Protein AF-A0A5B7UHT5-F1 (afdb_monomer)

Radius of gyration: 32.15 Å; Cα contacts (8 Å, |Δi|>4): 733; chains: 1; bounding box: 78×64×94 Å

Mean predicted aligned error: 8.51 Å

Foldseek 3Di:
DDDQPWDKDWPDQDDDDDDPDDDCCLSSQWWWKDDPNWIKIKGFDNVQSCLPVCFDDDPDPAWIWTKDKFFDPDCVPRLCCQCVPPVCVVVLVDDPLLVVCQQQVLQAQDDDHPPPHHHDHHDLVSVLVNLVSSVVVLCVDPPSVVLVQDDDDSVPDPHNVVVSLSCRQSRIAIDIDIHHPVSVVVCVVVVRMDMDTPDDPCPDPPRDDQDDPVVLLVSLCPDPVCRVRPFKHWDPPKIKIKTAQRADPVRKDKDAAQDWDADDAPPDPDGTDHHRGIDIPPVVRRGIDMDIGTDMHGRSSDPDDPCLQVVLCVVPVPDQQEKEWEWDDDPVALIKIFIGHPVRHTPDIDGLCWDQDPVDRDIHRLVVVLVVLVVVQVVCVVVVHDNDDCPVSLVVSLVRVLVVVVVCCVVRVYFYEDADCPPPVPDDDDPPSVVSRVVSVVSNQVCLQWAADSPDPDQCPENHVNHTHNQFDDDDDPVPDDQDTRSYGYDHPPCPPQADPVPRDHPPDPPDDDDPVVVVLVLVQWPDWDADPVVGGIDTHHDVVSRD

pLDDT: mean 88.14, std 14.37, range [25.06, 98.25]

Nearest PDB structures (foldseek):
  8y09-assembly1_A  TM=9.470E-01  e=2.316E-54  Lachnospiraceae bacterium ND2006
  5xuu-assembly1_A  TM=9.533E-01  e=5.049E-54  Lachnospiraceae bacterium ND2006
  5xut-assembly1_A  TM=9.564E-01  e=2.147E-53  Lachnospiraceae bacterium ND2006
  8y0a-assembly2_E  TM=9.456E-01  e=1.625E-53  Lachnospiraceae bacterium ND2006
  5mga-assembly1_A  TM=9.179E-01  e=1.658E-54  Francisella tularensis subsp. novicida U112

Sequence (548 aa):
MFYFQDLFFKINWKQGFVKEGLNKEEANTAILLKKDDLFYLGIMDKNHNKIFRNIPKIKSEKTFSKINYKLLPGASKMLPKVFFSAKSIGYYEPNKEIINIRNHSSHTKGGKPQDGFEKIDFNVQDCRKMIDFFKSSIEKHPEWKNFGFQFSDTQSYNTIDEFYKEIEAQGYNISYSDIPESYINQLVDEGKLYLFQIYNKDFSPYSKGTPNMHTLYWKALFTEENLSNVIYKLNGQAEIFYREKSIDDENIIVHKAKEAIGNKNPNAIKKQSTFEYDLVKDKRYTVDKFQFHVPISLNFKANGSNFINQEVLSFLKNNPDVNIIGIDRGERHLIYLSLINQKGEILSQESFNTIKDEHHEIETPYHQLLSIKEKERDEARKNWGTIENIKELKEGYLSQVVHKIAKMMVDHNTIILLEDLNFGFKRGRFKVEKQVYQKLEKMLIDKLNYLVFKDKKNPFEPGGLYNALQLTNKFTSFKDLGKQSGFLFYVPAWNTSKIDPTTGFVNLFNTKYESIEKAKKFFNNFQSILFNKKENHFEFTFNYNDFT

Solvent-accessible surface area (backbone atoms only — not comparable to full-atom values): 32466 Å² total; per-residue (Å²): 126,85,82,80,76,83,62,71,50,75,61,82,78,67,87,72,78,91,65,85,99,56,74,62,42,52,70,62,27,52,46,44,36,35,48,96,96,40,42,32,42,36,36,38,30,86,94,39,36,60,66,79,77,71,68,74,81,76,86,62,91,58,50,30,39,31,57,45,77,46,72,49,71,59,42,84,57,44,51,58,54,54,50,64,24,91,89,34,26,84,78,59,58,74,51,74,63,56,51,50,35,50,33,20,16,19,35,32,87,86,59,73,35,38,93,97,44,65,71,44,73,63,35,64,67,50,22,36,53,50,49,53,52,48,54,57,44,38,63,68,32,89,66,60,40,75,58,64,81,82,75,76,63,63,84,77,54,83,48,52,65,60,55,32,48,54,47,44,60,48,31,58,51,79,49,74,47,80,38,38,42,70,56,55,50,51,33,38,78,69,62,38,29,49,77,41,75,64,78,58,76,69,74,39,94,83,51,82,70,86,68,54,71,66,56,54,54,60,52,42,48,74,32,69,73,26,67,77,57,54,32,48,38,83,48,76,87,55,43,45,32,45,33,69,50,77,48,57,82,91,72,62,52,68,48,56,48,72,43,77,41,75,52,83,55,88,70,48,86,64,58,59,49,68,40,95,52,66,48,54,62,69,52,83,35,60,37,68,43,80,46,78,49,73,49,67,39,74,55,55,63,60,87,78,76,95,51,52,49,58,54,42,52,61,57,54,73,80,46,88,80,42,26,39,34,41,52,48,70,51,100,90,27,80,36,33,41,38,36,24,44,85,84,68,50,77,76,46,73,49,61,61,30,47,47,68,49,94,88,47,100,47,58,46,55,50,51,58,55,52,52,52,53,52,50,55,36,54,48,16,61,76,67,76,44,77,70,73,77,62,64,61,56,51,50,56,53,43,54,55,51,41,50,54,51,58,48,49,30,65,78,55,42,38,38,38,41,35,65,43,70,85,82,73,71,83,78,90,70,57,80,65,60,52,51,54,50,56,46,43,54,50,53,38,39,61,42,29,45,59,28,63,49,90,83,48,87,53,41,71,42,88,26,5,77,78,29,50,37,65,48,27,54,83,86,86,48,82,84,76,53,64,58,59,42,30,48,36,35,46,40,78,69,74,63,73,87,62,45,40,91,87,79,67,51,58,86,81,74,82,82,73,88,84,47,71,66,59,50,51,53,58,62,66,44,39,77,42,80,46,74,41,80,90,84,71,46,77,46,78,42,68,55,74,79,61,76,109

Secondary structure (DSSP, 8-state):
--------EEE--PPPPP-TTS-THHHH-EEEEEETTEEEEEEE-GGGTTTTSSPPPP-SS-EEEEEEEEE---HHHHHHHHHTSTTTHHHH---HHHHHHHHTTTT-SSPPPPTT-PPPPP-HHHHHHHHHHHHHHHHHSTTGGGG---PPPGGG-SSHHHHHHHHHHHSEEEEEEEEEHHHHHHHHHTTSEEEEEE--GGGSTT--SPPPHHHHHHHHTT-HHHHHS-SSEE-S--EEEEE---S-GGG--EEPTT--EE---TT-SS-EE--SS-EETTGGGSS-EEEEE--EESSTT----S-HHHHHHHHHHT-SS-EEEEEE--SS-SSEEEEE-TT--EEEEEETTSEE-SSSS-EE-HHHHHHHHHHHHHHHHHTT-----HHHHHHHHHHHHHHHHHHHHHHTTEEEEEE-TTSSTTSSS-HHHHHHHHHHHHHHHHHHTTB--TT-SSTTSTTBTTB-B--SPPP--TTT--SEETTEEEE--TTSSSS-TTT------------HHHHHHHHHTSSEEEEETTTTEEEEE--GGG--

Structure (mmCIF, N/CA/C/O backbone):
data_AF-A0A5B7UHT5-F1
#
_entry.id   AF-A0A5B7UHT5-F1
#
loop_
_atom_site.group_PDB
_atom_site.id
_atom_site.type_symbol
_atom_site.label_atom_id
_atom_site.label_alt_id
_atom_site.label_comp_id
_atom_site.label_asym_id
_atom_site.label_entity_id
_atom_site.label_seq_id
_atom_site.pdbx_PDB_ins_code
_atom_site.Cartn_x
_atom_site.Cartn_y
_atom_site.Cartn_z
_atom_site.occupancy
_atom_site.B_iso_or_equiv
_atom_site.auth_seq_id
_atom_site.auth_comp_id
_atom_site.auth_asym_id
_atom_site.auth_atom_id
_atom_site.pdbx_PDB_model_num
ATOM 1 N N . MET A 1 1 ? -22.929 -0.676 -26.098 1.00 36.66 1 MET A N 1
ATOM 2 C CA . MET A 1 1 ? -22.405 -1.291 -24.858 1.00 36.66 1 MET A CA 1
ATOM 3 C C . MET A 1 1 ? -22.579 -0.277 -23.743 1.00 36.66 1 MET A C 1
ATOM 5 O O . MET A 1 1 ? -22.170 0.865 -23.919 1.00 36.66 1 MET A O 1
ATOM 9 N N . PHE A 1 2 ? -23.278 -0.657 -22.679 1.00 25.78 2 PHE A N 1
ATOM 10 C CA . PHE A 1 2 ? -23.709 0.250 -21.621 1.00 25.78 2 PHE A CA 1
ATOM 11 C C . PHE A 1 2 ? -22.514 0.701 -20.778 1.00 25.78 2 PHE A C 1
ATOM 13 O O . PHE A 1 2 ? -21.759 -0.120 -20.257 1.00 25.78 2 PHE A O 1
ATOM 20 N N . TYR A 1 3 ? -22.326 2.015 -20.676 1.00 25.59 3 TYR A N 1
ATOM 21 C CA . TYR A 1 3 ? -21.491 2.600 -19.638 1.00 25.59 3 TYR A CA 1
ATOM 22 C C . TYR A 1 3 ? -22.166 2.294 -18.301 1.00 25.59 3 TYR A C 1
ATOM 24 O O . TYR A 1 3 ? -23.211 2.860 -17.996 1.00 25.59 3 TYR A O 1
ATOM 32 N N . PHE A 1 4 ? -21.596 1.382 -17.517 1.00 40.50 4 PHE A N 1
ATOM 33 C CA . PHE A 1 4 ? -22.046 1.157 -16.149 1.00 40.50 4 PHE A CA 1
ATOM 34 C C . PHE A 1 4 ? -21.600 2.353 -15.308 1.00 40.50 4 PHE A C 1
ATOM 36 O O . PHE A 1 4 ? -20.441 2.458 -14.908 1.00 40.50 4 PHE A O 1
ATOM 43 N N . GLN A 1 5 ? -22.507 3.306 -15.108 1.00 35.16 5 GLN A N 1
ATOM 44 C CA . GLN A 1 5 ? -22.340 4.342 -14.102 1.00 35.16 5 GLN A CA 1
ATOM 45 C C . GLN A 1 5 ? -22.658 3.704 -12.750 1.00 35.16 5 GLN A C 1
ATOM 47 O O . GLN A 1 5 ? -23.819 3.489 -12.416 1.00 35.16 5 GLN A O 1
ATOM 52 N N . ASP A 1 6 ? -21.622 3.356 -11.988 1.00 40.59 6 ASP A N 1
ATOM 53 C CA . ASP A 1 6 ? -21.800 2.961 -10.595 1.00 40.59 6 ASP A CA 1
ATOM 54 C C . ASP A 1 6 ? -22.290 4.196 -9.810 1.00 40.59 6 ASP A C 1
ATOM 56 O O . ASP A 1 6 ? -21.507 5.096 -9.491 1.00 40.59 6 ASP A O 1
ATOM 60 N N . LEU A 1 7 ? -23.593 4.277 -9.521 1.00 31.78 7 LEU A N 1
ATOM 61 C CA . LEU A 1 7 ? -24.095 5.192 -8.499 1.00 31.78 7 LEU A CA 1
ATOM 62 C C . LEU A 1 7 ? -23.799 4.582 -7.126 1.00 31.78 7 LEU A C 1
ATOM 64 O O . LEU A 1 7 ? -24.300 3.513 -6.780 1.00 31.78 7 LEU A O 1
ATOM 68 N N . PHE A 1 8 ? -22.978 5.276 -6.342 1.00 36.31 8 PHE A N 1
ATOM 69 C CA . PHE A 1 8 ? -22.692 4.920 -4.958 1.00 36.31 8 PHE A CA 1
ATOM 70 C C . PHE A 1 8 ? -23.426 5.876 -4.022 1.00 36.31 8 PHE A C 1
ATOM 72 O O . PHE A 1 8 ? -23.174 7.083 -4.037 1.00 36.31 8 PHE A O 1
ATOM 79 N N . PHE A 1 9 ? -24.273 5.343 -3.143 1.00 31.39 9 PHE A N 1
ATOM 80 C CA . PHE A 1 9 ? -24.798 6.111 -2.017 1.00 31.39 9 PHE A CA 1
ATOM 81 C C . PHE A 1 9 ? -23.877 5.933 -0.813 1.00 31.39 9 PHE A C 1
ATOM 83 O O . PHE A 1 9 ? -23.717 4.826 -0.296 1.00 31.39 9 PHE A O 1
ATOM 90 N N . LYS A 1 10 ? -23.254 7.028 -0.364 1.00 39.47 10 LYS A N 1
ATOM 91 C CA . LYS A 1 10 ? -22.451 7.041 0.861 1.00 39.47 10 LYS A CA 1
ATOM 92 C C . LYS A 1 10 ? -23.364 7.180 2.074 1.00 39.47 10 LYS A C 1
ATOM 94 O O . LYS A 1 10 ? -23.982 8.228 2.270 1.00 39.4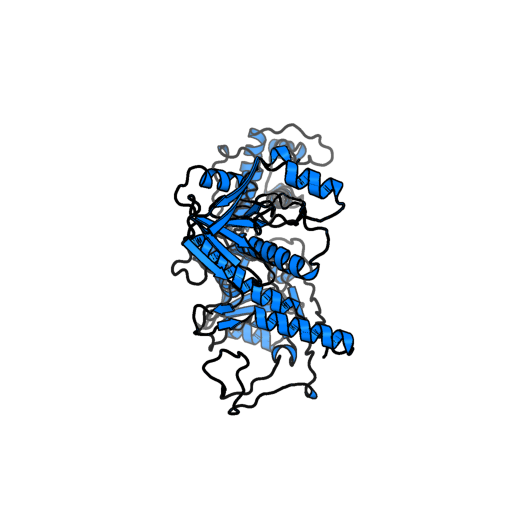7 10 LYS A O 1
ATOM 99 N N . ILE A 1 11 ? -23.374 6.175 2.942 1.00 39.50 11 ILE A N 1
ATOM 100 C CA . ILE A 1 11 ? -24.000 6.298 4.261 1.00 39.50 11 ILE A CA 1
ATOM 101 C C . ILE A 1 11 ? -22.973 6.953 5.197 1.00 39.50 11 ILE A C 1
ATOM 103 O O . ILE A 1 11 ? -21.992 6.338 5.614 1.00 39.50 11 ILE A O 1
ATOM 107 N N . ASN A 1 12 ? -23.148 8.253 5.461 1.00 32.12 12 ASN A N 1
ATOM 108 C CA . ASN A 1 12 ? -22.242 9.040 6.302 1.00 32.12 12 ASN A CA 1
ATOM 109 C C . ASN A 1 12 ? -22.462 8.744 7.794 1.00 32.12 12 ASN A C 1
ATOM 111 O O . ASN A 1 12 ? -23.450 9.192 8.376 1.00 32.12 12 ASN A O 1
ATOM 115 N N . TRP A 1 13 ? -21.484 8.113 8.441 1.00 42.75 13 TRP A N 1
ATOM 116 C CA . TRP A 1 13 ? -21.410 8.033 9.902 1.00 42.75 13 TRP A CA 1
ATOM 117 C C . TRP A 1 13 ? -20.608 9.229 10.433 1.00 42.75 13 TRP A C 1
ATOM 119 O O . TRP A 1 13 ? -19.396 9.330 10.237 1.00 42.75 13 TRP A O 1
ATOM 129 N N . LYS A 1 14 ? -21.297 10.202 11.044 1.00 28.66 14 LYS A N 1
ATOM 130 C CA . LYS A 1 14 ? -20.671 11.428 11.567 1.00 28.66 14 LYS A CA 1
ATOM 131 C C . LYS A 1 14 ? -19.784 11.117 12.778 1.00 28.66 14 LYS A C 1
ATOM 133 O O . LYS A 1 14 ? -20.184 10.391 13.680 1.00 28.66 14 LYS A O 1
ATOM 138 N N . GLN A 1 15 ? -18.606 11.743 12.831 1.00 30.28 15 GLN A N 1
ATOM 139 C CA . GLN A 1 15 ? -17.749 11.755 14.019 1.00 30.28 15 GLN A CA 1
ATOM 140 C C . GLN A 1 15 ? -18.495 12.343 15.227 1.00 30.28 15 GLN A C 1
ATOM 142 O O . GLN A 1 15 ? -18.852 13.521 15.232 1.00 30.28 15 GLN A O 1
ATOM 147 N N . GLY A 1 16 ? -18.648 11.550 16.287 1.00 29.08 16 GLY A N 1
ATOM 148 C CA . GLY A 1 16 ? -18.931 12.060 17.625 1.00 29.08 16 GLY A CA 1
ATOM 149 C C . GLY A 1 16 ? -17.645 12.518 18.321 1.00 29.08 16 GLY A C 1
ATOM 150 O O . GLY A 1 16 ? -16.688 11.744 18.485 1.00 29.08 16 GLY A O 1
ATOM 151 N N . PHE A 1 17 ? -17.608 13.783 18.745 1.00 29.19 17 PHE A N 1
ATOM 152 C CA . PHE A 1 17 ? -16.626 14.273 19.711 1.00 29.19 17 PHE A CA 1
ATOM 153 C C . PHE A 1 17 ? -16.834 13.580 21.069 1.00 29.19 17 PHE A C 1
ATOM 155 O O . PHE A 1 17 ? -17.941 13.180 21.416 1.00 29.19 17 PHE A O 1
ATOM 162 N N . VAL A 1 18 ? -15.731 13.392 21.797 1.00 30.83 18 VAL A N 1
ATOM 163 C CA . VAL A 1 18 ? -15.626 12.662 23.072 1.00 30.83 18 VAL A CA 1
ATOM 164 C C . VAL A 1 18 ? -16.709 13.092 24.075 1.00 30.83 18 VAL A C 1
ATOM 166 O O . VAL A 1 18 ? -16.748 14.255 24.468 1.00 30.83 18 VAL A O 1
ATOM 169 N N . LYS A 1 19 ? -17.528 12.136 24.530 1.00 25.06 19 LYS A N 1
ATOM 170 C CA . LYS A 1 19 ? -18.114 12.128 25.878 1.00 25.06 19 LYS A CA 1
ATOM 171 C C . LYS A 1 19 ? -17.468 10.964 26.633 1.00 25.06 19 LYS A C 1
ATOM 173 O O . LYS A 1 19 ? -17.210 9.922 26.044 1.00 25.06 19 LYS A O 1
ATOM 178 N N . GLU A 1 20 ? -17.120 11.223 27.881 1.00 26.91 20 GLU A N 1
ATOM 179 C CA . GLU A 1 20 ? -16.282 10.405 28.763 1.00 26.91 20 GLU A CA 1
ATOM 180 C C . GLU A 1 20 ? -16.706 8.937 28.889 1.00 26.91 20 GLU A C 1
ATOM 182 O O . GLU A 1 20 ? -17.896 8.636 28.947 1.00 26.91 20 GLU A O 1
ATOM 187 N N . GLY A 1 21 ? -15.715 8.052 29.035 1.00 32.34 21 GLY A N 1
ATOM 188 C CA . GLY A 1 21 ? -15.866 6.772 29.736 1.00 32.34 21 GLY A CA 1
ATOM 189 C C . GLY A 1 21 ? -16.491 5.608 28.962 1.00 32.34 21 GLY A C 1
ATOM 190 O O . GLY A 1 21 ? -16.688 4.542 29.542 1.00 32.34 21 GLY A O 1
ATOM 191 N N . LEU A 1 22 ? -16.869 5.794 27.694 1.00 36.00 22 LEU A N 1
ATOM 192 C CA . LEU A 1 22 ? -17.503 4.761 26.873 1.00 36.00 22 LEU A CA 1
ATOM 193 C C . LEU A 1 22 ? -16.795 4.658 25.519 1.00 36.00 22 LEU A C 1
ATOM 195 O O . LEU A 1 22 ? -16.576 5.668 24.841 1.00 36.00 22 LEU A O 1
ATOM 199 N N . ASN A 1 23 ? -16.493 3.424 25.093 1.00 57.84 23 ASN A N 1
ATOM 200 C CA . ASN A 1 23 ? -16.144 3.127 23.703 1.00 57.84 23 ASN A CA 1
ATOM 201 C C . ASN A 1 23 ? -17.143 3.845 22.781 1.00 57.84 23 ASN A C 1
ATOM 203 O O . ASN A 1 23 ? -18.353 3.804 23.010 1.00 57.84 23 ASN A O 1
ATOM 207 N N . LYS A 1 24 ? -16.663 4.479 21.702 1.00 71.56 24 LYS A N 1
ATOM 208 C CA . LYS A 1 24 ? -17.508 5.249 20.763 1.00 71.56 24 LYS A CA 1
ATOM 209 C C . LYS A 1 24 ? -18.509 4.396 19.968 1.00 71.56 24 LYS A C 1
ATOM 211 O O . LYS A 1 24 ? -19.091 4.890 19.010 1.00 71.56 24 LYS A O 1
ATOM 216 N N . GLU A 1 25 ? -18.716 3.140 20.341 1.00 81.06 25 GLU A N 1
ATOM 217 C CA . GLU A 1 25 ? -19.643 2.211 19.702 1.00 81.06 25 GLU A CA 1
ATOM 218 C C . GLU A 1 25 ? -21.074 2.748 19.710 1.00 81.06 25 GLU A C 1
ATOM 220 O O . GLU A 1 25 ? -21.725 2.707 18.682 1.00 81.06 25 GLU A O 1
ATOM 225 N N . GLU A 1 26 ? -21.558 3.346 20.802 1.00 84.44 26 GLU A N 1
ATOM 226 C CA . GLU A 1 26 ? -22.932 3.884 20.843 1.00 84.44 26 GLU A CA 1
ATOM 227 C C . GLU A 1 26 ? -23.115 5.107 19.937 1.00 84.44 26 GLU A C 1
ATOM 229 O O . GLU A 1 26 ? -24.195 5.348 19.397 1.00 84.44 26 GLU A O 1
ATOM 234 N N . ALA A 1 27 ? -22.053 5.902 19.790 1.00 78.25 27 ALA A N 1
ATOM 235 C CA . ALA A 1 27 ? -22.056 7.097 18.955 1.00 78.25 27 ALA A CA 1
ATOM 236 C C . ALA A 1 27 ? -21.875 6.749 17.470 1.00 78.25 27 ALA A C 1
ATOM 238 O O . ALA A 1 27 ? -22.508 7.361 16.615 1.00 78.25 27 ALA A O 1
ATOM 239 N N . ASN A 1 28 ? -21.017 5.772 17.171 1.00 81.38 28 ASN A N 1
ATOM 240 C CA . ASN A 1 28 ? -20.697 5.344 15.810 1.00 81.38 28 ASN A CA 1
ATOM 241 C C . ASN A 1 28 ? -21.642 4.247 15.302 1.00 81.38 28 ASN A C 1
ATOM 243 O O . ASN A 1 28 ? -21.724 4.021 14.102 1.00 81.38 28 ASN A O 1
ATOM 247 N N . THR A 1 29 ? -22.325 3.548 16.206 1.00 85.75 29 THR A N 1
ATOM 248 C CA . THR A 1 29 ? -23.263 2.426 16.009 1.00 85.75 29 THR A CA 1
ATOM 249 C C . THR A 1 29 ? -22.729 1.178 15.305 1.00 85.75 29 THR A C 1
ATOM 251 O O . THR A 1 29 ? -23.442 0.185 15.219 1.00 85.75 29 THR A O 1
ATOM 254 N N . ALA A 1 30 ? -21.480 1.184 14.843 1.00 87.00 30 ALA A N 1
ATOM 255 C CA . ALA A 1 30 ? -20.863 0.058 14.157 1.00 87.00 30 ALA A CA 1
ATOM 256 C C . ALA A 1 30 ? -19.926 -0.730 15.082 1.00 87.00 30 ALA A C 1
ATOM 258 O O . ALA A 1 30 ? -19.146 -0.145 15.839 1.00 87.00 30 ALA A O 1
ATOM 259 N N . ILE A 1 31 ? -19.969 -2.054 14.958 1.00 90.69 31 ILE A N 1
ATOM 260 C CA . ILE A 1 31 ? -19.073 -2.999 15.627 1.00 90.69 31 ILE A CA 1
ATOM 261 C C . ILE A 1 31 ? -18.553 -4.043 14.635 1.00 90.69 31 ILE A C 1
ATOM 263 O O . ILE A 1 31 ? -19.174 -4.307 13.604 1.00 90.69 31 ILE A O 1
ATOM 267 N N . LEU A 1 32 ? -17.426 -4.669 14.966 1.00 94.75 32 LEU A N 1
ATOM 268 C CA . LEU A 1 32 ? -16.917 -5.834 14.250 1.00 94.75 32 LEU A CA 1
ATOM 269 C C . LEU A 1 32 ? -17.067 -7.081 15.119 1.00 94.75 32 LEU A C 1
ATOM 271 O O . LEU A 1 32 ? -16.830 -7.039 16.329 1.00 94.75 32 LEU A O 1
ATOM 275 N N . LEU A 1 33 ? -17.437 -8.188 14.486 1.00 96.06 33 LEU A N 1
ATOM 276 C CA . LEU A 1 33 ? -17.539 -9.505 15.105 1.00 96.06 33 LEU A CA 1
ATOM 277 C C . LEU A 1 33 ? -16.696 -10.510 14.314 1.00 96.06 33 LEU A C 1
ATOM 279 O O . LEU A 1 33 ? -16.559 -10.395 13.093 1.00 96.06 33 LEU A O 1
ATOM 283 N N . LYS A 1 34 ? -16.171 -11.518 15.005 1.00 96.12 34 LYS A N 1
ATOM 284 C CA . LYS A 1 34 ? -15.483 -12.672 14.421 1.00 96.12 34 LYS A CA 1
ATOM 285 C C . LYS A 1 34 ? -16.179 -13.960 14.866 1.00 96.12 34 LYS A C 1
ATOM 287 O O . LYS A 1 34 ? -16.581 -14.065 16.022 1.00 96.12 34 LYS A O 1
ATOM 292 N N . LYS A 1 35 ? -16.310 -14.927 13.958 1.00 95.19 35 LYS A N 1
ATOM 293 C CA . LYS A 1 35 ? -16.783 -16.291 14.248 1.00 95.19 35 LYS A CA 1
ATOM 294 C C . LYS A 1 35 ? -16.234 -17.253 13.196 1.00 95.19 35 LYS A C 1
ATOM 296 O O . LYS A 1 35 ? -16.350 -16.940 12.017 1.00 95.19 35 LYS A O 1
ATOM 301 N N . ASP A 1 36 ? -15.651 -18.381 13.606 1.00 88.88 36 ASP A N 1
ATOM 302 C CA . ASP A 1 36 ? -15.167 -19.449 12.709 1.00 88.88 36 ASP A CA 1
ATOM 303 C C . ASP A 1 36 ? -14.293 -18.926 11.539 1.00 88.88 36 ASP A C 1
ATOM 305 O O . ASP A 1 36 ? -14.523 -19.241 10.375 1.00 88.88 36 ASP A O 1
ATOM 309 N N . ASP A 1 37 ? -13.337 -18.035 11.840 1.00 89.62 37 ASP A N 1
ATOM 310 C CA . ASP A 1 37 ? -12.470 -17.310 10.879 1.00 89.62 37 ASP A CA 1
ATOM 311 C C . ASP A 1 37 ? -13.164 -16.393 9.857 1.00 89.62 37 ASP A C 1
ATOM 313 O O . ASP A 1 37 ? -12.522 -15.815 8.969 1.00 89.62 37 ASP A O 1
ATOM 317 N N . LEU A 1 38 ? -14.466 -16.185 10.023 1.00 96.69 38 LEU A N 1
ATOM 318 C CA . LEU A 1 38 ? -15.256 -15.208 9.296 1.00 96.69 38 LEU A CA 1
ATOM 319 C C . LEU A 1 38 ? -15.385 -13.917 10.102 1.00 96.69 38 LEU A C 1
ATOM 321 O O . LEU A 1 38 ? -15.328 -13.899 11.334 1.00 96.69 38 LEU A O 1
ATOM 325 N N . PHE A 1 39 ? -15.585 -12.824 9.375 1.00 97.88 39 PHE A N 1
ATOM 326 C CA . PHE A 1 39 ? -15.698 -11.483 9.928 1.00 97.88 39 PHE A CA 1
ATOM 327 C C . PHE A 1 39 ? -17.052 -10.895 9.568 1.00 97.88 39 PHE A C 1
ATOM 329 O O . PHE A 1 39 ? -17.558 -11.107 8.465 1.00 97.88 39 PHE A O 1
ATOM 336 N N . TYR A 1 40 ? -17.615 -10.124 10.487 1.00 98.00 40 TYR A N 1
ATOM 337 C CA . TYR A 1 40 ? -18.927 -9.524 10.329 1.00 98.00 40 TYR A CA 1
ATOM 338 C C . TYR A 1 40 ? -18.906 -8.069 10.781 1.00 98.00 40 TYR A C 1
ATOM 340 O O . TYR A 1 40 ? -18.211 -7.699 11.729 1.00 98.00 40 TYR A O 1
ATOM 348 N N . LEU A 1 41 ? -19.697 -7.256 10.096 1.00 96.44 41 LEU A N 1
ATOM 349 C CA . LEU A 1 41 ? -20.008 -5.882 10.441 1.00 96.44 41 LEU A CA 1
ATOM 350 C C . LEU A 1 41 ? -21.415 -5.849 11.039 1.00 96.44 41 LEU A C 1
ATOM 352 O O . LEU A 1 41 ? -22.382 -6.184 10.357 1.00 96.44 41 LEU A O 1
ATOM 356 N N . GLY A 1 42 ? -21.518 -5.456 12.305 1.00 93.38 42 GLY A N 1
ATOM 357 C CA . GLY A 1 42 ? -22.791 -5.208 12.975 1.00 93.38 42 GLY A CA 1
ATOM 358 C C . GLY A 1 42 ? -23.078 -3.711 13.034 1.00 93.38 42 GLY A C 1
ATOM 359 O O . GLY A 1 42 ? -22.209 -2.938 13.435 1.00 93.38 42 GLY A O 1
ATOM 360 N N . ILE A 1 43 ? -24.284 -3.300 12.656 1.00 91.44 43 ILE A N 1
ATOM 361 C CA . ILE A 1 43 ? -24.745 -1.910 12.716 1.00 91.44 43 ILE A CA 1
ATOM 362 C C . ILE A 1 43 ? -25.974 -1.858 13.613 1.00 91.44 43 ILE A C 1
ATOM 364 O O . ILE A 1 43 ? -26.997 -2.461 13.305 1.00 91.44 43 ILE A O 1
ATOM 368 N N . MET A 1 44 ? -25.873 -1.153 14.731 1.00 89.75 44 MET A N 1
ATOM 369 C CA . MET A 1 44 ? -26.983 -0.986 15.662 1.00 89.75 44 MET A CA 1
ATOM 370 C C . MET A 1 44 ? -28.019 -0.026 15.088 1.00 89.75 44 MET A C 1
ATOM 372 O O . MET A 1 44 ? -27.669 1.018 14.532 1.00 89.75 44 MET A O 1
ATOM 376 N N . ASP A 1 45 ? -29.296 -0.337 15.293 1.00 89.12 45 ASP A N 1
ATOM 377 C CA . ASP A 1 45 ? -30.353 0.639 15.075 1.00 89.12 45 ASP A CA 1
ATOM 378 C C . ASP A 1 45 ? -30.141 1.864 15.983 1.00 89.12 45 ASP A C 1
ATOM 380 O O . ASP A 1 45 ? -29.714 1.753 17.138 1.00 89.12 45 ASP A O 1
ATOM 384 N N . LYS A 1 46 ? -30.453 3.057 15.470 1.00 85.31 46 LYS A N 1
ATOM 385 C CA . LYS A 1 46 ? -30.190 4.324 16.168 1.00 85.31 46 LYS A CA 1
ATOM 386 C C . LYS A 1 46 ? -30.919 4.406 17.511 1.00 85.31 46 LYS A C 1
ATOM 388 O O . LYS A 1 46 ? -30.382 4.990 18.452 1.00 85.31 46 LYS A O 1
ATOM 393 N N . ASN A 1 47 ? -32.112 3.817 17.613 1.00 90.56 47 ASN A N 1
ATOM 394 C CA . ASN A 1 47 ? -32.894 3.809 18.851 1.00 90.56 47 ASN A CA 1
ATOM 395 C C . ASN A 1 47 ? -32.416 2.727 19.835 1.00 90.56 47 ASN A C 1
ATOM 397 O O . ASN A 1 47 ? -32.792 2.744 21.005 1.00 90.56 47 ASN A O 1
ATOM 401 N N . HIS A 1 48 ? -31.546 1.824 19.379 1.00 90.81 48 HIS A N 1
ATOM 402 C CA . HIS A 1 48 ? -31.051 0.667 20.117 1.00 90.81 48 HIS A CA 1
ATOM 403 C C . HIS A 1 48 ? -29.516 0.648 20.207 1.00 90.81 48 HIS A C 1
ATOM 405 O O . HIS A 1 48 ? -28.898 -0.396 20.393 1.00 90.81 48 HIS A O 1
ATOM 411 N N . ASN A 1 49 ? -28.865 1.812 20.165 1.00 85.88 49 ASN A N 1
ATOM 412 C CA . ASN A 1 49 ? -27.402 1.937 20.171 1.00 85.88 49 ASN A CA 1
ATOM 413 C C . ASN A 1 49 ? -26.698 1.514 21.480 1.00 85.88 49 ASN A C 1
ATOM 415 O O . ASN A 1 49 ? -25.484 1.656 21.594 1.00 85.88 49 ASN A O 1
ATOM 419 N N . LYS A 1 50 ? -27.445 1.015 22.471 1.00 91.31 50 LYS A N 1
ATOM 420 C CA . LYS A 1 50 ? -26.958 0.568 23.788 1.00 91.31 50 LYS A CA 1
ATOM 421 C C . LYS A 1 50 ? -27.085 -0.940 24.009 1.00 91.31 50 LYS A C 1
ATOM 423 O O . LYS A 1 50 ? -26.818 -1.403 25.117 1.00 91.31 50 LYS A O 1
ATOM 428 N N . ILE A 1 51 ? -27.484 -1.707 22.993 1.00 90.75 51 ILE A N 1
ATOM 429 C CA . ILE A 1 51 ? -27.711 -3.160 23.107 1.00 90.75 51 ILE A CA 1
ATOM 430 C C . ILE A 1 51 ? -26.476 -3.929 23.606 1.00 90.75 51 ILE A C 1
ATOM 432 O O . ILE A 1 51 ? -26.623 -4.910 24.320 1.00 90.75 51 ILE A O 1
ATOM 436 N N . PHE A 1 52 ? -25.256 -3.436 23.365 1.00 90.12 52 PHE A N 1
ATOM 437 C CA . PHE A 1 52 ? -24.024 -4.072 23.858 1.00 90.12 52 PHE A CA 1
ATOM 438 C C . PHE A 1 52 ? -23.553 -3.620 25.251 1.00 90.12 52 PHE A C 1
ATOM 440 O O . PHE A 1 52 ? -22.478 -4.037 25.678 1.00 90.12 52 PHE A O 1
ATOM 447 N N . ARG A 1 53 ? -24.320 -2.801 25.992 1.00 87.31 53 ARG A N 1
ATOM 448 C CA . ARG A 1 53 ? -23.968 -2.457 27.388 1.00 87.31 53 ARG A CA 1
ATOM 449 C C . ARG A 1 53 ? -24.114 -3.645 28.335 1.00 87.31 53 ARG A C 1
ATOM 451 O O . ARG A 1 53 ? -23.270 -3.849 29.197 1.00 87.31 53 ARG A O 1
ATOM 458 N N . ASN A 1 54 ? -25.197 -4.403 28.167 1.00 83.31 54 ASN A N 1
ATOM 459 C CA . ASN A 1 54 ? -25.602 -5.479 29.068 1.00 83.31 54 ASN A CA 1
ATOM 460 C C . ASN A 1 54 ? -25.704 -6.788 28.284 1.00 83.31 54 ASN A C 1
ATOM 462 O O . ASN A 1 54 ? -26.797 -7.286 28.018 1.00 83.31 54 ASN A O 1
ATOM 466 N N . ILE A 1 55 ? -24.550 -7.319 27.884 1.00 86.62 55 ILE A N 1
ATOM 467 C CA . ILE A 1 55 ? -24.473 -8.599 27.179 1.00 86.62 55 ILE A CA 1
ATOM 468 C C . ILE A 1 55 ? -24.914 -9.711 28.150 1.00 86.62 55 ILE A C 1
ATOM 470 O O . ILE A 1 55 ? -24.431 -9.751 29.287 1.00 86.62 55 ILE A O 1
ATOM 474 N N . PRO A 1 56 ? -25.841 -10.602 27.752 1.00 87.06 56 PRO A N 1
ATOM 475 C CA . PRO A 1 56 ? -26.273 -11.697 28.610 1.00 87.06 56 PRO A CA 1
ATOM 476 C C . PRO A 1 56 ? -25.103 -12.626 28.948 1.00 87.06 56 PRO A C 1
ATOM 478 O O . PRO A 1 56 ? -24.201 -12.837 28.137 1.00 87.06 56 PRO A O 1
ATOM 481 N N . LYS A 1 57 ? -25.140 -13.223 30.146 1.00 85.56 57 LYS A N 1
ATOM 482 C CA . LYS A 1 57 ? -24.140 -14.220 30.549 1.00 85.56 57 LYS A CA 1
ATOM 483 C C . LYS A 1 57 ? -24.116 -15.374 29.548 1.00 85.56 57 LYS A C 1
ATOM 485 O O . LYS A 1 57 ? -25.168 -15.879 29.151 1.00 85.56 57 LYS A O 1
ATOM 490 N N . ILE A 1 58 ? -22.913 -15.804 29.194 1.00 85.25 58 ILE A N 1
ATOM 491 C CA . ILE A 1 58 ? -22.687 -16.913 28.273 1.00 85.25 58 ILE A CA 1
ATOM 492 C C . ILE A 1 58 ? -23.170 -18.203 28.941 1.00 85.25 58 ILE A C 1
ATOM 494 O O . ILE A 1 58 ? -22.719 -18.555 30.028 1.00 85.25 58 ILE A O 1
ATOM 498 N N . LYS A 1 59 ? -24.133 -18.872 28.303 1.00 78.94 59 LYS A N 1
ATOM 499 C CA . LYS A 1 59 ? -24.676 -20.173 28.731 1.00 78.94 59 LYS A CA 1
ATOM 500 C C . LYS A 1 59 ? -24.397 -21.293 27.725 1.00 78.94 59 LYS A C 1
ATOM 502 O O . LYS A 1 59 ? -24.605 -22.454 28.048 1.00 78.94 59 LYS A O 1
ATOM 507 N N . SER A 1 60 ? -23.972 -20.943 26.511 1.00 75.56 60 SER A N 1
ATOM 508 C CA . SER A 1 60 ? -23.705 -21.858 25.400 1.00 75.56 60 SER A CA 1
ATOM 509 C C . SER A 1 60 ? -22.291 -21.661 24.875 1.00 75.56 60 SER A C 1
ATOM 511 O O . SER A 1 60 ? -21.786 -20.543 24.899 1.00 75.56 60 SER A O 1
ATOM 513 N N . GLU A 1 61 ? -21.713 -22.710 24.295 1.00 77.75 61 GLU A N 1
ATOM 514 C CA . GLU A 1 61 ? -20.384 -22.650 23.668 1.00 77.75 61 GLU A CA 1
ATOM 515 C C . GLU A 1 61 ? -20.371 -21.852 22.353 1.00 77.75 61 GLU A C 1
ATOM 517 O O . GLU A 1 61 ? -19.334 -21.344 21.945 1.00 77.75 61 GLU A O 1
ATOM 522 N N . LYS A 1 62 ? -21.525 -21.692 21.689 1.00 92.19 62 LYS A N 1
ATOM 523 C CA . LYS A 1 62 ? -21.626 -20.926 20.439 1.00 92.19 62 LYS A CA 1
ATOM 524 C C . LYS A 1 62 ? -21.627 -19.422 20.700 1.00 92.19 62 LYS A C 1
ATOM 526 O O . LYS A 1 62 ? -22.624 -18.867 21.179 1.00 92.19 62 LYS A O 1
ATOM 531 N N . THR A 1 63 ? -20.533 -18.760 20.343 1.00 94.62 63 THR A N 1
ATOM 532 C CA . THR A 1 63 ? -20.344 -17.321 20.540 1.00 94.62 63 THR A CA 1
ATOM 533 C C . THR A 1 63 ? -19.802 -16.632 19.288 1.00 94.62 63 THR A C 1
ATOM 535 O O . THR A 1 63 ? -19.214 -17.247 18.400 1.00 94.62 63 THR A O 1
ATOM 538 N N . PHE A 1 64 ? -20.028 -15.323 19.216 1.00 96.06 64 PHE A N 1
ATOM 539 C CA . PHE A 1 64 ? -19.241 -14.408 18.400 1.00 96.06 64 PHE A CA 1
ATOM 540 C C . PHE A 1 64 ? -18.211 -13.729 19.294 1.00 96.06 64 PHE A C 1
ATOM 542 O O . PHE A 1 64 ? -18.556 -13.248 20.373 1.00 96.06 64 PHE A O 1
ATOM 549 N N . SER A 1 65 ? -16.984 -13.581 18.811 1.00 95.38 65 SER A N 1
ATOM 550 C CA . SER A 1 65 ? -15.997 -12.718 19.452 1.00 95.38 65 SER A CA 1
ATOM 551 C C . SER A 1 65 ? -16.190 -11.291 18.943 1.00 95.38 65 SER A C 1
ATOM 553 O O . SER A 1 65 ? -15.879 -10.970 17.792 1.00 95.38 65 SER A O 1
ATOM 555 N N . LYS A 1 66 ? -16.728 -10.415 19.792 1.00 94.44 66 LYS A N 1
ATOM 556 C CA . LYS A 1 66 ? -16.814 -8.980 19.517 1.00 94.44 66 LYS A CA 1
ATOM 557 C C . LYS A 1 66 ? -15.438 -8.352 19.638 1.00 94.44 66 LYS A C 1
ATOM 559 O O . LYS A 1 66 ? -14.757 -8.531 20.643 1.00 94.44 66 LYS A O 1
ATOM 564 N N . ILE A 1 67 ? -15.063 -7.571 18.632 1.00 91.06 67 ILE A N 1
ATOM 565 C CA . ILE A 1 67 ? -13.791 -6.856 18.589 1.00 91.06 67 ILE A CA 1
ATOM 566 C C . ILE A 1 67 ? -13.931 -5.549 19.375 1.00 91.06 67 ILE A C 1
ATOM 568 O O . ILE A 1 67 ? -14.680 -4.652 18.984 1.00 91.06 67 ILE A O 1
ATOM 572 N N . ASN A 1 68 ? -13.194 -5.427 20.473 1.00 89.25 68 ASN A N 1
ATOM 573 C CA . ASN A 1 68 ? -13.092 -4.210 21.265 1.00 89.25 68 ASN A CA 1
ATOM 574 C C . ASN A 1 68 ? -11.888 -3.399 20.795 1.00 89.25 68 ASN A C 1
ATOM 576 O O . ASN A 1 68 ? -10.741 -3.818 20.936 1.00 89.25 68 ASN A O 1
ATOM 580 N N . TYR A 1 69 ? -12.158 -2.215 20.262 1.00 87.00 69 TYR A N 1
ATOM 581 C CA . TYR A 1 69 ? -11.145 -1.325 19.713 1.00 87.00 69 TYR A CA 1
ATOM 582 C C . TYR A 1 69 ? -10.827 -0.193 20.687 1.00 87.00 69 TYR A C 1
ATOM 584 O O . TYR A 1 69 ? -11.718 0.578 21.053 1.00 87.00 69 TYR A O 1
ATOM 592 N N . LYS A 1 70 ? -9.551 -0.031 21.046 1.00 85.75 70 LYS A N 1
ATOM 593 C CA . LYS A 1 70 ? -9.063 1.113 21.821 1.00 85.75 70 LYS A CA 1
ATOM 594 C C . LYS A 1 70 ? -7.967 1.846 21.060 1.00 85.75 70 LYS A C 1
ATOM 596 O O . LYS A 1 70 ? -7.041 1.236 20.532 1.00 85.75 70 LYS A O 1
ATOM 601 N N . LEU A 1 71 ? -8.072 3.173 21.031 1.00 86.69 71 LEU A N 1
ATOM 602 C CA . LEU A 1 71 ? -7.088 4.053 20.412 1.00 86.69 71 LEU A CA 1
ATOM 603 C C . LEU A 1 71 ? -6.951 5.350 21.213 1.00 86.69 71 LEU A C 1
ATOM 605 O O . LEU A 1 71 ? -7.954 6.000 21.512 1.00 86.69 71 LEU A O 1
ATOM 609 N N . LEU A 1 72 ? -5.712 5.762 21.455 1.00 87.19 72 LEU A N 1
ATOM 610 C CA . LEU A 1 72 ? -5.315 7.094 21.889 1.00 87.19 72 LEU A CA 1
ATOM 611 C C . LEU A 1 72 ? -4.675 7.832 20.697 1.00 87.19 72 LEU A C 1
ATOM 613 O O . LEU A 1 72 ? -3.474 7.714 20.469 1.00 87.19 72 LEU A O 1
ATOM 617 N N . PRO A 1 73 ? -5.464 8.556 19.879 1.00 80.38 73 PRO A N 1
ATOM 618 C CA . PRO A 1 73 ? -4.934 9.222 18.694 1.00 80.38 73 PRO A CA 1
ATOM 619 C C . PRO A 1 73 ? -4.312 10.577 19.044 1.00 80.38 73 PRO A C 1
ATOM 621 O O . PRO A 1 73 ? -4.898 11.329 19.817 1.00 80.38 73 PRO A O 1
ATOM 624 N N . GLY A 1 74 ? -3.211 10.954 18.391 1.00 85.81 74 GLY A N 1
ATOM 625 C CA . GLY A 1 74 ? -2.697 12.327 18.425 1.00 85.81 74 GLY A CA 1
ATOM 626 C C . GLY A 1 74 ? -2.326 12.788 19.834 1.00 85.81 74 GLY A C 1
ATOM 627 O O . GLY A 1 74 ? -2.949 13.720 20.358 1.00 85.81 74 GLY A O 1
ATOM 628 N N . ALA A 1 75 ? -1.332 12.141 20.443 1.00 91.12 75 ALA A N 1
ATOM 629 C CA . ALA A 1 75 ? -0.945 12.344 21.839 1.00 91.12 75 ALA A CA 1
ATOM 630 C C . ALA A 1 75 ? -0.656 13.823 22.142 1.00 91.12 75 ALA A C 1
ATOM 632 O O . ALA A 1 75 ? -1.178 14.373 23.113 1.00 91.12 75 ALA A O 1
ATOM 633 N N . SER A 1 76 ? 0.038 14.510 21.229 1.00 92.06 76 SER A N 1
ATOM 634 C CA . SER A 1 76 ? 0.365 15.941 21.336 1.00 92.06 76 SER A CA 1
ATOM 635 C C . SER A 1 76 ? -0.843 16.862 21.533 1.00 92.06 76 SER A C 1
ATOM 637 O O . SER A 1 76 ? -0.717 17.936 22.116 1.00 92.06 76 SER A O 1
ATOM 639 N N . LYS A 1 77 ? -2.031 16.457 21.069 1.00 91.44 77 LYS A N 1
ATOM 640 C CA . LYS A 1 77 ? -3.283 17.213 21.231 1.00 91.44 77 LYS A CA 1
ATOM 641 C C . LYS A 1 77 ? -4.164 16.631 22.326 1.00 91.44 77 LYS A C 1
ATOM 643 O O . LYS A 1 77 ? -4.804 17.387 23.055 1.00 91.44 77 LYS A O 1
ATOM 648 N N . MET A 1 78 ? -4.229 15.305 22.431 1.00 91.25 78 MET A N 1
ATOM 649 C CA . MET A 1 78 ? -5.148 14.632 23.345 1.00 91.25 78 MET A CA 1
ATOM 650 C C . MET A 1 78 ? -4.701 14.703 24.800 1.00 91.25 78 MET A C 1
ATOM 652 O O . MET A 1 78 ? -5.558 14.961 25.645 1.00 91.25 78 MET A O 1
ATOM 656 N N . LEU A 1 79 ? -3.405 14.552 25.105 1.00 94.19 79 LEU A N 1
ATOM 657 C CA . LEU A 1 79 ? -2.947 14.650 26.496 1.00 94.19 79 LEU A CA 1
ATOM 658 C C . LEU A 1 79 ? -3.212 16.051 27.058 1.00 94.19 79 LEU A C 1
ATOM 660 O O . LEU A 1 79 ? -3.889 16.143 28.085 1.00 94.19 79 LEU A O 1
ATOM 664 N N . PRO A 1 80 ? -2.817 17.160 26.386 1.00 93.44 80 PRO A N 1
ATOM 665 C CA . PRO A 1 80 ? -3.072 18.479 26.946 1.00 93.44 80 PRO A CA 1
ATOM 666 C C . PRO A 1 80 ? -4.568 18.789 27.047 1.00 93.44 80 PRO A C 1
ATOM 668 O O . PRO A 1 80 ? -5.019 19.375 28.029 1.00 93.44 80 PRO A O 1
ATOM 671 N N . LYS A 1 81 ? -5.352 18.362 26.048 1.00 94.00 81 LYS A N 1
ATOM 672 C CA . LYS A 1 81 ? -6.805 18.551 26.037 1.00 94.00 81 LYS A CA 1
ATOM 673 C C . LYS A 1 81 ? -7.489 17.860 27.213 1.00 94.00 81 LYS A C 1
ATOM 675 O O . LYS A 1 81 ? -8.439 18.422 27.742 1.00 94.00 81 LYS A O 1
ATOM 680 N N . VAL A 1 82 ? -7.063 16.649 27.578 1.00 92.56 82 VAL A N 1
ATOM 681 C CA . VAL A 1 82 ? -7.694 15.865 28.649 1.00 92.56 82 VAL A CA 1
ATOM 682 C C . VAL A 1 82 ? -7.170 16.270 30.019 1.00 92.56 82 VAL A C 1
ATOM 684 O O . VAL A 1 82 ? -7.971 16.421 30.933 1.00 92.56 82 VAL A O 1
ATOM 687 N N . PHE A 1 83 ? -5.868 16.485 30.186 1.00 95.25 83 PHE A N 1
ATOM 688 C CA . PHE A 1 83 ? -5.293 16.732 31.513 1.00 95.25 83 PHE A CA 1
ATOM 689 C C . PHE A 1 83 ? -5.434 18.177 31.992 1.00 95.25 83 PHE A C 1
ATOM 691 O O . PHE A 1 83 ? -5.535 18.413 33.192 1.00 95.25 83 PHE A O 1
ATOM 698 N N . PHE A 1 84 ? -5.528 19.141 31.073 1.00 94.88 84 PHE A N 1
ATOM 699 C CA . PHE A 1 84 ? -5.722 20.554 31.412 1.00 94.88 84 PHE A CA 1
ATOM 700 C C . PHE A 1 84 ? -7.121 21.077 31.070 1.00 94.88 84 PHE A C 1
ATOM 702 O O . PHE A 1 84 ? -7.329 22.288 30.970 1.00 94.88 84 PHE A O 1
ATOM 709 N N . SER A 1 85 ? -8.091 20.188 30.848 1.00 94.19 85 SER A N 1
ATOM 710 C CA . SER A 1 85 ? -9.475 20.604 30.619 1.00 94.19 85 SER A CA 1
ATOM 711 C C . SER A 1 85 ? -10.061 21.203 31.898 1.00 94.19 85 SER A C 1
ATOM 713 O O . SER A 1 85 ? -9.802 20.696 32.988 1.00 94.19 85 SER A O 1
ATOM 715 N N . ALA A 1 86 ? -10.919 22.219 31.782 1.00 91.25 86 ALA A N 1
ATOM 716 C CA . ALA A 1 86 ? -11.578 22.825 32.945 1.00 91.25 86 ALA A CA 1
ATOM 717 C C . ALA A 1 86 ? -12.337 21.799 33.812 1.00 91.25 86 ALA A C 1
ATOM 719 O O . ALA A 1 86 ? -12.462 21.978 35.018 1.00 91.25 86 ALA A O 1
ATOM 720 N N . LYS A 1 87 ? -12.809 20.703 33.204 1.00 90.69 87 LYS A N 1
ATOM 721 C CA . LYS A 1 87 ? -13.558 19.648 33.889 1.00 90.69 87 LYS A CA 1
ATOM 722 C C . LYS A 1 87 ? -12.680 18.703 34.716 1.00 90.69 87 LYS A C 1
ATOM 724 O O . LYS A 1 87 ? -13.153 18.127 35.688 1.00 90.69 87 LYS A O 1
ATOM 729 N N . SER A 1 88 ? -11.429 18.510 34.318 1.00 91.12 88 SER A N 1
ATOM 730 C CA . SER A 1 88 ? -10.555 17.451 34.841 1.00 91.12 88 SER A CA 1
ATOM 731 C C . SER A 1 88 ? -9.261 17.971 35.457 1.00 91.12 88 SER A C 1
ATOM 733 O O . SER A 1 88 ? -8.565 17.211 36.122 1.00 91.12 88 SER A O 1
ATOM 735 N N . ILE A 1 89 ? -8.933 19.252 35.285 1.00 92.19 89 ILE A N 1
ATOM 736 C CA . ILE A 1 89 ? -7.701 19.841 35.817 1.00 92.19 89 ILE A CA 1
ATOM 737 C C . ILE A 1 89 ? -7.607 19.708 37.343 1.00 92.19 89 ILE A C 1
ATOM 739 O O . ILE A 1 89 ? -6.525 19.454 37.859 1.00 92.19 89 ILE A O 1
ATOM 743 N N . GLY A 1 90 ? -8.739 19.779 38.053 1.00 92.25 90 GLY A N 1
ATOM 744 C CA . GLY A 1 90 ? -8.796 19.535 39.498 1.00 92.25 90 GLY A CA 1
ATOM 745 C C . GLY A 1 90 ? -8.587 18.071 39.900 1.00 92.25 90 GLY A C 1
ATOM 746 O O . GLY A 1 90 ? -8.279 17.809 41.048 1.00 92.25 90 GLY A O 1
ATOM 747 N N . TYR A 1 91 ? -8.735 17.116 38.976 1.00 93.81 91 TYR A N 1
ATOM 748 C CA . TYR A 1 91 ? -8.448 15.698 39.219 1.00 93.81 91 TYR A CA 1
ATOM 749 C C . TYR A 1 91 ? -6.973 15.355 38.961 1.00 93.81 91 TYR A C 1
ATOM 751 O O . TYR A 1 91 ? -6.380 14.547 39.673 1.00 93.81 91 TYR A O 1
ATOM 759 N N . TYR A 1 92 ? -6.374 15.958 37.928 1.00 94.81 92 TYR A N 1
ATOM 760 C CA . TYR A 1 92 ? -4.973 15.712 37.568 1.00 94.81 92 TYR A CA 1
ATOM 761 C C . TYR A 1 92 ? -3.979 16.599 38.332 1.00 94.81 92 TYR A C 1
ATOM 763 O O . TYR A 1 92 ? -2.807 16.242 38.412 1.00 94.81 92 TYR A O 1
ATOM 771 N N . GLU A 1 93 ? -4.447 17.713 38.904 1.00 94.44 93 GLU A N 1
ATOM 772 C CA . GLU A 1 93 ? -3.715 18.608 39.814 1.00 94.44 93 GLU A CA 1
ATOM 773 C C . GLU A 1 93 ? -2.302 19.002 39.322 1.00 94.44 93 GLU A C 1
ATOM 775 O O . GLU A 1 93 ? -1.310 18.775 40.022 1.00 94.44 93 GLU A O 1
ATOM 780 N N . PRO A 1 94 ? -2.156 19.602 38.119 1.00 95.75 94 PRO A N 1
ATOM 781 C CA . PRO A 1 94 ? -0.863 20.117 37.679 1.00 95.75 94 PRO A CA 1
ATOM 782 C C . PRO A 1 94 ? -0.382 21.227 38.622 1.00 95.75 94 PRO A C 1
ATOM 784 O O . PRO A 1 94 ? -1.114 22.174 38.917 1.00 95.75 94 PRO A O 1
ATOM 787 N N . ASN A 1 95 ? 0.870 21.143 39.072 1.00 95.56 95 ASN A N 1
ATOM 788 C CA . ASN A 1 95 ? 1.454 22.176 39.924 1.00 95.56 95 ASN A CA 1
ATOM 789 C C . ASN A 1 95 ? 1.696 23.491 39.141 1.00 95.56 95 ASN A C 1
ATOM 791 O O . ASN A 1 95 ? 1.637 23.537 37.908 1.00 95.56 95 ASN A O 1
ATOM 795 N N . LYS A 1 96 ? 2.002 24.580 39.862 1.00 95.81 96 LYS A N 1
ATOM 796 C CA . LYS A 1 96 ? 2.233 25.909 39.258 1.00 95.81 96 LYS A CA 1
ATOM 797 C C . LYS A 1 96 ? 3.344 25.904 38.205 1.00 95.81 96 LYS A C 1
ATOM 799 O O . LYS A 1 96 ? 3.251 26.634 37.224 1.00 95.81 96 LYS A O 1
ATOM 804 N N . GLU A 1 97 ? 4.367 25.078 38.397 1.00 97.00 97 GLU A N 1
ATOM 805 C CA . GLU A 1 97 ? 5.487 24.955 37.469 1.00 97.00 97 GLU A CA 1
ATOM 806 C C . GLU A 1 97 ? 5.053 24.321 36.140 1.00 97.00 97 GLU A C 1
ATOM 808 O O . GLU A 1 97 ? 5.303 24.895 35.085 1.00 97.00 97 GLU A O 1
ATOM 813 N N . ILE A 1 98 ? 4.312 23.209 36.170 1.00 97.88 98 ILE A N 1
ATOM 814 C CA . ILE A 1 98 ? 3.753 22.562 34.971 1.00 97.88 98 ILE A CA 1
ATOM 815 C C . ILE A 1 98 ? 2.803 23.506 34.225 1.00 97.88 98 ILE A C 1
ATOM 817 O O . ILE A 1 98 ? 2.839 23.579 32.993 1.00 97.88 98 ILE A O 1
ATOM 821 N N . ILE A 1 99 ? 1.976 24.264 34.953 1.00 96.81 99 ILE A N 1
ATOM 822 C CA . ILE A 1 99 ? 1.100 25.284 34.359 1.00 96.81 99 ILE A CA 1
ATOM 823 C C . ILE A 1 99 ? 1.937 26.359 33.653 1.00 96.81 99 ILE A C 1
ATOM 825 O O . ILE A 1 99 ? 1.648 26.692 32.504 1.00 96.81 99 ILE A O 1
ATOM 829 N N . ASN A 1 100 ? 3.003 26.851 34.289 1.00 97.12 100 ASN A N 1
ATOM 830 C CA . ASN A 1 100 ? 3.905 27.840 33.700 1.00 97.12 100 ASN A CA 1
ATOM 831 C C . ASN A 1 100 ? 4.598 27.309 32.429 1.00 97.12 100 ASN A C 1
ATOM 833 O O . ASN A 1 100 ? 4.565 27.960 31.384 1.00 97.12 100 ASN A O 1
ATOM 837 N N . ILE A 1 101 ? 5.135 26.084 32.486 1.00 97.88 101 ILE A N 1
ATOM 838 C CA . ILE A 1 101 ? 5.765 25.387 31.352 1.00 97.88 101 ILE A CA 1
ATOM 839 C C . ILE A 1 101 ? 4.792 25.236 30.176 1.00 97.88 101 ILE A C 1
ATOM 841 O O . ILE A 1 101 ? 5.177 25.370 29.008 1.00 97.88 101 ILE A O 1
ATOM 845 N N . ARG A 1 102 ? 3.518 24.933 30.456 1.00 96.25 102 ARG A N 1
ATOM 846 C CA . ARG A 1 102 ? 2.476 24.829 29.429 1.00 96.25 102 ARG A CA 1
ATOM 847 C C . ARG A 1 102 ? 2.141 26.189 28.827 1.00 96.25 102 ARG A C 1
ATOM 849 O O . ARG A 1 102 ? 2.077 26.294 27.603 1.00 96.25 102 ARG A O 1
ATOM 856 N N . ASN A 1 103 ? 1.925 27.196 29.668 1.00 97.06 103 ASN A N 1
ATOM 857 C CA . ASN A 1 103 ? 1.525 28.537 29.251 1.00 97.06 103 ASN A CA 1
ATOM 858 C C . ASN A 1 103 ? 2.549 29.155 28.298 1.00 97.06 103 ASN A C 1
ATOM 860 O O . ASN A 1 103 ? 2.184 29.583 27.208 1.00 97.06 103 ASN A O 1
ATOM 864 N N . HIS A 1 104 ? 3.831 29.082 28.654 1.00 97.44 104 HIS A N 1
ATOM 865 C CA . HIS A 1 104 ? 4.931 29.599 27.839 1.00 97.44 104 HIS A CA 1
ATOM 866 C C . HIS A 1 104 ? 5.469 28.604 26.804 1.00 97.44 104 HIS A C 1
ATOM 868 O O . HIS A 1 104 ? 6.372 28.928 26.034 1.00 97.44 104 HIS A O 1
ATOM 874 N N . SER A 1 105 ? 4.934 27.380 26.772 1.00 96.88 105 SER A N 1
ATOM 875 C CA . SER A 1 105 ? 5.338 26.302 25.865 1.00 96.88 105 SER A CA 1
ATOM 876 C C . SER A 1 105 ? 6.847 25.994 25.875 1.00 96.88 105 SER A C 1
ATOM 878 O O . SER A 1 105 ? 7.396 25.552 24.866 1.00 96.88 105 SER A O 1
ATOM 880 N N . SER A 1 106 ? 7.546 26.200 26.999 1.00 97.12 106 SER A N 1
ATOM 881 C CA . SER A 1 106 ? 9.003 25.971 27.118 1.00 97.12 106 SER A CA 1
ATOM 882 C C . SER A 1 106 ? 9.399 24.496 26.939 1.00 97.12 106 SER A C 1
ATOM 884 O O . SER A 1 106 ? 10.521 24.186 26.553 1.00 97.12 106 SER A O 1
ATOM 886 N N . HIS A 1 107 ? 8.448 23.572 27.102 1.00 96.75 107 HIS A N 1
ATOM 887 C CA . HIS A 1 107 ? 8.602 22.139 26.831 1.00 96.75 107 HIS A CA 1
ATOM 888 C C . HIS A 1 107 ? 8.656 21.765 25.334 1.00 96.75 107 HIS A C 1
ATOM 890 O O . HIS A 1 107 ? 8.865 20.598 25.004 1.00 96.75 107 HIS A O 1
ATOM 896 N N . THR A 1 108 ? 8.453 22.712 24.410 1.00 95.81 108 THR A N 1
ATOM 897 C CA . THR A 1 108 ? 8.465 22.448 22.959 1.00 95.81 108 THR A CA 1
ATOM 898 C C . THR A 1 108 ? 9.415 23.377 22.204 1.00 95.81 108 THR A C 1
ATOM 900 O O . THR A 1 108 ? 9.613 24.533 22.584 1.00 95.81 108 THR A O 1
ATOM 903 N N . LYS A 1 109 ? 9.979 22.890 21.089 1.00 93.06 109 LYS A N 1
ATOM 904 C CA . LYS A 1 109 ? 10.832 23.697 20.196 1.00 93.06 109 LYS A CA 1
ATOM 905 C C . LYS A 1 109 ? 10.028 24.667 19.325 1.00 93.06 109 LYS A C 1
ATOM 907 O O . LYS A 1 109 ? 10.409 25.821 19.199 1.00 93.06 109 LYS A O 1
ATOM 912 N N . GLY A 1 110 ? 8.910 24.213 18.755 1.00 89.06 110 GLY A N 1
ATOM 913 C CA . GLY A 1 110 ? 8.070 25.003 17.838 1.00 89.06 110 GLY A CA 1
ATOM 914 C C . GLY A 1 110 ? 6.583 25.031 18.199 1.00 89.06 110 GLY A C 1
ATOM 915 O O . GLY A 1 110 ? 5.753 25.363 17.355 1.00 89.06 110 GLY A O 1
ATOM 916 N N . GLY A 1 111 ? 6.215 24.626 19.417 1.00 90.25 111 GLY A N 1
ATOM 917 C CA . GLY A 1 111 ? 4.827 24.655 19.870 1.00 90.25 111 GLY A CA 1
ATOM 918 C C . GLY A 1 111 ? 4.357 26.073 20.189 1.00 90.25 111 GLY A C 1
ATOM 919 O O . GLY A 1 111 ? 5.147 26.965 20.496 1.00 90.25 111 GLY A O 1
ATOM 920 N N . LYS A 1 112 ? 3.039 26.275 20.121 1.00 93.44 112 LYS A N 1
ATOM 921 C CA . LYS A 1 112 ? 2.407 27.561 20.432 1.00 93.44 112 LYS A CA 1
ATOM 922 C C . LYS A 1 112 ? 2.211 27.710 21.950 1.00 93.44 112 LYS A C 1
ATOM 924 O O . LYS A 1 112 ? 1.839 26.716 22.586 1.00 93.44 112 LYS A O 1
ATOM 929 N N . PRO A 1 113 ? 2.462 28.896 22.534 1.00 95.81 113 PRO A N 1
ATOM 930 C CA . PRO A 1 113 ? 2.061 29.202 23.907 1.00 95.81 113 PRO A CA 1
ATOM 931 C C . PRO A 1 113 ? 0.533 29.236 24.034 1.00 95.81 113 PRO A C 1
ATOM 933 O O . PRO A 1 113 ? -0.189 29.184 23.035 1.00 95.81 113 PRO A O 1
ATOM 936 N N . GLN A 1 114 ? 0.038 29.262 25.271 1.00 95.56 114 GLN A N 1
ATOM 937 C CA . GLN A 1 114 ? -1.381 29.516 25.525 1.00 95.56 114 GLN A CA 1
ATOM 938 C C . GLN A 1 114 ? -1.720 30.982 25.232 1.00 95.56 114 GLN A C 1
ATOM 940 O O . GLN A 1 114 ? -0.852 31.853 25.296 1.00 95.56 114 GLN A O 1
ATOM 945 N N . ASP A 1 115 ? -2.988 31.251 24.925 1.00 95.06 115 ASP A N 1
ATOM 946 C CA . ASP A 1 115 ? -3.455 32.606 24.635 1.00 95.06 115 ASP A CA 1
ATOM 947 C C . ASP A 1 115 ? -3.138 33.549 25.808 1.00 95.06 115 ASP A C 1
ATOM 949 O O . ASP A 1 115 ? -3.415 33.234 26.967 1.00 95.06 115 ASP A O 1
ATOM 953 N N . GLY A 1 116 ? -2.531 34.698 25.504 1.00 95.31 116 GLY A N 1
ATOM 954 C CA . GLY A 1 116 ? -2.101 35.681 26.504 1.00 95.31 116 GLY A CA 1
ATOM 955 C C . GLY A 1 116 ? -0.710 35.447 27.107 1.00 95.31 116 GLY A C 1
ATOM 956 O O . GLY A 1 116 ? -0.307 36.222 27.969 1.00 95.31 116 GLY A O 1
ATOM 957 N N . PHE A 1 117 ? 0.035 34.432 26.656 1.00 96.56 117 PHE A N 1
ATOM 958 C CA . PHE A 1 117 ? 1.404 34.161 27.104 1.00 96.56 117 PHE A CA 1
ATOM 959 C C . PHE A 1 117 ? 2.408 34.218 25.951 1.00 96.56 117 PHE A C 1
ATOM 961 O O . PHE A 1 117 ? 2.127 33.805 24.826 1.00 96.56 117 PHE A O 1
ATOM 968 N N . GLU A 1 118 ? 3.615 34.695 26.247 1.00 95.88 118 GLU A N 1
ATOM 969 C CA . GLU A 1 118 ? 4.727 34.708 25.297 1.00 95.88 118 GLU A CA 1
ATOM 970 C C . GLU A 1 118 ? 5.448 33.356 25.267 1.00 95.88 118 GLU A C 1
ATOM 972 O O . GLU A 1 118 ? 5.565 32.666 26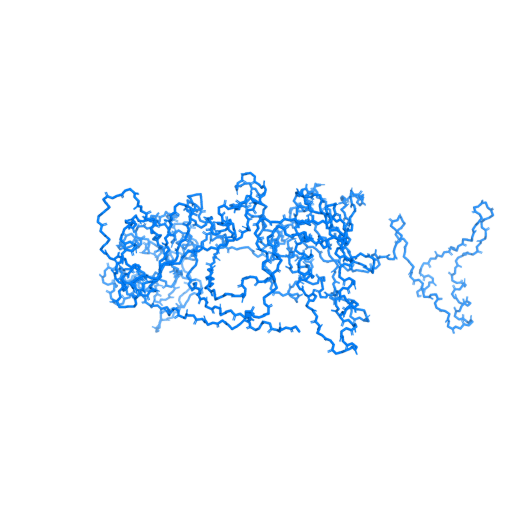.285 1.00 95.88 118 GLU A O 1
ATOM 977 N N . LYS A 1 119 ? 5.950 32.969 24.090 1.00 96.56 119 LYS A N 1
ATOM 978 C CA . LYS A 1 119 ? 6.760 31.758 23.930 1.00 96.56 119 LYS A CA 1
ATOM 979 C C . LYS A 1 119 ? 8.123 31.976 24.586 1.00 96.56 119 LYS A C 1
ATOM 981 O O . LYS A 1 119 ? 8.837 32.893 24.205 1.00 96.56 119 LYS A O 1
ATOM 986 N N . ILE A 1 120 ? 8.497 31.090 25.505 1.00 95.81 120 ILE A N 1
ATOM 987 C CA . ILE A 1 120 ? 9.864 31.014 26.042 1.00 95.81 120 ILE A CA 1
ATOM 988 C C . ILE A 1 120 ? 10.651 29.964 25.255 1.00 95.81 120 ILE A C 1
ATOM 990 O O . ILE A 1 120 ? 10.069 28.992 24.758 1.00 95.81 120 ILE A O 1
ATOM 994 N N . ASP A 1 121 ? 11.964 30.152 25.135 1.00 96.19 121 ASP A N 1
ATOM 995 C CA . ASP A 1 121 ? 12.862 29.200 24.486 1.00 96.19 121 ASP A CA 1
ATOM 996 C C . ASP A 1 121 ? 12.742 27.784 25.060 1.00 96.19 121 ASP A C 1
ATOM 998 O O . ASP A 1 121 ? 12.353 27.555 26.208 1.00 96.19 121 ASP A O 1
ATOM 1002 N N . PHE A 1 122 ? 13.050 26.806 24.211 1.00 97.62 122 PHE A N 1
ATOM 1003 C CA . PHE A 1 122 ? 12.972 25.403 24.586 1.00 97.62 122 PHE A CA 1
ATOM 1004 C C . PHE A 1 122 ? 13.932 25.075 25.734 1.00 97.62 122 PHE A C 1
ATOM 1006 O O . PHE A 1 122 ? 15.137 25.300 25.628 1.00 97.62 122 PHE A O 1
ATOM 1013 N N . ASN A 1 123 ? 13.402 24.451 26.785 1.00 97.44 123 ASN A N 1
ATOM 1014 C CA . ASN A 1 123 ? 14.174 23.936 27.904 1.00 97.44 123 ASN A CA 1
ATOM 1015 C C . ASN A 1 123 ? 13.936 22.426 28.061 1.00 97.44 123 ASN A C 1
ATOM 1017 O O . ASN A 1 123 ? 12.808 21.960 28.237 1.00 97.44 123 ASN A O 1
ATOM 1021 N N . VAL A 1 124 ? 15.017 21.644 28.011 1.00 97.38 124 VAL A N 1
ATOM 1022 C CA . VAL A 1 124 ? 14.943 20.177 28.099 1.00 97.38 124 VAL A CA 1
ATOM 1023 C C . VAL A 1 124 ? 14.459 19.691 29.470 1.00 97.38 124 VAL A C 1
ATOM 1025 O O . VAL A 1 124 ? 13.763 18.683 29.547 1.00 97.38 124 VAL A O 1
ATOM 1028 N N . GLN A 1 125 ? 14.760 20.411 30.553 1.00 97.62 125 GLN A N 1
ATOM 1029 C CA . GLN A 1 125 ? 14.286 20.058 31.893 1.00 97.62 125 GLN A CA 1
ATOM 1030 C C . GLN A 1 125 ? 12.784 20.305 32.025 1.00 97.62 125 GLN A C 1
ATOM 1032 O O . GLN A 1 125 ? 12.069 19.454 32.550 1.00 97.62 125 GLN A O 1
ATOM 1037 N N . ASP A 1 126 ? 12.282 21.408 31.470 1.00 97.88 126 ASP A N 1
ATOM 1038 C CA . ASP A 1 126 ? 10.841 21.682 31.410 1.00 97.88 126 ASP A CA 1
ATOM 1039 C C . ASP A 1 126 ? 10.103 20.634 30.568 1.00 97.88 126 ASP A C 1
ATOM 1041 O O . ASP A 1 126 ? 9.018 20.178 30.933 1.00 97.88 126 ASP A O 1
ATOM 1045 N N . CYS A 1 127 ? 10.717 20.198 29.463 1.00 97.88 127 CYS A N 1
ATOM 1046 C CA . CYS A 1 127 ? 10.221 19.090 28.653 1.00 97.88 127 CYS A CA 1
ATOM 1047 C C . CYS A 1 127 ? 10.085 17.803 29.474 1.00 97.88 127 CYS A C 1
ATOM 1049 O O . CYS A 1 127 ? 9.030 17.171 29.457 1.00 97.88 127 CYS A O 1
ATOM 1051 N N . ARG A 1 128 ? 11.124 17.430 30.223 1.00 98.19 128 ARG A N 1
ATOM 1052 C CA . ARG A 1 128 ? 11.134 16.221 31.059 1.00 98.19 128 ARG A CA 1
ATOM 1053 C C . ARG A 1 128 ? 10.112 16.294 32.194 1.00 98.19 128 ARG A C 1
ATOM 1055 O O . ARG A 1 128 ? 9.340 15.356 32.360 1.00 98.19 128 ARG A O 1
ATOM 1062 N N . LYS A 1 129 ? 9.997 17.439 32.874 1.00 98.25 129 LYS A N 1
ATOM 1063 C CA . LYS A 1 129 ? 8.951 17.680 33.887 1.00 98.25 129 LYS A CA 1
ATOM 1064 C C . LYS A 1 129 ? 7.543 17.526 33.309 1.00 98.25 129 LYS A C 1
ATOM 1066 O O . LYS A 1 129 ? 6.683 16.902 33.929 1.00 98.25 129 LYS A O 1
ATOM 1071 N N . MET A 1 130 ? 7.304 18.059 32.108 1.00 98.06 130 MET A N 1
ATOM 1072 C CA . MET A 1 130 ? 6.024 17.891 31.412 1.00 98.06 130 MET A CA 1
ATOM 1073 C C . MET A 1 130 ? 5.751 16.418 31.063 1.00 98.06 130 MET A C 1
ATOM 1075 O O . MET A 1 130 ? 4.623 15.952 31.218 1.00 98.06 130 MET A O 1
ATOM 1079 N N . ILE A 1 131 ? 6.773 15.669 30.638 1.00 98.25 131 ILE A N 1
ATOM 1080 C CA . ILE A 1 131 ? 6.668 14.226 30.375 1.00 98.25 131 ILE A CA 1
ATOM 1081 C C . ILE A 1 131 ? 6.310 13.461 31.656 1.00 98.25 131 ILE A C 1
ATOM 1083 O O . ILE A 1 131 ? 5.381 12.659 31.629 1.00 98.25 131 ILE A O 1
ATOM 1087 N N . ASP A 1 132 ? 6.968 13.729 32.785 1.00 98.19 132 ASP A N 1
ATOM 1088 C CA . ASP A 1 132 ? 6.663 13.064 34.063 1.00 98.19 132 ASP A CA 1
ATOM 1089 C C . ASP A 1 132 ? 5.238 13.370 34.553 1.00 98.19 132 ASP A C 1
ATOM 1091 O O . ASP A 1 132 ? 4.514 12.479 35.020 1.00 98.19 132 ASP A O 1
ATOM 1095 N N . PHE A 1 133 ? 4.781 14.613 34.372 1.00 98.12 133 PHE A N 1
ATOM 1096 C CA . PHE A 1 133 ? 3.384 14.971 34.607 1.00 98.12 133 PHE A CA 1
ATOM 1097 C C . PHE A 1 133 ? 2.432 14.156 33.717 1.00 98.12 133 PHE A C 1
ATOM 1099 O O . PHE A 1 133 ? 1.422 13.639 34.198 1.00 98.12 133 PHE A O 1
ATOM 1106 N N . PHE A 1 134 ? 2.749 13.981 32.433 1.00 97.81 134 PHE A N 1
ATOM 1107 C CA . PHE A 1 134 ? 1.930 13.159 31.546 1.00 97.81 134 PHE A CA 1
ATOM 1108 C C . PHE A 1 134 ? 1.952 11.677 31.912 1.00 97.81 134 PHE A C 1
ATOM 1110 O O . PHE A 1 134 ? 0.884 11.072 31.942 1.00 97.81 134 PHE A O 1
ATOM 1117 N N . LYS A 1 135 ? 3.109 11.097 32.246 1.00 97.50 135 LYS A N 1
ATOM 1118 C CA . LYS A 1 135 ? 3.212 9.697 32.690 1.00 97.50 135 LYS A CA 1
ATOM 1119 C C . LYS A 1 135 ? 2.339 9.439 33.919 1.00 97.50 135 LYS A C 1
ATOM 1121 O O . LYS A 1 135 ? 1.497 8.544 33.902 1.00 97.50 135 LYS A O 1
ATOM 1126 N N . SER A 1 136 ? 2.474 10.276 34.950 1.00 96.62 136 SER A N 1
ATOM 1127 C CA . SER A 1 136 ? 1.664 10.162 36.172 1.00 96.62 136 SER A CA 1
ATOM 1128 C C . SER A 1 136 ? 0.168 10.371 35.912 1.00 96.62 136 SER A C 1
ATOM 1130 O O . SER A 1 136 ? -0.666 9.668 36.482 1.00 96.62 136 SER A O 1
ATOM 1132 N N . SER A 1 137 ? -0.191 11.287 35.011 1.00 96.62 137 SER A N 1
ATOM 1133 C CA . SER A 1 137 ? -1.587 11.519 34.626 1.00 96.62 137 SER A CA 1
ATOM 1134 C C . SER A 1 137 ? -2.185 10.357 33.827 1.00 96.62 137 SER A C 1
ATOM 1136 O O . SER A 1 137 ? -3.358 10.036 34.009 1.00 96.62 137 SER A O 1
ATOM 1138 N N . ILE A 1 138 ? -1.397 9.694 32.973 1.00 95.19 138 ILE A N 1
ATOM 1139 C CA . ILE A 1 138 ? -1.813 8.497 32.226 1.00 95.19 138 ILE A CA 1
ATOM 1140 C C . ILE A 1 138 ? -2.098 7.333 33.179 1.00 95.19 138 ILE A C 1
ATOM 1142 O O . ILE A 1 138 ? -3.137 6.692 33.036 1.00 95.19 138 ILE A O 1
ATOM 1146 N N . GLU A 1 139 ? -1.240 7.111 34.178 1.00 94.44 139 GLU A N 1
ATOM 1147 C CA . GLU A 1 139 ? -1.432 6.056 35.185 1.00 94.44 139 GLU A CA 1
ATOM 1148 C C . GLU A 1 139 ? -2.684 6.300 36.046 1.00 94.44 139 GLU A C 1
ATOM 1150 O O . GLU A 1 139 ? -3.442 5.380 36.360 1.00 94.44 139 GLU A O 1
ATOM 1155 N N . LYS A 1 140 ? -2.967 7.570 36.369 1.00 94.00 140 LYS A N 1
ATOM 1156 C CA . LYS A 1 140 ? -4.207 7.968 37.054 1.00 94.00 140 LYS A CA 1
ATOM 1157 C C . LYS A 1 140 ? -5.451 7.808 36.170 1.00 94.00 140 LYS A C 1
ATOM 1159 O O . LYS A 1 140 ? -6.541 7.567 36.687 1.00 94.00 140 LYS A O 1
ATOM 1164 N N . HIS A 1 141 ? -5.330 7.955 34.850 1.00 92.69 141 HIS A N 1
ATOM 1165 C CA . HIS A 1 141 ? -6.481 7.990 33.948 1.00 92.69 141 HIS A CA 1
ATOM 1166 C C . HIS A 1 141 ? -7.224 6.631 33.926 1.00 92.69 141 HIS A C 1
ATOM 1168 O O . HIS A 1 141 ? -6.631 5.617 33.552 1.00 92.69 141 HIS A O 1
ATOM 1174 N N . PRO A 1 142 ? -8.548 6.580 34.200 1.00 87.56 142 PRO A N 1
ATOM 1175 C CA . PRO A 1 142 ? -9.298 5.326 34.358 1.00 87.56 142 PRO A CA 1
ATOM 1176 C C . PRO A 1 142 ? -9.192 4.351 33.178 1.00 87.56 142 PRO A C 1
ATOM 1178 O O . PRO A 1 142 ? -9.076 3.142 33.375 1.00 87.56 142 PRO A O 1
ATOM 1181 N N . GLU A 1 143 ? -9.229 4.877 31.951 1.00 85.31 143 GLU A N 1
ATOM 1182 C CA . GLU A 1 143 ? -9.140 4.069 30.731 1.00 85.31 143 GLU A CA 1
ATOM 1183 C C . GLU A 1 143 ? -7.709 3.857 30.227 1.00 85.31 143 GLU A C 1
ATOM 1185 O O . GLU A 1 143 ? -7.373 2.729 29.862 1.00 85.31 143 GLU A O 1
ATOM 1190 N N . TRP A 1 144 ? -6.882 4.912 30.182 1.00 89.38 144 TRP A N 1
ATOM 1191 C CA . TRP A 1 144 ? -5.580 4.877 29.511 1.00 89.38 144 TRP A CA 1
ATOM 1192 C C . TRP A 1 144 ? -4.531 4.049 30.251 1.00 89.38 144 TRP A C 1
ATOM 1194 O O . TRP A 1 144 ? -3.690 3.446 29.591 1.00 89.38 144 TRP A O 1
ATOM 1204 N N . LYS A 1 145 ? -4.638 3.898 31.576 1.00 88.38 145 LYS A N 1
ATOM 1205 C CA . LYS A 1 145 ? -3.807 2.947 32.331 1.00 88.38 145 LYS A CA 1
ATOM 1206 C C . LYS A 1 145 ? -3.909 1.507 31.808 1.00 88.38 145 LYS A C 1
ATOM 1208 O O . LYS A 1 145 ? -2.952 0.746 31.850 1.00 88.38 145 LYS A O 1
ATOM 1213 N N . ASN A 1 146 ? -5.052 1.141 31.218 1.00 87.25 146 ASN A N 1
ATOM 1214 C CA . ASN A 1 146 ? -5.279 -0.210 30.702 1.00 87.25 146 ASN A CA 1
ATOM 1215 C C . ASN A 1 146 ? -4.618 -0.466 29.334 1.00 87.25 146 ASN A C 1
ATOM 1217 O O . ASN A 1 146 ? -4.784 -1.557 28.794 1.00 87.25 146 ASN A O 1
ATOM 1221 N N . PHE A 1 147 ? -3.923 0.515 28.741 1.00 86.44 147 PHE A N 1
ATOM 1222 C CA . PHE A 1 147 ? -3.049 0.251 27.592 1.00 86.44 147 PHE A CA 1
ATOM 1223 C C . PHE A 1 147 ? -1.752 -0.455 28.008 1.00 86.44 147 PHE A C 1
ATOM 1225 O O . PHE A 1 147 ? -1.130 -1.077 27.156 1.00 86.44 147 PHE A O 1
ATOM 1232 N N . GLY A 1 148 ? -1.368 -0.395 29.292 1.00 88.00 148 GLY A N 1
ATOM 1233 C CA . GLY A 1 148 ? -0.140 -1.025 29.780 1.00 88.00 148 GLY A CA 1
ATOM 1234 C C . GLY A 1 148 ? 1.121 -0.383 29.201 1.00 88.00 148 GLY A C 1
ATOM 1235 O O . GLY A 1 148 ? 2.021 -1.098 28.769 1.00 88.00 148 GLY A O 1
ATOM 1236 N N . PHE A 1 149 ? 1.159 0.954 29.146 1.00 92.75 149 PHE A N 1
ATOM 1237 C CA . PHE A 1 149 ? 2.287 1.691 28.580 1.00 92.75 149 PHE A CA 1
ATOM 1238 C C . PHE A 1 149 ? 3.607 1.341 29.277 1.00 92.75 149 PHE A C 1
ATOM 1240 O O . PHE A 1 149 ? 3.717 1.400 30.501 1.00 92.75 149 PHE A O 1
ATOM 1247 N N . GLN A 1 150 ? 4.627 1.049 28.480 1.00 93.81 150 GLN A N 1
ATOM 1248 C CA . GLN A 1 150 ? 6.007 0.875 28.908 1.00 93.81 150 GLN A CA 1
ATOM 1249 C C . GLN A 1 150 ? 6.808 2.046 28.358 1.00 93.81 150 GLN A C 1
ATOM 1251 O O . GLN A 1 150 ? 7.132 2.060 27.175 1.00 93.81 150 GLN A O 1
ATOM 1256 N N . PHE A 1 151 ? 7.062 3.050 29.197 1.00 95.94 151 PHE A N 1
ATOM 1257 C CA . PHE A 1 151 ? 7.770 4.252 28.771 1.00 95.94 151 PHE A CA 1
ATOM 1258 C C . PHE A 1 151 ? 9.279 4.142 28.976 1.00 95.94 151 PHE A C 1
ATOM 1260 O O . PHE A 1 151 ? 9.724 3.753 30.057 1.00 95.94 151 PHE A O 1
ATOM 1267 N N . SER A 1 152 ? 10.050 4.628 28.004 1.00 96.56 152 SER A N 1
ATOM 1268 C CA . SER A 1 152 ? 11.480 4.906 28.153 1.00 96.56 152 SER A CA 1
ATOM 1269 C C . SER A 1 152 ? 11.741 5.833 29.343 1.00 96.56 152 SER A C 1
ATOM 1271 O O . SER A 1 152 ? 10.871 6.631 29.734 1.00 96.56 152 SER A O 1
ATOM 1273 N N . ASP A 1 153 ? 12.947 5.752 29.909 1.00 97.25 153 ASP A N 1
ATOM 1274 C CA . ASP A 1 153 ? 13.358 6.630 31.002 1.00 97.25 153 ASP A CA 1
ATOM 1275 C C . ASP A 1 153 ? 13.209 8.104 30.602 1.00 97.25 153 ASP A C 1
ATOM 1277 O O . ASP A 1 153 ? 13.535 8.504 29.487 1.00 97.25 153 ASP A O 1
ATOM 1281 N N . THR A 1 154 ? 12.698 8.942 31.505 1.00 96.88 154 THR A N 1
ATOM 1282 C CA . THR A 1 154 ? 12.398 10.336 31.151 1.00 96.88 154 THR A CA 1
ATOM 1283 C C . THR A 1 154 ? 13.664 11.095 30.730 1.00 96.88 154 THR A C 1
ATOM 1285 O O . THR A 1 154 ? 13.600 11.991 29.886 1.00 96.88 154 THR A O 1
ATOM 1288 N N . GLN A 1 155 ? 14.832 10.709 31.255 1.00 96.75 155 GLN A N 1
ATOM 1289 C CA . GLN A 1 155 ? 16.100 11.350 30.913 1.00 96.75 155 GLN A CA 1
ATOM 1290 C C . GLN A 1 155 ? 16.570 11.054 29.484 1.00 96.75 155 GLN A C 1
ATOM 1292 O O . GLN A 1 155 ? 17.362 11.837 28.956 1.00 96.75 155 GLN A O 1
ATOM 1297 N N . SER A 1 156 ? 16.081 9.992 28.831 1.00 96.56 156 SER A N 1
ATOM 1298 C CA . SER A 1 156 ? 16.458 9.687 27.446 1.00 96.56 156 SER A CA 1
ATOM 1299 C C . SER A 1 156 ? 15.757 10.577 26.421 1.00 96.56 156 SER A C 1
ATOM 1301 O O . SER A 1 156 ? 16.228 10.670 25.290 1.00 96.56 156 SER A O 1
ATOM 1303 N N . TYR A 1 157 ? 14.660 11.248 26.792 1.00 96.69 157 TYR A N 1
ATOM 1304 C CA . TYR A 1 157 ? 13.960 12.136 25.868 1.00 96.69 157 TYR A CA 1
ATOM 1305 C C . TYR A 1 157 ? 14.697 13.468 25.702 1.00 96.69 157 TYR A C 1
ATOM 1307 O O . TYR A 1 157 ? 14.988 14.183 26.674 1.00 96.69 157 TYR A O 1
ATOM 1315 N N . ASN A 1 158 ? 14.948 13.823 24.443 1.00 95.81 158 ASN A N 1
ATOM 1316 C CA . ASN A 1 158 ? 15.517 15.110 24.039 1.00 95.81 158 ASN A CA 1
ATOM 1317 C C . ASN A 1 158 ? 14.442 16.092 23.573 1.00 95.81 158 ASN A C 1
ATOM 1319 O O . ASN A 1 158 ? 14.658 17.305 23.561 1.00 95.81 158 ASN A O 1
ATOM 1323 N N . THR A 1 159 ? 13.287 15.572 23.163 1.00 96.25 159 THR A N 1
ATOM 1324 C CA . THR A 1 159 ? 12.129 16.348 22.729 1.00 96.25 159 THR A CA 1
ATOM 1325 C C . THR A 1 159 ? 10.840 15.667 23.166 1.00 96.25 159 THR A C 1
ATOM 1327 O O . THR A 1 159 ? 10.785 14.446 23.300 1.00 96.25 159 THR A O 1
ATOM 1330 N N . ILE A 1 160 ? 9.770 16.442 23.347 1.00 96.19 160 ILE A N 1
ATOM 1331 C CA . ILE A 1 160 ? 8.479 15.868 23.739 1.00 96.19 160 ILE A CA 1
ATOM 1332 C C . ILE A 1 160 ? 7.841 15.016 22.631 1.00 96.19 160 ILE A C 1
ATOM 1334 O O . ILE A 1 160 ? 7.026 14.141 22.911 1.00 96.19 160 ILE A O 1
ATOM 1338 N N . ASP A 1 161 ? 8.242 15.230 21.374 1.00 93.56 161 ASP A N 1
ATOM 1339 C CA . ASP A 1 161 ? 7.756 14.458 20.230 1.00 93.56 161 ASP A CA 1
ATOM 1340 C C . ASP A 1 161 ? 8.197 12.991 20.291 1.00 93.56 161 ASP A C 1
ATOM 1342 O O . ASP A 1 161 ? 7.463 12.120 19.834 1.00 93.56 161 ASP A O 1
ATOM 1346 N N . GLU A 1 162 ? 9.365 12.696 20.871 1.00 94.44 162 GLU A N 1
ATOM 1347 C CA . GLU A 1 162 ? 9.819 11.318 21.110 1.00 94.44 162 GLU A CA 1
ATOM 1348 C C . GLU A 1 162 ? 8.859 10.585 22.055 1.00 94.44 162 GLU A C 1
ATOM 1350 O O . GLU A 1 162 ? 8.398 9.489 21.742 1.00 94.44 162 GLU A O 1
ATOM 1355 N N . PHE A 1 163 ? 8.464 11.238 23.151 1.00 96.25 163 PHE A N 1
ATOM 1356 C CA . PHE A 1 163 ? 7.480 10.702 24.089 1.00 96.25 163 PHE A CA 1
ATOM 1357 C C . PHE A 1 163 ? 6.090 10.550 23.455 1.00 96.25 163 PHE A C 1
ATOM 1359 O O . PHE A 1 163 ? 5.432 9.523 23.622 1.00 96.25 163 PHE A O 1
ATOM 1366 N N . TYR A 1 164 ? 5.635 11.541 22.681 1.00 95.00 164 TYR A N 1
ATOM 1367 C CA . TYR A 1 164 ? 4.355 11.443 21.977 1.00 95.00 164 TYR A CA 1
ATOM 1368 C C . TYR A 1 164 ? 4.326 10.291 20.969 1.00 95.00 164 TYR A C 1
ATOM 1370 O O . TYR A 1 164 ? 3.315 9.596 20.893 1.00 95.00 164 TYR A O 1
ATOM 1378 N N . LYS A 1 165 ? 5.420 10.048 20.240 1.00 92.12 165 LYS A N 1
ATOM 1379 C CA . LYS A 1 165 ? 5.540 8.898 19.330 1.00 92.12 165 LYS A CA 1
ATOM 1380 C C . LYS A 1 165 ? 5.463 7.574 20.077 1.00 92.12 165 LYS A C 1
ATOM 1382 O O . LYS A 1 165 ? 4.791 6.657 19.614 1.00 92.12 165 LYS A O 1
ATOM 1387 N N . GLU A 1 166 ? 6.113 7.480 21.232 1.00 93.25 166 GLU A N 1
ATOM 1388 C CA . GLU A 1 166 ? 6.078 6.276 22.059 1.00 93.25 166 GLU A CA 1
ATOM 1389 C C . GLU A 1 166 ? 4.663 5.982 22.581 1.00 93.25 166 GLU A C 1
ATOM 1391 O O . GLU A 1 166 ? 4.194 4.846 22.487 1.00 93.25 166 GLU A O 1
ATOM 1396 N N . ILE A 1 167 ? 3.929 7.016 23.013 1.00 93.25 167 ILE A N 1
ATOM 1397 C CA . ILE A 1 167 ? 2.501 6.894 23.339 1.00 93.25 167 ILE A CA 1
ATOM 1398 C C . ILE A 1 167 ? 1.703 6.443 22.122 1.00 93.25 167 ILE A C 1
ATOM 1400 O O . ILE A 1 167 ? 0.892 5.533 22.235 1.00 93.25 167 ILE A O 1
ATOM 1404 N N . GLU A 1 168 ? 1.878 7.075 20.963 1.00 91.56 168 GLU A N 1
ATOM 1405 C CA . GLU A 1 168 ? 1.085 6.750 19.775 1.00 91.56 168 GLU A CA 1
ATOM 1406 C C . GLU A 1 168 ? 1.341 5.315 19.295 1.00 91.56 168 GLU A C 1
ATOM 1408 O O . GLU A 1 168 ? 0.391 4.629 18.926 1.00 91.56 168 GLU A O 1
ATOM 1413 N N . ALA A 1 169 ? 2.579 4.824 19.389 1.00 91.06 169 ALA A N 1
ATOM 1414 C CA . ALA A 1 169 ? 2.953 3.455 19.040 1.00 91.06 169 ALA A CA 1
ATOM 1415 C C . ALA A 1 169 ? 2.328 2.387 19.960 1.00 91.06 169 ALA A C 1
ATOM 1417 O O . ALA A 1 169 ? 2.097 1.259 19.518 1.00 91.06 169 ALA A O 1
ATOM 1418 N N . GLN A 1 170 ? 2.063 2.731 21.223 1.00 92.25 170 GLN A N 1
ATOM 1419 C CA . GLN A 1 170 ? 1.498 1.833 22.242 1.00 92.25 170 GLN A CA 1
ATOM 1420 C C . GLN A 1 170 ? -0.003 2.070 22.490 1.00 92.25 170 GLN A C 1
ATOM 1422 O O . GLN A 1 170 ? -0.713 1.211 23.004 1.00 92.25 170 GLN A O 1
ATOM 1427 N N . GLY A 1 171 ? -0.520 3.227 22.084 1.00 90.75 171 GLY A N 1
ATOM 1428 C CA . GLY A 1 171 ? -1.883 3.691 22.321 1.00 90.75 171 GLY A CA 1
ATOM 1429 C C . GLY A 1 171 ? -2.921 3.052 21.405 1.00 90.75 171 GLY A C 1
ATOM 1430 O O . GLY A 1 171 ? -3.933 3.680 21.116 1.00 90.75 171 GLY A O 1
ATOM 1431 N N . TYR A 1 172 ? -2.685 1.838 20.913 1.00 89.06 172 TYR A N 1
ATOM 1432 C CA . TYR A 1 172 ? -3.610 1.072 20.084 1.00 89.06 172 TYR A CA 1
ATOM 1433 C C . TYR A 1 172 ? -3.695 -0.359 20.605 1.00 89.06 172 TYR A C 1
ATOM 1435 O O . TYR A 1 172 ? -2.676 -1.024 20.766 1.00 89.06 172 TYR A O 1
ATOM 1443 N N . ASN A 1 173 ? -4.915 -0.835 20.844 1.00 86.69 173 ASN A N 1
ATOM 1444 C CA . ASN A 1 173 ? -5.159 -2.185 21.333 1.00 86.69 173 ASN A CA 1
ATOM 1445 C C . ASN A 1 173 ? -6.472 -2.731 20.749 1.00 86.69 173 ASN A C 1
ATOM 1447 O O . ASN A 1 173 ? -7.480 -2.017 20.692 1.00 86.69 173 ASN A O 1
ATOM 1451 N N . ILE A 1 174 ? -6.448 -3.997 20.335 1.00 88.38 174 ILE A N 1
ATOM 1452 C CA . ILE A 1 174 ? -7.634 -4.792 20.035 1.00 88.38 174 ILE A CA 1
ATOM 1453 C C . ILE A 1 174 ? -7.716 -5.930 21.049 1.00 88.38 174 ILE A C 1
ATOM 1455 O O . ILE A 1 174 ? -6.792 -6.728 21.172 1.00 88.38 174 ILE A O 1
ATOM 1459 N N . SER A 1 175 ? -8.860 -6.035 21.716 1.00 89.12 175 SER A N 1
ATOM 1460 C CA . SER A 1 175 ? -9.208 -7.190 22.543 1.00 89.12 175 SER A CA 1
ATOM 1461 C C . SER A 1 175 ? -10.553 -7.770 22.124 1.00 89.12 175 SER A C 1
ATOM 1463 O O . SER A 1 175 ? -11.243 -7.206 21.273 1.00 89.12 175 SER A O 1
ATOM 1465 N N . TYR A 1 176 ? -10.944 -8.893 22.721 1.00 91.19 176 TYR A N 1
ATOM 1466 C CA . TYR A 1 176 ? -12.176 -9.590 22.368 1.00 91.19 176 TYR A CA 1
ATOM 1467 C C . TYR A 1 176 ? -13.103 -9.734 23.573 1.00 91.19 176 TYR A C 1
ATOM 1469 O O . TYR A 1 176 ? -12.663 -9.799 24.721 1.00 91.19 176 TYR A O 1
ATOM 1477 N N . SER A 1 177 ? -14.405 -9.753 23.311 1.00 91.75 177 SER A N 1
ATOM 1478 C CA . SER A 1 177 ? -15.417 -10.155 24.286 1.00 91.75 177 SER A CA 1
ATOM 1479 C C . SER A 1 177 ? -16.410 -11.084 23.623 1.00 91.75 177 SER A C 1
ATOM 1481 O O . SER A 1 177 ? -16.928 -10.772 22.553 1.00 91.75 177 SER A O 1
ATOM 1483 N N . ASP A 1 178 ? -16.691 -12.204 24.268 1.00 93.94 178 ASP A N 1
ATOM 1484 C CA . ASP A 1 178 ? -17.589 -13.197 23.703 1.00 93.94 178 ASP A CA 1
ATOM 1485 C C . ASP A 1 178 ? -19.054 -12.816 23.915 1.00 93.94 178 ASP A C 1
ATOM 1487 O O . ASP A 1 178 ? -19.463 -12.343 24.979 1.00 93.94 178 ASP A O 1
ATOM 1491 N N . ILE A 1 179 ? -19.850 -13.024 22.870 1.00 94.69 179 ILE A N 1
ATOM 1492 C CA . ILE A 1 179 ? -21.281 -12.734 22.832 1.00 94.69 179 ILE A CA 1
ATOM 1493 C C . ILE A 1 179 ? -22.022 -13.998 22.406 1.00 94.69 179 ILE A C 1
ATOM 1495 O O . ILE A 1 179 ? -21.668 -14.568 21.374 1.00 94.69 179 ILE A O 1
ATOM 1499 N N . PRO A 1 180 ? -23.068 -14.434 23.132 1.00 95.19 180 PRO A N 1
ATOM 1500 C CA . PRO A 1 180 ? -23.866 -15.583 22.719 1.00 95.19 180 PRO A CA 1
ATOM 1501 C C . PRO A 1 180 ? -24.442 -15.406 21.310 1.00 95.19 180 PRO A C 1
ATOM 1503 O O . PRO A 1 180 ? -25.064 -14.385 21.012 1.00 95.19 180 PRO A O 1
ATOM 1506 N N . GLU A 1 181 ? -24.292 -16.420 20.457 1.00 95.56 181 GLU A N 1
ATOM 1507 C CA . GLU A 1 181 ? -24.846 -16.402 19.095 1.00 95.56 181 GLU A CA 1
ATOM 1508 C C . GLU A 1 181 ? -26.366 -16.195 19.100 1.00 95.56 181 GLU A C 1
ATOM 1510 O O . GLU A 1 181 ? -26.889 -15.406 18.316 1.00 95.56 181 GLU A O 1
ATOM 1515 N N . SER A 1 182 ? -27.071 -16.825 20.044 1.00 94.88 182 SER A N 1
ATOM 1516 C CA . SER A 1 182 ? -28.520 -16.663 20.201 1.00 94.88 182 SER A CA 1
ATOM 1517 C C . SER A 1 182 ? -28.930 -15.210 20.443 1.00 94.88 182 SER A C 1
ATOM 1519 O O . SER A 1 182 ? -29.984 -14.790 19.980 1.00 94.88 182 SER A O 1
ATOM 1521 N N . TYR A 1 183 ? -28.099 -14.435 21.147 1.00 95.69 183 TYR A N 1
ATOM 1522 C CA . TYR A 1 183 ? -28.371 -13.027 21.422 1.00 95.69 183 TYR A CA 1
ATOM 1523 C C . TYR A 1 183 ? -28.173 -12.159 20.177 1.00 95.69 183 TYR A C 1
ATOM 1525 O O . TYR A 1 183 ? -29.002 -11.300 19.896 1.00 95.69 183 TYR A O 1
ATOM 1533 N N . ILE A 1 184 ? -27.113 -12.408 19.400 1.00 96.50 184 ILE A N 1
ATOM 1534 C CA . ILE A 1 184 ? -26.900 -11.721 18.117 1.00 96.50 184 ILE A CA 1
ATOM 1535 C C . ILE A 1 184 ? -28.064 -11.999 17.163 1.00 96.50 184 ILE A C 1
ATOM 1537 O O . ILE A 1 184 ? -28.621 -11.053 16.613 1.00 96.50 184 ILE A O 1
ATOM 1541 N N . ASN A 1 185 ? -28.466 -13.264 17.019 1.00 96.31 185 ASN A N 1
ATOM 1542 C CA . ASN A 1 185 ? -29.567 -13.646 16.133 1.00 96.31 185 ASN A CA 1
ATOM 1543 C C . ASN A 1 185 ? -30.884 -12.994 16.569 1.00 96.31 185 ASN A C 1
ATOM 1545 O O . ASN A 1 185 ? -31.549 -12.376 15.747 1.00 96.31 185 ASN A O 1
ATOM 1549 N N . GLN A 1 186 ? -31.192 -13.006 17.871 1.00 96.75 186 GLN A N 1
ATOM 1550 C CA . GLN A 1 186 ? -32.356 -12.301 18.412 1.00 96.75 186 GLN A CA 1
ATOM 1551 C C . GLN A 1 186 ? -32.346 -10.806 18.049 1.00 96.75 186 GLN A C 1
ATOM 1553 O O . GLN A 1 186 ? -33.360 -10.270 17.616 1.00 96.75 186 GLN A O 1
ATOM 1558 N N . LEU A 1 187 ? -31.212 -10.114 18.210 1.00 97.19 187 LEU A N 1
ATOM 1559 C CA . LEU A 1 187 ? -31.114 -8.688 17.876 1.00 97.19 187 LEU A CA 1
ATOM 1560 C C . LEU A 1 187 ? -31.317 -8.414 16.380 1.00 97.19 187 LEU A C 1
ATOM 1562 O O . LEU A 1 187 ? -31.836 -7.352 16.029 1.00 97.19 187 LEU A O 1
ATOM 1566 N N . VAL A 1 188 ? -30.898 -9.340 15.514 1.00 97.25 188 VAL A N 1
ATOM 1567 C CA . VAL A 1 188 ? -31.116 -9.256 14.064 1.00 97.25 188 VAL A CA 1
ATOM 1568 C C . VAL A 1 188 ? -32.589 -9.467 13.727 1.00 97.25 188 VAL A C 1
ATOM 1570 O O . VAL A 1 188 ? -33.169 -8.634 13.033 1.00 97.25 188 VAL A O 1
ATOM 1573 N N . ASP A 1 189 ? -33.207 -10.513 14.275 1.00 97.88 189 ASP A N 1
ATOM 1574 C CA . ASP A 1 189 ? -34.621 -10.836 14.053 1.00 97.88 189 ASP A CA 1
ATOM 1575 C C . ASP A 1 189 ? -35.549 -9.712 14.546 1.00 97.88 189 ASP A C 1
ATOM 1577 O O . ASP A 1 189 ? -36.559 -9.398 13.918 1.00 97.88 189 ASP A O 1
ATOM 1581 N N . GLU A 1 190 ? -35.180 -9.047 15.645 1.00 97.19 190 GLU A N 1
ATOM 1582 C CA . GLU A 1 190 ? -35.899 -7.895 16.200 1.00 97.19 190 GLU A CA 1
ATOM 1583 C C . GLU A 1 190 ? -35.631 -6.572 15.451 1.00 97.19 190 GLU A C 1
ATOM 1585 O O . GLU A 1 190 ? -36.174 -5.534 15.834 1.00 97.19 190 GLU A O 1
ATOM 1590 N N . GLY A 1 191 ? -34.769 -6.563 14.427 1.00 93.12 191 GLY A N 1
ATOM 1591 C CA . GLY A 1 191 ? -34.402 -5.353 13.680 1.00 93.12 191 GLY A CA 1
ATOM 1592 C C . GLY A 1 191 ? -33.578 -4.337 14.483 1.00 93.12 191 GLY A C 1
ATOM 1593 O O . GLY A 1 191 ? -33.482 -3.169 14.108 1.00 93.12 191 GLY A O 1
ATOM 1594 N N . LYS A 1 192 ? -32.979 -4.758 15.603 1.00 95.44 192 LYS A N 1
ATOM 1595 C CA . LYS A 1 192 ? -32.138 -3.913 16.472 1.00 95.44 192 LYS A CA 1
ATOM 1596 C C . LYS A 1 192 ? -30.675 -3.899 16.034 1.00 95.44 192 LYS A C 1
ATOM 1598 O O . LYS A 1 192 ? -29.936 -2.979 16.395 1.00 95.44 192 LYS A O 1
ATOM 1603 N N . LEU A 1 193 ? -30.255 -4.906 15.270 1.00 94.00 193 LEU A N 1
ATOM 1604 C CA . LEU A 1 193 ? -28.913 -5.052 14.721 1.00 94.00 193 LEU A CA 1
ATOM 1605 C C . LEU A 1 193 ? -28.989 -5.481 13.252 1.00 94.00 193 LEU A C 1
ATOM 1607 O O . LEU A 1 193 ? -29.573 -6.505 12.928 1.00 94.00 193 LEU A O 1
ATOM 1611 N N . TYR A 1 194 ? -28.325 -4.750 12.365 1.00 94.56 194 TYR A N 1
ATOM 1612 C CA . TYR A 1 194 ? -28.106 -5.172 10.985 1.00 94.56 194 TYR A CA 1
ATOM 1613 C C . TYR A 1 194 ? -26.740 -5.847 10.889 1.00 94.56 194 TYR A C 1
ATOM 1615 O O . TYR A 1 194 ? -25.718 -5.217 11.170 1.00 94.56 194 TYR A O 1
ATOM 1623 N N . LEU A 1 195 ? -26.713 -7.126 10.520 1.00 96.62 195 LEU A N 1
ATOM 1624 C CA . LEU A 1 195 ? -25.493 -7.928 10.490 1.00 96.62 195 LEU A CA 1
ATOM 1625 C C . LEU A 1 195 ? -25.110 -8.289 9.052 1.00 96.62 195 LEU A C 1
ATOM 1627 O O . LEU A 1 195 ? -25.889 -8.897 8.324 1.00 96.62 195 LEU A O 1
ATOM 1631 N N . PHE A 1 196 ? -23.883 -7.952 8.661 1.00 96.44 196 PHE A N 1
ATOM 1632 C CA . PHE A 1 196 ? -23.335 -8.228 7.336 1.00 96.44 196 PHE A CA 1
ATOM 1633 C C . PHE A 1 196 ? -22.067 -9.062 7.462 1.00 96.44 196 PHE A C 1
ATOM 1635 O O . PHE A 1 196 ? -21.160 -8.698 8.207 1.00 96.44 196 PHE A O 1
ATOM 1642 N N . GLN A 1 197 ? -21.946 -10.141 6.694 1.00 98.12 197 GLN A N 1
ATOM 1643 C CA . GLN A 1 197 ? -20.663 -10.826 6.561 1.00 98.12 197 GLN A CA 1
ATOM 1644 C C . GLN A 1 197 ? -19.715 -9.979 5.701 1.00 98.12 197 GLN A C 1
ATOM 1646 O O . GLN A 1 197 ? -20.044 -9.597 4.576 1.00 98.12 197 GLN A O 1
ATOM 1651 N N . ILE A 1 198 ? -18.515 -9.709 6.210 1.00 98.00 198 ILE A N 1
ATOM 1652 C CA . ILE A 1 198 ? -17.441 -9.087 5.436 1.00 98.00 198 ILE A CA 1
ATOM 1653 C C . ILE A 1 198 ? -16.860 -10.169 4.532 1.00 98.00 198 ILE A C 1
ATOM 1655 O O . ILE A 1 198 ? -16.283 -11.146 5.007 1.00 98.00 198 ILE A O 1
ATOM 1659 N N . TYR A 1 199 ? -17.042 -10.008 3.222 1.00 98.00 199 TYR A N 1
ATOM 1660 C CA . TYR A 1 199 ? -16.814 -11.089 2.273 1.00 98.00 199 TYR A CA 1
ATOM 1661 C C . TYR A 1 199 ? -16.044 -10.648 1.027 1.00 98.00 199 TYR A C 1
ATOM 1663 O O . TYR A 1 199 ? -16.308 -9.611 0.418 1.00 98.00 199 TYR A O 1
ATOM 1671 N N . ASN A 1 200 ? -15.137 -11.518 0.594 1.00 97.88 200 ASN A N 1
ATOM 1672 C CA . ASN A 1 200 ? -14.622 -11.586 -0.766 1.00 97.88 200 ASN A CA 1
ATOM 1673 C C . ASN A 1 200 ? -14.496 -13.068 -1.163 1.00 97.88 200 ASN A C 1
ATOM 1675 O O . ASN A 1 200 ? -14.736 -13.955 -0.344 1.00 97.88 200 ASN A O 1
ATOM 1679 N N . LYS A 1 201 ? -14.108 -13.349 -2.413 1.00 97.38 201 LYS A N 1
ATOM 1680 C CA . LYS A 1 201 ? -14.043 -14.727 -2.934 1.00 97.38 201 LYS A CA 1
ATOM 1681 C C . LYS A 1 201 ? -13.190 -15.682 -2.084 1.00 97.38 201 LYS A C 1
ATOM 1683 O O . LYS A 1 201 ? -13.462 -16.877 -2.094 1.00 97.38 201 LYS A O 1
ATOM 1688 N N . ASP A 1 202 ? -12.197 -15.170 -1.354 1.00 97.62 202 ASP A N 1
ATOM 1689 C CA . ASP A 1 202 ? -11.260 -15.987 -0.578 1.00 97.62 202 ASP A CA 1
ATOM 1690 C C . ASP A 1 202 ? -11.902 -16.556 0.697 1.00 97.62 202 ASP A C 1
ATOM 1692 O O . ASP A 1 202 ? -11.383 -17.511 1.263 1.00 97.62 202 ASP A O 1
ATOM 1696 N N . PHE A 1 203 ? -13.035 -15.993 1.133 1.00 97.12 203 PHE A N 1
ATOM 1697 C CA . PHE A 1 203 ? -13.852 -16.513 2.235 1.00 97.12 203 PHE A CA 1
ATOM 1698 C C . PHE A 1 203 ? -14.897 -17.537 1.768 1.00 97.12 203 PHE A C 1
ATOM 1700 O O . PHE A 1 203 ? -15.715 -17.999 2.560 1.00 97.12 203 PHE A O 1
ATOM 1707 N N . SER A 1 204 ? -14.919 -17.883 0.476 1.00 96.75 204 SER A N 1
ATOM 1708 C CA . SER A 1 204 ? -15.741 -18.990 -0.013 1.00 96.75 204 SER A CA 1
ATOM 1709 C C . SER A 1 204 ? -15.223 -20.323 0.534 1.00 96.75 204 SER A C 1
ATOM 1711 O O . SER A 1 204 ? -14.014 -20.550 0.465 1.00 96.75 204 SER A O 1
ATOM 1713 N N . PRO A 1 205 ? -16.095 -21.264 0.943 1.00 95.75 205 PRO A N 1
ATOM 1714 C CA . PRO A 1 205 ? -15.668 -22.626 1.278 1.00 95.75 205 PRO A CA 1
ATOM 1715 C C . PRO A 1 205 ? -15.041 -23.368 0.083 1.00 95.75 205 PRO A C 1
ATOM 1717 O O . PRO A 1 205 ? -14.328 -24.350 0.263 1.00 95.75 205 PRO A O 1
ATOM 1720 N N . TYR A 1 206 ? -15.274 -22.895 -1.148 1.00 95.88 206 TYR A N 1
ATOM 1721 C CA . TYR A 1 206 ? -14.672 -23.444 -2.366 1.00 95.88 206 TYR A CA 1
ATOM 1722 C C . TYR A 1 206 ? -13.324 -22.799 -2.728 1.00 95.88 206 TYR A C 1
ATOM 1724 O O . TYR A 1 206 ? -12.707 -23.187 -3.722 1.00 95.88 206 TYR A O 1
ATOM 1732 N N . SER A 1 207 ? -12.864 -21.803 -1.965 1.00 95.38 207 SER A N 1
ATOM 1733 C CA . SER A 1 207 ? -11.581 -21.147 -2.210 1.00 95.38 207 SER A CA 1
ATOM 1734 C C . SER A 1 207 ? -10.425 -22.049 -1.778 1.00 95.38 207 SER A C 1
ATOM 1736 O O . SER A 1 207 ? -10.286 -22.365 -0.602 1.00 95.38 207 SER A O 1
ATOM 1738 N N . LYS A 1 208 ? -9.580 -22.449 -2.735 1.00 92.44 208 LYS A N 1
ATOM 1739 C CA . LYS A 1 208 ? -8.408 -23.320 -2.503 1.00 92.44 208 LYS A CA 1
ATOM 1740 C C . LYS A 1 208 ? -7.069 -22.667 -2.857 1.00 92.44 208 LYS A C 1
ATOM 1742 O O . LYS A 1 208 ? -6.020 -23.220 -2.554 1.00 92.44 208 LYS A O 1
ATOM 1747 N N . GLY A 1 209 ? -7.107 -21.535 -3.559 1.00 89.94 209 GLY A N 1
ATOM 1748 C CA . GLY A 1 209 ? -5.910 -20.854 -4.048 1.00 89.94 209 GLY A CA 1
ATOM 1749 C C . GLY A 1 209 ? -5.305 -19.895 -3.028 1.00 89.94 209 GLY A C 1
ATOM 1750 O O . GLY A 1 209 ? -5.892 -19.607 -1.984 1.00 89.94 209 GLY A O 1
ATOM 1751 N N . THR A 1 210 ? -4.145 -19.345 -3.378 1.00 92.19 210 THR A N 1
ATOM 1752 C CA . THR A 1 210 ? -3.472 -18.313 -2.587 1.00 92.19 210 THR A CA 1
ATOM 1753 C C . THR A 1 210 ? -4.370 -17.074 -2.444 1.00 92.19 210 THR A C 1
ATOM 1755 O O . THR A 1 210 ? -4.784 -16.508 -3.464 1.00 92.19 210 THR A O 1
ATOM 1758 N N . PRO A 1 211 ? -4.652 -16.600 -1.213 1.00 95.00 211 PRO A N 1
ATOM 1759 C CA . PRO A 1 211 ? -5.526 -15.451 -0.993 1.00 95.00 211 PRO A CA 1
ATOM 1760 C C . PRO A 1 211 ? -5.051 -14.168 -1.688 1.00 95.00 211 PRO A C 1
ATOM 1762 O O . PRO A 1 211 ? -3.877 -13.977 -2.032 1.00 95.00 211 PRO A O 1
ATOM 1765 N N . ASN A 1 212 ? -5.965 -13.220 -1.872 1.00 96.44 212 ASN A N 1
ATOM 1766 C CA . ASN A 1 212 ? -5.627 -11.868 -2.301 1.00 96.44 212 ASN A CA 1
ATOM 1767 C C . ASN A 1 212 ? -4.777 -11.166 -1.230 1.00 96.44 212 ASN A C 1
ATOM 1769 O O . ASN A 1 212 ? -4.950 -11.405 -0.036 1.00 96.44 212 ASN A O 1
ATOM 1773 N N . MET A 1 213 ? -3.907 -10.234 -1.645 1.00 96.44 213 MET A N 1
ATOM 1774 C CA . MET A 1 213 ? -3.073 -9.477 -0.696 1.00 96.44 213 MET A CA 1
ATOM 1775 C C . MET A 1 213 ? -3.912 -8.769 0.372 1.00 96.44 213 MET A C 1
ATOM 1777 O O . MET A 1 213 ? -3.581 -8.816 1.549 1.00 96.44 213 MET A O 1
ATOM 1781 N N . HIS A 1 214 ? -5.037 -8.169 -0.022 1.00 97.44 214 HIS A N 1
ATOM 1782 C CA . HIS A 1 214 ? -5.914 -7.468 0.916 1.00 97.44 214 HIS A CA 1
ATOM 1783 C C . HIS A 1 214 ? -6.595 -8.407 1.919 1.00 97.44 214 HIS A C 1
ATOM 1785 O O . HIS A 1 214 ? -6.887 -7.982 3.029 1.00 97.44 214 HIS A O 1
ATOM 1791 N N . THR A 1 215 ? -6.811 -9.679 1.569 1.00 97.75 215 THR A N 1
ATOM 1792 C CA . THR A 1 215 ? -7.314 -10.687 2.514 1.00 97.75 215 THR A CA 1
ATOM 1793 C C . THR A 1 215 ? -6.264 -10.998 3.573 1.00 97.75 215 THR A C 1
ATOM 1795 O O . THR A 1 215 ? -6.605 -11.100 4.749 1.00 97.75 215 THR A O 1
ATOM 1798 N N . LEU A 1 216 ? -4.990 -11.097 3.173 1.00 97.25 216 LEU A N 1
ATOM 1799 C CA . LEU A 1 216 ? -3.880 -11.277 4.110 1.00 97.25 216 LEU A CA 1
ATOM 1800 C C . LEU A 1 216 ? -3.765 -10.074 5.052 1.00 97.25 216 LEU A C 1
ATOM 1802 O O . LEU A 1 216 ? -3.725 -10.267 6.261 1.00 97.25 216 LEU A O 1
ATOM 1806 N N . TYR A 1 217 ? -3.814 -8.846 4.523 1.00 97.81 217 TYR A N 1
ATOM 1807 C CA . TYR A 1 217 ? -3.789 -7.629 5.344 1.00 97.81 217 TYR A CA 1
ATOM 1808 C C . TYR A 1 217 ? -4.981 -7.544 6.299 1.00 97.81 217 TYR A C 1
ATOM 1810 O O . TYR A 1 217 ? -4.803 -7.215 7.466 1.00 97.81 217 TYR A O 1
ATOM 1818 N N . TRP A 1 218 ? -6.188 -7.868 5.827 1.00 97.88 218 TRP A N 1
ATOM 1819 C CA . TRP A 1 218 ? -7.389 -7.873 6.661 1.00 97.88 218 TRP A CA 1
ATOM 1820 C C . TRP A 1 218 ? -7.273 -8.864 7.819 1.00 97.88 218 TRP A C 1
ATOM 1822 O O . TRP A 1 218 ? -7.536 -8.499 8.960 1.00 97.88 218 TRP A O 1
ATOM 1832 N N . LYS A 1 219 ? -6.846 -10.103 7.545 1.00 96.81 219 LYS A N 1
ATOM 1833 C CA . LYS A 1 219 ? -6.640 -11.110 8.593 1.00 96.81 219 LYS A CA 1
ATOM 1834 C C . LYS A 1 219 ? -5.548 -10.673 9.572 1.00 96.81 219 LYS A C 1
ATOM 1836 O O . LYS A 1 219 ? -5.769 -10.753 10.776 1.00 96.81 219 LYS A O 1
ATOM 1841 N N . ALA A 1 220 ? -4.433 -10.142 9.063 1.00 96.81 220 ALA A N 1
ATOM 1842 C CA . ALA A 1 220 ? -3.300 -9.672 9.861 1.00 96.81 220 ALA A CA 1
ATOM 1843 C C . ALA A 1 220 ? -3.660 -8.571 10.869 1.00 96.81 220 ALA A C 1
ATOM 1845 O O . ALA A 1 220 ? -2.970 -8.424 11.866 1.00 96.81 220 ALA A O 1
ATOM 1846 N N . LEU A 1 221 ? -4.744 -7.813 10.672 1.00 96.12 221 LEU A N 1
ATOM 1847 C CA . LEU A 1 221 ? -5.208 -6.839 11.672 1.00 96.12 221 LEU A CA 1
ATOM 1848 C C . LEU A 1 221 ? -5.526 -7.477 13.032 1.00 96.12 221 LEU A C 1
ATOM 1850 O O . LEU A 1 221 ? -5.436 -6.798 14.053 1.00 96.12 221 LEU A O 1
ATOM 1854 N N . PHE A 1 222 ? -5.926 -8.749 13.028 1.00 95.06 222 PHE A N 1
ATOM 1855 C CA . PHE A 1 222 ? -6.554 -9.432 14.160 1.00 95.06 222 PHE A CA 1
ATOM 1856 C C . PHE A 1 222 ? -5.748 -10.633 14.670 1.00 95.06 222 PHE A C 1
ATOM 1858 O O . PHE A 1 222 ? -6.212 -11.337 15.566 1.00 95.06 222 PHE A O 1
ATOM 1865 N N . THR A 1 223 ? -4.577 -10.891 14.090 1.00 95.12 223 THR A N 1
ATOM 1866 C CA . THR A 1 223 ? -3.683 -11.980 14.490 1.00 95.12 223 THR A CA 1
ATOM 1867 C C . THR A 1 223 ? -2.895 -11.622 15.746 1.00 95.12 223 THR A C 1
ATOM 1869 O O . THR A 1 223 ? -2.537 -10.461 15.954 1.00 95.12 223 THR A O 1
ATOM 1872 N N . GLU A 1 224 ? -2.594 -12.614 16.581 1.00 93.94 224 GLU A N 1
ATOM 1873 C CA . GLU A 1 224 ? -1.813 -12.407 17.807 1.00 93.94 224 GLU A CA 1
ATOM 1874 C C . GLU A 1 224 ? -0.404 -11.894 17.493 1.00 93.94 224 GLU A C 1
ATOM 1876 O O . GLU A 1 224 ? 0.099 -11.000 18.174 1.00 93.94 224 GLU A O 1
ATOM 1881 N N . GLU A 1 225 ? 0.190 -12.373 16.396 1.00 94.31 225 GLU A N 1
ATOM 1882 C CA . GLU A 1 225 ? 1.494 -11.929 15.912 1.00 94.31 225 GLU A CA 1
ATOM 1883 C C . GLU A 1 225 ? 1.514 -10.414 15.692 1.00 94.31 225 GLU A C 1
ATOM 1885 O O . GLU A 1 225 ? 2.394 -9.720 16.203 1.00 94.31 225 GLU A O 1
ATOM 1890 N N . ASN A 1 226 ? 0.507 -9.879 14.994 1.00 95.75 226 ASN A N 1
ATOM 1891 C CA . ASN A 1 226 ? 0.399 -8.444 14.770 1.00 95.75 226 ASN A CA 1
ATOM 1892 C C . ASN A 1 226 ? 0.049 -7.694 16.056 1.00 95.75 226 ASN A C 1
ATOM 1894 O O . ASN A 1 226 ? 0.604 -6.633 16.305 1.00 95.75 226 ASN A O 1
ATOM 1898 N N . LEU A 1 227 ? -0.861 -8.206 16.885 1.00 92.44 227 LEU A N 1
ATOM 1899 C CA . LEU A 1 227 ? -1.278 -7.496 18.097 1.00 92.44 227 LEU A CA 1
ATOM 1900 C C . LEU A 1 227 ? -0.163 -7.414 19.153 1.00 92.44 227 LEU A C 1
ATOM 1902 O O . LEU A 1 227 ? -0.119 -6.432 19.892 1.00 92.44 227 LEU A O 1
ATOM 1906 N N . SER A 1 228 ? 0.776 -8.367 19.173 1.00 91.44 228 SER A N 1
ATOM 1907 C CA . SER A 1 228 ? 1.969 -8.306 20.031 1.00 91.44 228 SER A CA 1
ATOM 1908 C C . SER A 1 228 ? 2.946 -7.198 19.610 1.00 91.44 228 SER A C 1
ATOM 1910 O O . SER A 1 228 ? 3.517 -6.504 20.453 1.00 91.44 228 SER A O 1
ATOM 1912 N N . ASN A 1 229 ? 3.096 -6.964 18.301 1.00 91.31 229 ASN A N 1
ATOM 1913 C CA . ASN A 1 229 ? 3.889 -5.871 17.756 1.00 91.31 229 ASN A CA 1
ATOM 1914 C C . ASN A 1 229 ? 3.232 -5.269 16.506 1.00 91.31 229 ASN A C 1
ATOM 1916 O O . ASN A 1 229 ? 3.507 -5.665 15.377 1.00 91.31 229 ASN A O 1
ATOM 1920 N N . VAL A 1 230 ? 2.368 -4.281 16.739 1.00 94.00 230 VAL A N 1
ATOM 1921 C CA . VAL A 1 230 ? 1.438 -3.750 15.732 1.00 94.00 230 VAL A CA 1
ATOM 1922 C C . VAL A 1 230 ? 2.151 -3.167 14.515 1.00 94.00 230 VAL A C 1
ATOM 1924 O O . VAL A 1 230 ? 2.752 -2.094 14.574 1.00 94.00 230 VAL A O 1
ATOM 1927 N N . ILE A 1 231 ? 1.989 -3.853 13.385 1.00 96.00 231 ILE A N 1
ATOM 1928 C CA . ILE A 1 231 ? 2.414 -3.424 12.048 1.00 96.00 231 ILE A CA 1
ATOM 1929 C C . ILE A 1 231 ? 1.195 -2.946 11.260 1.00 96.00 231 ILE A C 1
ATOM 1931 O O . ILE A 1 231 ? 1.208 -1.855 10.686 1.00 96.00 231 ILE A O 1
ATOM 1935 N N . TYR A 1 232 ? 0.128 -3.744 11.276 1.00 97.38 232 TYR A N 1
ATOM 1936 C CA . TYR A 1 232 ? -1.150 -3.477 10.634 1.00 97.38 232 TYR A CA 1
ATOM 1937 C C . TYR A 1 232 ? -2.127 -2.902 11.652 1.00 97.38 232 TYR A C 1
ATOM 1939 O O . TYR A 1 232 ? -2.547 -3.580 12.590 1.00 97.38 232 TYR A O 1
ATOM 1947 N N . LYS A 1 233 ? -2.529 -1.650 11.454 1.00 95.12 233 LYS A N 1
ATOM 1948 C CA . LYS A 1 233 ? -3.496 -0.977 12.321 1.00 95.12 233 LYS A CA 1
ATOM 1949 C C . LYS A 1 233 ? -4.807 -0.725 11.594 1.00 95.12 233 LYS A C 1
ATOM 1951 O O . LYS A 1 233 ? -4.825 -0.145 10.508 1.00 95.12 233 LYS A O 1
ATOM 1956 N N . LEU A 1 234 ? -5.914 -1.051 12.256 1.00 91.44 234 LEU A N 1
ATOM 1957 C CA . LEU A 1 234 ? -7.250 -0.683 11.808 1.00 91.44 234 LEU A CA 1
ATOM 1958 C C . LEU A 1 234 ? -7.493 0.817 12.056 1.00 91.44 234 LEU A C 1
ATOM 1960 O O . LEU A 1 234 ? -7.277 1.331 13.164 1.00 91.44 234 LEU A O 1
ATOM 1964 N N . ASN A 1 235 ? -7.953 1.535 11.030 1.00 86.06 235 ASN A N 1
ATOM 1965 C CA . ASN A 1 235 ? -8.323 2.943 11.148 1.00 86.06 235 ASN A CA 1
ATOM 1966 C C . ASN A 1 235 ? -9.843 3.117 11.259 1.00 86.06 235 ASN A C 1
ATOM 1968 O O . ASN A 1 235 ? -10.627 2.272 10.834 1.00 86.06 235 ASN A O 1
ATOM 1972 N N . GLY A 1 236 ? -10.256 4.239 11.855 1.00 80.69 236 GLY A N 1
ATOM 1973 C CA . GLY A 1 236 ? -11.650 4.682 11.809 1.00 80.69 236 GLY A CA 1
ATOM 1974 C C . GLY A 1 236 ? -12.010 5.280 10.447 1.00 80.69 236 GLY A C 1
ATOM 1975 O O . GLY A 1 236 ? -11.187 5.298 9.541 1.00 80.69 236 GLY A O 1
ATOM 1976 N N . GLN A 1 237 ? -13.219 5.841 10.332 1.00 80.88 237 GLN A N 1
ATOM 1977 C CA . GLN A 1 237 ? -13.744 6.424 9.081 1.00 80.88 237 GLN A CA 1
ATOM 1978 C C . GLN A 1 237 ? -13.933 5.397 7.952 1.00 80.88 237 GLN A C 1
ATOM 1980 O O . GLN A 1 237 ? -13.791 5.728 6.780 1.00 80.88 237 GLN A O 1
ATOM 1985 N N . ALA A 1 238 ? -14.266 4.154 8.305 1.00 83.38 238 ALA A N 1
ATOM 1986 C CA . ALA A 1 238 ? -14.747 3.190 7.327 1.00 83.38 238 ALA A CA 1
ATOM 1987 C C . ALA A 1 238 ? -16.084 3.654 6.720 1.00 83.38 238 ALA A C 1
ATOM 1989 O O . ALA A 1 238 ? -16.882 4.328 7.378 1.00 83.38 238 ALA A O 1
ATOM 1990 N N . GLU A 1 239 ? -16.322 3.283 5.468 1.00 82.88 239 GLU A N 1
ATOM 1991 C CA . GLU A 1 239 ? -17.482 3.712 4.690 1.00 82.88 239 GLU A CA 1
ATOM 1992 C C . GLU A 1 239 ? -18.240 2.496 4.164 1.00 82.88 239 GLU A C 1
ATOM 1994 O O . GLU A 1 239 ? -17.640 1.494 3.773 1.00 82.88 239 GLU A O 1
ATOM 1999 N N . ILE A 1 240 ? -19.569 2.594 4.149 1.00 83.38 240 ILE A N 1
ATOM 2000 C CA . ILE A 1 240 ? -20.445 1.588 3.555 1.00 83.38 240 ILE A CA 1
ATOM 2001 C C . ILE A 1 240 ? -21.145 2.230 2.370 1.00 83.38 240 ILE A C 1
ATOM 2003 O O . ILE A 1 240 ? -21.690 3.334 2.484 1.00 83.38 240 ILE A O 1
ATOM 2007 N N . PHE A 1 241 ? -21.141 1.514 1.256 1.00 87.12 241 PHE A N 1
ATOM 2008 C CA . PHE A 1 241 ? -21.810 1.913 0.033 1.00 87.12 241 PHE A CA 1
ATOM 2009 C C . PHE A 1 241 ? -22.859 0.883 -0.330 1.00 87.12 241 PHE A C 1
ATOM 2011 O O . PHE A 1 241 ? -22.627 -0.322 -0.220 1.00 87.12 241 PHE A O 1
ATOM 2018 N N . TYR A 1 242 ? -24.000 1.371 -0.790 1.00 90.00 242 TYR A N 1
ATOM 2019 C CA . TYR A 1 242 ? -24.967 0.561 -1.506 1.00 90.00 242 TYR A CA 1
ATOM 2020 C C . TYR A 1 242 ? -24.799 0.813 -3.000 1.00 90.00 242 TYR A C 1
ATOM 2022 O O . TYR A 1 242 ? -24.669 1.966 -3.421 1.00 90.00 242 TYR A O 1
ATOM 2030 N N . ARG A 1 243 ? -24.770 -0.267 -3.778 1.00 92.50 243 ARG A N 1
ATOM 2031 C CA . ARG A 1 243 ? -24.684 -0.234 -5.233 1.00 92.50 243 ARG A CA 1
ATOM 2032 C C . ARG A 1 243 ? -25.790 -1.108 -5.808 1.00 92.50 243 ARG A C 1
ATOM 2034 O O . ARG A 1 243 ? -25.719 -2.338 -5.709 1.00 92.50 243 ARG A O 1
ATOM 2041 N N . GLU A 1 244 ? -26.765 -0.455 -6.421 1.00 93.88 244 GLU A N 1
ATOM 2042 C CA . GLU A 1 244 ? -27.880 -1.096 -7.118 1.00 93.88 244 GLU A CA 1
ATOM 2043 C C . GLU A 1 244 ? -27.389 -2.006 -8.253 1.00 93.88 244 GLU A C 1
ATOM 2045 O O . GLU A 1 244 ? -26.248 -1.895 -8.730 1.00 93.88 244 GLU A O 1
ATOM 2050 N N . LYS A 1 245 ? -28.236 -2.950 -8.667 1.00 94.19 245 LYS A N 1
ATOM 2051 C CA . LYS A 1 245 ? -28.023 -3.707 -9.897 1.00 94.19 245 LYS A CA 1
ATOM 2052 C C . LYS A 1 245 ? -27.998 -2.743 -11.085 1.00 94.19 245 LYS A C 1
ATOM 2054 O O . LYS A 1 245 ? -28.777 -1.800 -11.147 1.00 94.19 245 LYS A O 1
ATOM 2059 N N . SER A 1 246 ? -27.091 -2.984 -12.026 1.00 92.94 246 SER A N 1
ATOM 2060 C CA . SER A 1 246 ? -26.887 -2.128 -13.205 1.00 92.94 246 SER A CA 1
ATOM 2061 C C . SER A 1 246 ? -27.031 -2.875 -14.532 1.00 92.94 246 SER A C 1
ATOM 2063 O O . SER A 1 246 ? -26.831 -2.291 -15.594 1.00 92.94 246 SER A O 1
ATOM 2065 N N . ILE A 1 247 ? -27.362 -4.168 -14.477 1.00 91.31 247 ILE A N 1
ATOM 2066 C CA . ILE A 1 247 ? -27.694 -4.996 -15.636 1.00 91.31 247 ILE A CA 1
ATOM 2067 C C . ILE A 1 247 ? -29.137 -5.459 -15.466 1.00 91.31 247 ILE A C 1
ATOM 2069 O O . ILE A 1 247 ? -29.442 -6.149 -14.490 1.00 91.31 247 ILE A O 1
ATOM 2073 N N . ASP A 1 248 ? -29.989 -5.092 -16.421 1.00 91.62 248 ASP A N 1
ATOM 2074 C CA . ASP A 1 248 ? -31.376 -5.549 -16.473 1.00 91.62 248 ASP A CA 1
ATOM 2075 C C . ASP A 1 248 ? -31.461 -7.044 -16.761 1.00 91.62 248 ASP A C 1
ATOM 2077 O O . ASP A 1 248 ? -30.607 -7.612 -17.448 1.00 91.62 248 ASP A O 1
ATOM 2081 N N . ASP A 1 249 ? -32.523 -7.676 -16.263 1.00 90.31 249 ASP A N 1
ATOM 2082 C CA . ASP A 1 249 ? -32.662 -9.134 -16.268 1.00 90.31 249 ASP A CA 1
ATOM 2083 C C . ASP A 1 249 ? -32.684 -9.711 -17.699 1.00 90.31 249 ASP A C 1
ATOM 2085 O O . ASP A 1 249 ? -32.139 -10.786 -17.948 1.00 90.31 249 ASP A O 1
ATOM 2089 N N . GLU A 1 250 ? -33.214 -8.950 -18.662 1.00 91.69 250 GLU A N 1
ATOM 2090 C CA . GLU A 1 250 ? -33.235 -9.278 -20.097 1.00 91.69 250 GLU A CA 1
ATOM 2091 C C . GLU A 1 250 ? -31.854 -9.229 -20.778 1.00 91.69 250 GLU A C 1
ATOM 2093 O O . GLU A 1 250 ? -31.640 -9.876 -21.801 1.00 91.69 250 GLU A O 1
ATOM 2098 N N . ASN A 1 251 ? -30.890 -8.513 -20.192 1.00 92.06 251 ASN A N 1
ATOM 2099 C CA . ASN A 1 251 ? -29.536 -8.342 -20.724 1.00 92.06 251 ASN A CA 1
ATOM 2100 C C . ASN A 1 251 ? -28.514 -9.302 -20.083 1.00 92.06 251 ASN A C 1
ATOM 2102 O O . ASN A 1 251 ? -27.311 -9.225 -20.365 1.00 92.06 251 ASN A O 1
ATOM 2106 N N . ILE A 1 252 ? -28.963 -10.211 -19.211 1.00 93.19 252 ILE A N 1
ATOM 2107 C CA . ILE A 1 252 ? -28.093 -11.167 -18.525 1.00 93.19 252 ILE A CA 1
ATOM 2108 C C . ILE A 1 252 ? -27.660 -12.275 -19.490 1.00 93.19 252 ILE A C 1
ATOM 2110 O O . ILE A 1 252 ? -28.447 -13.112 -19.925 1.00 93.19 252 ILE A O 1
ATOM 2114 N N . ILE A 1 253 ? -26.355 -12.336 -19.761 1.00 94.94 253 ILE A N 1
ATOM 2115 C CA . ILE A 1 253 ? -25.752 -13.402 -20.569 1.00 94.94 253 ILE A CA 1
ATOM 2116 C C . ILE A 1 253 ? -25.369 -14.573 -19.658 1.00 94.94 253 ILE A C 1
ATOM 2118 O O . ILE A 1 253 ? -24.548 -14.418 -18.745 1.00 94.94 253 ILE A O 1
ATOM 2122 N N . VAL A 1 254 ? -25.926 -15.754 -19.940 1.00 96.00 254 VAL A N 1
ATOM 2123 C CA . VAL A 1 254 ? -25.696 -16.989 -19.176 1.00 96.00 254 VAL A CA 1
ATOM 2124 C C . VAL A 1 254 ? -25.150 -18.083 -20.086 1.00 96.00 254 VAL A C 1
ATOM 2126 O O . VAL A 1 254 ? -25.765 -18.411 -21.095 1.00 96.00 254 VAL A O 1
ATOM 2129 N N . HIS A 1 255 ? -24.026 -18.683 -19.698 1.00 96.69 255 HIS A N 1
ATOM 2130 C CA . HIS A 1 255 ? -23.620 -19.987 -20.220 1.00 96.69 255 HIS A CA 1
ATOM 2131 C C . HIS A 1 255 ? -24.190 -21.070 -19.305 1.00 96.69 255 HIS A C 1
ATOM 2133 O O . HIS A 1 255 ? -23.935 -21.033 -18.096 1.00 96.69 255 HIS A O 1
ATOM 2139 N N . LYS A 1 256 ? -24.987 -21.989 -19.854 1.00 96.94 256 LYS A N 1
ATOM 2140 C CA . LYS A 1 256 ? -25.727 -22.962 -19.049 1.00 96.94 256 LYS A CA 1
ATOM 2141 C C . LYS A 1 256 ? -24.833 -24.070 -18.510 1.00 96.94 256 LYS A C 1
ATOM 2143 O O . LYS A 1 256 ? -23.822 -24.439 -19.109 1.00 96.94 256 LYS A O 1
ATOM 2148 N N . ALA A 1 257 ? -25.228 -24.603 -17.359 1.00 96.75 257 ALA A N 1
ATOM 2149 C CA . ALA A 1 257 ? -24.633 -25.796 -16.787 1.00 96.75 257 ALA A CA 1
ATOM 2150 C C . ALA A 1 257 ? -24.593 -26.932 -17.821 1.00 96.75 257 ALA A C 1
ATOM 2152 O O . ALA A 1 257 ? -25.532 -27.131 -18.589 1.00 96.75 257 ALA A O 1
ATOM 2153 N N . LYS A 1 258 ? -23.504 -27.701 -17.804 1.00 96.19 258 LYS A N 1
ATOM 2154 C CA . LYS A 1 258 ? -23.229 -28.865 -18.659 1.00 96.19 258 LYS A CA 1
ATOM 2155 C C . LYS A 1 258 ? -23.057 -28.563 -20.153 1.00 96.19 258 LYS A C 1
ATOM 2157 O O . LYS A 1 258 ? -22.741 -29.477 -20.910 1.00 96.19 258 LYS A O 1
ATOM 2162 N N . GLU A 1 259 ? -23.141 -27.302 -20.571 1.00 96.62 259 GLU A N 1
ATOM 2163 C CA . GLU A 1 259 ? -22.788 -26.885 -21.929 1.00 96.62 259 GLU A CA 1
ATOM 2164 C C . GLU A 1 259 ? -21.288 -26.581 -22.056 1.00 96.62 259 GLU A C 1
ATOM 2166 O O . GLU A 1 259 ? -20.648 -26.044 -21.146 1.00 96.62 259 GLU A O 1
ATOM 2171 N N . ALA A 1 260 ? -20.710 -26.941 -23.204 1.00 96.19 260 ALA A N 1
ATOM 2172 C CA . ALA A 1 260 ? -19.304 -26.696 -23.495 1.00 96.19 260 ALA A CA 1
ATOM 2173 C C . ALA A 1 260 ? -19.078 -25.237 -23.926 1.00 96.19 260 ALA A C 1
ATOM 2175 O O . ALA A 1 260 ? -19.695 -24.744 -24.869 1.00 96.19 260 ALA A O 1
ATOM 2176 N N . ILE A 1 261 ? -18.139 -24.555 -23.270 1.00 96.19 261 ILE A N 1
ATOM 2177 C CA . ILE A 1 261 ? -17.776 -23.160 -23.537 1.00 96.19 261 ILE A CA 1
ATOM 2178 C C . ILE A 1 261 ? -16.379 -23.118 -24.154 1.00 96.19 261 ILE A C 1
ATOM 2180 O O . ILE A 1 261 ? -15.433 -23.672 -23.593 1.00 96.19 261 ILE A O 1
ATOM 2184 N N . GLY A 1 262 ? -16.229 -22.434 -25.291 1.00 94.56 262 GLY A N 1
ATOM 2185 C CA . GLY A 1 262 ? -14.931 -22.223 -25.937 1.00 94.56 262 GLY A CA 1
ATOM 2186 C C . GLY A 1 262 ? -13.965 -21.413 -25.065 1.00 94.56 262 GLY A C 1
ATOM 2187 O O . GLY A 1 262 ? -14.281 -20.304 -24.627 1.00 94.56 262 GLY A O 1
ATOM 2188 N N . ASN A 1 263 ? -12.767 -21.949 -24.835 1.00 91.88 263 ASN A N 1
ATOM 2189 C CA . ASN A 1 263 ? -11.705 -21.244 -24.125 1.00 91.88 263 ASN A CA 1
ATOM 2190 C C . ASN A 1 263 ? -11.127 -20.136 -25.020 1.00 91.88 263 ASN A C 1
ATOM 2192 O O . ASN A 1 263 ? -10.804 -20.361 -26.183 1.00 91.88 263 ASN A O 1
ATOM 2196 N N . LYS A 1 264 ? -10.992 -18.926 -24.464 1.00 89.50 264 LYS A N 1
ATOM 2197 C CA . LYS A 1 264 ? -10.647 -17.711 -25.228 1.00 89.50 264 LYS A CA 1
ATOM 2198 C C . LYS A 1 264 ? -9.151 -17.506 -25.459 1.00 89.50 264 LYS A C 1
ATOM 2200 O O . LYS A 1 264 ? -8.782 -16.733 -26.336 1.00 89.50 264 LYS A O 1
ATOM 2205 N N . ASN A 1 265 ? -8.293 -18.131 -24.651 1.00 85.81 265 ASN A N 1
ATOM 2206 C CA . ASN A 1 265 ? -6.851 -18.003 -24.837 1.00 85.81 265 ASN A CA 1
ATOM 2207 C C . ASN A 1 265 ? -6.438 -18.820 -26.080 1.00 85.81 265 ASN A C 1
ATOM 2209 O O . ASN A 1 265 ? -6.646 -20.037 -26.072 1.00 85.81 265 ASN A O 1
ATOM 2213 N N . PRO A 1 266 ? -5.846 -18.199 -27.122 1.00 80.69 266 PRO A N 1
ATOM 2214 C CA . PRO A 1 266 ? -5.417 -18.916 -28.325 1.00 80.69 266 PRO A CA 1
ATOM 2215 C C . PRO A 1 266 ? -4.416 -20.040 -28.016 1.00 80.69 266 PRO A C 1
ATOM 2217 O O . PRO A 1 266 ? -4.463 -21.100 -28.646 1.00 80.69 266 PRO A O 1
ATOM 2220 N N . ASN A 1 267 ? -3.590 -19.846 -26.985 1.00 84.44 267 ASN A N 1
ATOM 2221 C CA . ASN A 1 267 ? -2.564 -20.789 -26.547 1.00 84.44 267 ASN A CA 1
ATOM 2222 C C . ASN A 1 267 ? -3.095 -21.835 -25.552 1.00 84.44 267 ASN A C 1
ATOM 2224 O O . ASN A 1 267 ? -2.322 -22.638 -25.040 1.00 84.44 267 ASN A O 1
ATOM 2228 N N . ALA A 1 268 ? -4.399 -21.853 -25.247 1.00 84.31 268 ALA A N 1
ATOM 2229 C CA . ALA A 1 268 ? -4.952 -22.851 -24.337 1.00 84.31 268 ALA A CA 1
ATOM 2230 C C . ALA A 1 268 ? -4.836 -24.267 -24.925 1.00 84.31 268 ALA A C 1
ATOM 2232 O O . ALA A 1 268 ? -5.305 -24.523 -26.044 1.00 84.31 268 ALA A O 1
ATOM 2233 N N . ILE A 1 269 ? -4.273 -25.183 -24.128 1.00 86.44 269 ILE A N 1
ATOM 2234 C CA . ILE A 1 269 ? -4.207 -26.624 -24.421 1.00 86.44 269 ILE A CA 1
ATOM 2235 C C . ILE A 1 269 ? -5.632 -27.186 -24.514 1.00 86.44 269 ILE A C 1
ATOM 2237 O O . ILE A 1 269 ? -6.031 -27.766 -25.522 1.00 86.44 269 ILE A O 1
ATOM 2241 N N . LYS A 1 270 ? -6.446 -26.938 -23.481 1.00 89.94 270 LYS A N 1
ATOM 2242 C CA . LYS A 1 270 ? -7.868 -27.293 -23.469 1.00 89.94 270 LYS A CA 1
ATOM 2243 C C . LYS A 1 270 ? -8.649 -26.286 -24.319 1.00 89.94 270 LYS A C 1
ATOM 2245 O O . LYS A 1 270 ? -8.622 -25.095 -24.018 1.00 89.94 270 LYS A O 1
ATOM 2250 N N . LYS A 1 271 ? -9.372 -26.736 -25.350 1.00 91.25 271 LYS A N 1
ATOM 2251 C CA . LYS A 1 271 ? -10.144 -25.842 -26.242 1.00 91.25 271 LYS A CA 1
ATOM 2252 C C . LYS A 1 271 ? -11.535 -25.482 -25.728 1.00 91.25 271 LYS A C 1
ATOM 2254 O O . LYS A 1 271 ? -12.026 -24.403 -26.043 1.00 91.25 271 LYS A O 1
ATOM 2259 N N . GLN A 1 272 ? -12.154 -26.340 -24.924 1.00 94.88 272 GLN A N 1
ATOM 2260 C CA . GLN A 1 272 ? -13.484 -26.107 -24.362 1.00 94.88 272 GLN A CA 1
ATOM 2261 C C . GLN A 1 272 ? -13.547 -26.535 -22.898 1.00 94.88 272 GLN A C 1
ATOM 2263 O O . GLN A 1 272 ? -12.819 -27.434 -22.486 1.00 94.88 272 GLN A O 1
ATOM 2268 N N . SER A 1 273 ? -14.421 -25.912 -22.114 1.00 95.38 273 SER A N 1
ATOM 2269 C CA . SER A 1 273 ? -14.648 -26.245 -20.705 1.00 95.38 273 SER A CA 1
ATOM 2270 C C . SER A 1 273 ? -16.138 -26.407 -20.418 1.00 95.38 273 SER A C 1
ATOM 2272 O O . SER A 1 273 ? -16.946 -25.663 -20.964 1.00 95.38 273 SER A O 1
ATOM 2274 N N . THR A 1 274 ? -16.479 -27.338 -19.529 1.00 96.56 274 THR A N 1
ATOM 2275 C CA . THR A 1 274 ? -17.854 -27.623 -19.093 1.00 96.56 274 THR A CA 1
ATOM 2276 C C . THR A 1 274 ? -17.930 -27.484 -17.575 1.00 96.56 274 THR A C 1
ATOM 2278 O O . THR A 1 274 ? -16.968 -27.826 -16.884 1.00 96.56 274 THR A O 1
ATOM 2281 N N . PHE A 1 275 ? -19.049 -26.973 -17.059 1.00 96.88 275 PHE A N 1
ATOM 2282 C CA . PHE A 1 275 ? -19.256 -26.700 -15.634 1.00 96.88 275 PHE A CA 1
ATOM 2283 C C . PHE A 1 275 ? -20.605 -27.253 -15.173 1.00 96.88 275 PHE A C 1
ATOM 2285 O O . PHE A 1 275 ? -21.577 -27.179 -15.911 1.00 96.88 275 PHE A O 1
ATOM 2292 N N . GLU A 1 276 ? -20.694 -27.748 -13.939 1.00 97.75 276 GLU A N 1
ATOM 2293 C CA . GLU A 1 276 ? -21.945 -28.285 -13.365 1.00 97.75 276 GLU A CA 1
ATOM 2294 C C . GLU A 1 276 ? -22.971 -27.202 -12.979 1.00 97.75 276 GLU A C 1
ATOM 2296 O O . GLU A 1 276 ? -24.053 -27.505 -12.486 1.00 97.75 276 GLU A O 1
ATOM 2301 N N . TYR A 1 277 ? -22.637 -25.930 -13.182 1.00 96.88 277 TYR A N 1
ATOM 2302 C CA . TYR A 1 277 ? -23.437 -24.778 -12.786 1.00 96.88 277 TYR A CA 1
ATOM 2303 C C . TYR A 1 277 ? -23.380 -23.680 -13.851 1.00 96.88 277 TYR A C 1
ATOM 2305 O O . TYR A 1 277 ? -22.420 -23.588 -14.616 1.00 96.88 277 TYR A O 1
ATOM 2313 N N . ASP A 1 278 ? -24.399 -22.822 -13.859 1.00 97.50 278 ASP A N 1
ATOM 2314 C CA . ASP A 1 278 ? -24.490 -21.683 -14.771 1.00 97.50 278 ASP A CA 1
ATOM 2315 C C . ASP A 1 278 ? -23.368 -20.661 -14.512 1.00 97.50 278 ASP A C 1
ATOM 2317 O O . ASP A 1 278 ? -23.091 -20.266 -13.371 1.00 97.50 278 ASP A O 1
ATOM 2321 N N . LEU A 1 279 ? -22.761 -20.166 -15.592 1.00 97.12 279 LEU A N 1
ATOM 2322 C CA . LEU A 1 279 ? -21.837 -19.037 -15.560 1.00 97.12 279 LEU A CA 1
ATOM 2323 C C . LEU A 1 279 ? -22.537 -17.785 -16.077 1.00 97.12 279 LEU A C 1
ATOM 2325 O O . LEU A 1 279 ? -22.788 -17.629 -17.271 1.00 97.12 279 LEU A O 1
ATOM 2329 N N . VAL A 1 280 ? -22.815 -16.867 -15.156 1.00 96.44 280 VAL A N 1
ATOM 2330 C CA . VAL A 1 280 ? -23.454 -15.585 -15.458 1.00 96.44 280 VAL A CA 1
ATOM 2331 C C . VAL A 1 280 ? -22.382 -14.519 -15.672 1.00 96.44 280 VAL A C 1
ATOM 2333 O O . VAL A 1 280 ? -21.602 -14.217 -14.758 1.00 96.44 280 VAL A O 1
ATOM 2336 N N . LYS A 1 281 ? -22.336 -13.934 -16.873 1.00 95.12 281 LYS A N 1
ATOM 2337 C CA . LYS A 1 281 ? -21.424 -12.827 -17.175 1.00 95.12 281 LYS A CA 1
ATOM 2338 C C . LYS A 1 281 ? -21.753 -11.643 -16.271 1.00 95.12 281 LYS A C 1
ATOM 2340 O O . LYS A 1 281 ? -22.910 -11.281 -16.110 1.00 95.12 281 LYS A O 1
ATOM 2345 N N . ASP A 1 282 ? -20.720 -11.057 -15.665 1.00 94.31 282 ASP A N 1
ATOM 2346 C CA . ASP A 1 282 ? -20.854 -9.872 -14.816 1.00 94.31 282 ASP A CA 1
ATOM 2347 C C . ASP A 1 282 ? -21.887 -10.018 -13.680 1.00 94.31 282 ASP A C 1
ATOM 2349 O O . ASP A 1 282 ? -22.384 -9.020 -13.171 1.00 94.31 282 ASP A O 1
ATOM 2353 N N . LYS A 1 283 ? -22.108 -11.252 -13.183 1.00 95.88 283 LYS A N 1
ATOM 2354 C CA . LYS A 1 283 ? -23.031 -11.611 -12.078 1.00 95.88 283 LYS A CA 1
ATOM 2355 C C . LYS A 1 283 ? -23.026 -10.635 -10.904 1.00 95.88 283 LYS A C 1
ATOM 2357 O O . LYS A 1 283 ? -24.035 -10.396 -10.253 1.00 95.88 283 LYS A O 1
ATOM 2362 N N . ARG A 1 284 ? -21.860 -10.070 -10.587 1.00 94.75 284 ARG A N 1
ATOM 2363 C CA . ARG A 1 284 ? -21.725 -9.107 -9.495 1.00 94.75 284 ARG A CA 1
ATOM 2364 C C . ARG A 1 284 ? -22.520 -7.823 -9.716 1.00 94.75 284 ARG A C 1
ATOM 2366 O O . ARG A 1 284 ? -22.669 -7.139 -8.723 1.00 94.75 284 ARG A O 1
ATOM 2373 N N . TYR A 1 285 ? -22.971 -7.486 -10.924 1.00 95.44 285 TYR A N 1
ATOM 2374 C CA . TYR A 1 285 ? -23.758 -6.294 -11.285 1.00 95.44 285 TYR A CA 1
ATOM 2375 C C . TYR A 1 285 ? -25.232 -6.599 -11.596 1.00 95.44 285 TYR A C 1
ATOM 2377 O O . TYR A 1 285 ? -26.012 -5.672 -11.772 1.00 95.44 285 TYR A O 1
ATOM 2385 N N . THR A 1 286 ? -25.630 -7.873 -11.617 1.00 95.31 286 THR A N 1
ATOM 2386 C CA . THR A 1 286 ? -27.029 -8.289 -11.833 1.00 95.31 286 THR A CA 1
ATOM 2387 C C . THR A 1 286 ? -27.843 -8.296 -10.534 1.00 95.31 286 THR A C 1
ATOM 2389 O O . THR A 1 286 ? -28.989 -8.725 -10.519 1.00 95.31 286 THR A O 1
ATOM 2392 N N . VAL A 1 287 ? -27.228 -7.900 -9.416 1.00 94.75 287 VAL A N 1
ATOM 2393 C CA . VAL A 1 287 ? -27.826 -7.877 -8.078 1.00 94.75 287 VAL A CA 1
ATOM 2394 C C . VAL A 1 287 ? -27.340 -6.654 -7.314 1.00 94.75 287 VAL A C 1
ATOM 2396 O O . VAL A 1 287 ? -26.201 -6.207 -7.505 1.00 94.75 287 VAL A O 1
ATOM 2399 N N . ASP A 1 288 ? -28.172 -6.175 -6.400 1.00 94.81 288 ASP A N 1
ATOM 2400 C CA . ASP A 1 288 ? -27.800 -5.141 -5.444 1.00 94.81 288 ASP A CA 1
ATOM 2401 C C . ASP A 1 288 ? -26.690 -5.637 -4.511 1.00 94.81 288 ASP A C 1
ATOM 2403 O O . ASP A 1 288 ? -26.613 -6.823 -4.161 1.00 94.81 288 ASP A O 1
ATOM 2407 N N . LYS A 1 289 ? -25.780 -4.740 -4.120 1.00 94.69 289 LYS A N 1
ATOM 2408 C CA . LYS A 1 289 ? -24.661 -5.079 -3.235 1.00 94.69 289 LYS A CA 1
ATOM 2409 C C . LYS A 1 289 ? -24.331 -3.971 -2.252 1.00 94.69 289 LYS A C 1
ATOM 2411 O O . LYS A 1 289 ? -24.256 -2.801 -2.613 1.00 94.69 289 LYS A O 1
ATOM 2416 N N . PHE A 1 290 ? -23.991 -4.388 -1.037 1.00 91.44 290 PHE A N 1
ATOM 2417 C CA . PHE A 1 290 ? -23.271 -3.561 -0.079 1.00 91.44 290 PHE A CA 1
ATOM 2418 C C . PHE A 1 290 ? -21.761 -3.730 -0.260 1.00 91.44 290 PHE A C 1
ATOM 2420 O O . PHE A 1 290 ? -21.269 -4.835 -0.507 1.00 91.44 290 PHE A O 1
ATOM 2427 N N . GLN A 1 291 ? -21.024 -2.634 -0.127 1.00 92.44 291 GLN A N 1
ATOM 2428 C CA . GLN A 1 291 ? -19.567 -2.592 -0.149 1.00 92.44 291 GLN A CA 1
ATOM 2429 C C . GLN A 1 291 ? -19.069 -1.910 1.118 1.00 92.44 291 GLN A C 1
ATOM 2431 O O . GLN A 1 291 ? -19.636 -0.909 1.547 1.00 92.44 291 G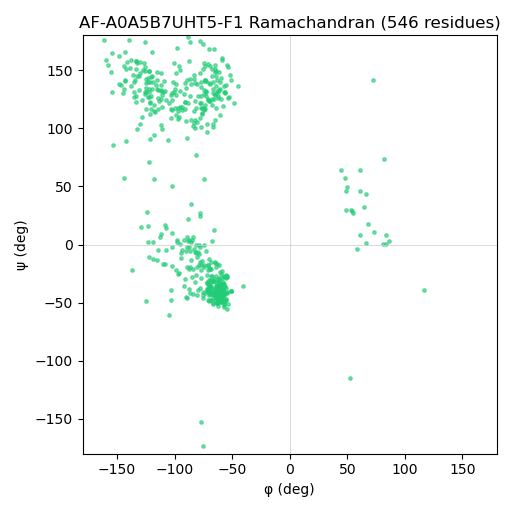LN A O 1
ATOM 2436 N N . PHE A 1 292 ? -18.002 -2.445 1.704 1.00 91.19 292 PHE A N 1
ATOM 2437 C CA . PHE A 1 292 ? -17.417 -1.931 2.937 1.00 91.19 292 PHE A CA 1
ATOM 2438 C C . PHE A 1 292 ? -15.959 -1.552 2.695 1.00 91.19 292 PHE A C 1
ATOM 2440 O O . PHE A 1 292 ? -15.121 -2.410 2.416 1.00 91.19 292 PHE A O 1
ATOM 2447 N N . HIS A 1 293 ? -15.667 -0.256 2.750 1.00 92.44 293 HIS A N 1
ATOM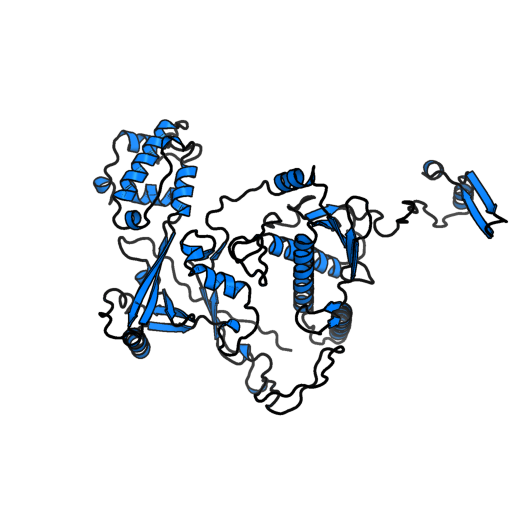 2448 C CA . HIS A 1 293 ? -14.328 0.284 2.556 1.00 92.44 293 HIS A CA 1
ATOM 2449 C C . HIS A 1 293 ? -13.708 0.572 3.916 1.00 92.44 293 HIS A C 1
ATOM 2451 O O . HIS A 1 293 ? -14.202 1.413 4.667 1.00 92.44 293 HIS A O 1
ATOM 2457 N N . VAL A 1 294 ? -12.614 -0.126 4.222 1.00 88.69 294 VAL A N 1
ATOM 2458 C CA . VAL A 1 294 ? -11.954 -0.037 5.524 1.00 88.69 294 VAL A CA 1
ATOM 2459 C C . VAL A 1 294 ? -10.536 0.497 5.364 1.00 88.69 294 VAL A C 1
ATOM 2461 O O . VAL A 1 294 ? -9.700 -0.178 4.759 1.00 88.69 294 VAL A O 1
ATOM 2464 N N . PRO A 1 295 ? -10.232 1.689 5.900 1.00 89.88 295 PRO A N 1
ATOM 2465 C CA . PRO A 1 295 ? -8.872 2.194 5.904 1.00 89.88 295 PRO A CA 1
ATOM 2466 C C . PRO A 1 295 ? -8.019 1.442 6.935 1.00 89.88 295 PRO A C 1
ATOM 2468 O O . PRO A 1 295 ? -8.450 1.160 8.055 1.00 89.88 295 PRO A O 1
ATOM 2471 N N . ILE A 1 296 ? -6.768 1.177 6.569 1.00 93.94 296 ILE A N 1
ATOM 2472 C CA . ILE A 1 296 ? -5.751 0.588 7.447 1.00 93.94 296 ILE A CA 1
ATOM 2473 C C . ILE A 1 296 ? -4.453 1.387 7.343 1.00 93.94 296 ILE A C 1
ATOM 2475 O O . ILE A 1 296 ? -4.212 2.056 6.337 1.00 93.94 296 ILE A O 1
ATOM 2479 N N . SER A 1 297 ? -3.625 1.321 8.379 1.00 93.94 297 SER A N 1
ATOM 2480 C CA . SER A 1 297 ? -2.251 1.823 8.357 1.00 93.94 297 SER A CA 1
ATOM 2481 C C . SER A 1 297 ? -1.287 0.644 8.353 1.00 93.94 297 SER A C 1
ATOM 2483 O O . SER A 1 297 ? -1.434 -0.275 9.157 1.00 93.94 297 SER A O 1
ATOM 2485 N N . LEU A 1 298 ? -0.311 0.690 7.450 1.00 95.50 298 LEU A N 1
ATOM 2486 C CA . LEU A 1 298 ? 0.788 -0.271 7.357 1.00 95.50 298 LEU A CA 1
ATOM 2487 C C . LEU A 1 298 ? 2.025 0.315 8.040 1.00 95.50 298 LEU A C 1
ATOM 2489 O O . LEU A 1 298 ? 2.210 1.532 8.000 1.00 95.50 298 LEU A O 1
ATOM 2493 N N . ASN A 1 299 ? 2.856 -0.537 8.643 1.00 94.56 299 ASN A N 1
ATOM 2494 C CA . ASN A 1 299 ? 4.019 -0.139 9.445 1.00 94.56 299 ASN A CA 1
ATOM 2495 C C . ASN A 1 299 ? 3.662 0.922 10.499 1.00 94.56 299 ASN A C 1
ATOM 2497 O O . ASN A 1 299 ? 4.317 1.953 10.603 1.00 94.56 299 ASN A O 1
ATOM 2501 N N . PHE A 1 300 ? 2.600 0.674 11.273 1.00 93.25 300 PHE A N 1
ATOM 2502 C CA . PHE A 1 300 ? 2.004 1.650 12.193 1.00 93.25 300 PHE A CA 1
ATOM 2503 C C . PHE A 1 300 ? 3.005 2.331 13.140 1.00 93.25 300 PHE A C 1
ATOM 2505 O O . PHE A 1 300 ? 2.903 3.534 13.363 1.00 93.25 300 PHE A O 1
ATOM 2512 N N . LYS A 1 301 ? 3.975 1.578 13.670 1.00 91.25 301 LYS A N 1
ATOM 2513 C CA . LYS A 1 301 ? 4.992 2.090 14.602 1.00 91.25 301 LYS A CA 1
ATOM 2514 C C . LYS A 1 301 ? 6.187 2.770 13.918 1.00 91.25 301 LYS A C 1
ATOM 2516 O O . LYS A 1 301 ? 7.078 3.263 14.604 1.00 91.25 301 LYS A O 1
ATOM 2521 N N . ALA A 1 302 ? 6.257 2.773 12.587 1.00 88.75 302 ALA A N 1
ATOM 2522 C CA . ALA A 1 302 ? 7.379 3.363 11.870 1.00 88.75 302 ALA A CA 1
ATOM 2523 C C . ALA A 1 302 ? 7.275 4.894 11.840 1.00 88.75 302 ALA A C 1
ATOM 2525 O O . ALA A 1 302 ? 6.238 5.464 11.513 1.00 88.75 302 ALA A O 1
ATOM 2526 N N . ASN A 1 303 ? 8.397 5.565 12.103 1.00 75.00 303 ASN A N 1
ATOM 2527 C CA . ASN A 1 303 ? 8.481 7.029 12.130 1.00 75.00 303 ASN A CA 1
ATOM 2528 C C . ASN A 1 303 ? 8.570 7.674 10.732 1.00 75.00 303 ASN A C 1
ATOM 2530 O O . ASN A 1 303 ? 8.496 8.897 10.620 1.00 75.00 303 ASN A O 1
ATOM 2534 N N . GLY A 1 304 ? 8.727 6.854 9.684 1.00 71.62 304 GLY A N 1
ATOM 2535 C CA . GLY A 1 304 ? 9.072 7.286 8.329 1.00 71.62 304 GLY A CA 1
ATOM 2536 C C . GLY A 1 304 ? 10.531 7.753 8.221 1.00 71.62 304 GLY A C 1
ATOM 2537 O O . GLY A 1 304 ? 11.056 8.402 9.121 1.00 71.62 304 GLY A O 1
ATOM 2538 N N . SER A 1 305 ? 11.195 7.426 7.111 1.00 68.88 305 SER A N 1
ATOM 2539 C CA . SER A 1 305 ? 12.511 7.970 6.748 1.00 68.88 305 SER A CA 1
ATOM 2540 C C . SER A 1 305 ? 12.414 8.586 5.358 1.00 68.88 305 SER A C 1
ATOM 2542 O O . SER A 1 305 ? 11.849 7.982 4.447 1.00 68.88 305 SER A O 1
ATOM 2544 N N . ASN A 1 306 ? 12.973 9.785 5.194 1.00 68.50 306 ASN A N 1
ATOM 2545 C CA . ASN A 1 306 ? 13.105 10.433 3.887 1.00 68.50 306 ASN A CA 1
ATOM 2546 C C . ASN A 1 306 ? 14.452 10.103 3.216 1.00 68.50 306 ASN A C 1
ATOM 2548 O O . ASN A 1 306 ? 14.758 10.647 2.157 1.00 68.50 306 ASN A O 1
ATOM 2552 N N . PHE A 1 307 ? 15.273 9.247 3.834 1.00 81.00 307 PHE A N 1
ATOM 2553 C CA . PHE A 1 307 ? 16.669 9.032 3.447 1.00 81.00 307 PHE A CA 1
ATOM 2554 C C . PHE A 1 307 ? 16.927 7.690 2.751 1.00 81.00 307 PHE A C 1
ATOM 2556 O O . PHE A 1 307 ? 18.087 7.345 2.542 1.00 81.00 307 PHE A O 1
ATOM 2563 N N . ILE A 1 308 ? 15.884 6.975 2.303 1.00 91.12 308 ILE A N 1
ATOM 2564 C CA . ILE A 1 308 ? 16.023 5.674 1.617 1.00 91.12 308 ILE A CA 1
ATOM 2565 C C . ILE A 1 308 ? 17.034 5.762 0.463 1.00 91.12 308 ILE A C 1
ATOM 2567 O O . ILE A 1 308 ? 17.864 4.877 0.302 1.00 91.12 308 ILE A O 1
ATOM 2571 N N . ASN A 1 309 ? 17.039 6.852 -0.313 1.00 93.88 309 ASN A N 1
ATOM 2572 C CA . ASN A 1 309 ? 18.018 7.032 -1.393 1.00 93.88 309 ASN A CA 1
ATOM 2573 C C . ASN A 1 309 ? 19.473 6.973 -0.894 1.00 93.88 309 ASN A C 1
ATOM 2575 O O . ASN A 1 309 ? 20.307 6.323 -1.520 1.00 93.88 309 ASN A O 1
ATOM 2579 N N . GLN A 1 310 ? 19.778 7.639 0.223 1.00 93.25 310 GLN A N 1
ATOM 2580 C CA . GLN A 1 310 ? 21.127 7.688 0.797 1.00 93.25 310 GLN A CA 1
ATOM 2581 C C . GLN A 1 310 ? 21.527 6.347 1.417 1.00 93.25 310 GLN A C 1
ATOM 2583 O O . GLN A 1 310 ? 22.673 5.921 1.267 1.00 93.25 310 GLN A O 1
ATOM 2588 N N . GLU A 1 311 ? 20.581 5.665 2.064 1.00 93.12 311 GLU A N 1
ATOM 2589 C CA . GLU A 1 311 ? 20.771 4.307 2.580 1.00 93.12 311 GLU A CA 1
ATOM 2590 C C . GLU A 1 311 ? 21.086 3.333 1.438 1.00 93.12 311 GLU A C 1
ATOM 2592 O O . GLU A 1 311 ? 22.069 2.597 1.513 1.00 93.12 311 GLU A O 1
ATOM 2597 N N . VAL A 1 312 ? 20.337 3.401 0.331 1.00 95.12 312 VAL A N 1
ATOM 2598 C CA . VAL A 1 312 ? 20.587 2.577 -0.860 1.00 95.12 312 VAL A CA 1
ATOM 2599 C C . VAL A 1 312 ? 21.950 2.887 -1.469 1.00 95.12 312 VAL A C 1
ATOM 2601 O O . VAL A 1 312 ? 22.716 1.969 -1.727 1.00 95.12 312 VAL A O 1
ATOM 2604 N N . LEU A 1 313 ? 22.315 4.157 -1.657 1.00 95.62 313 LEU A N 1
ATOM 2605 C CA . LEU A 1 313 ? 23.643 4.507 -2.180 1.00 95.62 313 LEU A CA 1
ATOM 2606 C C . LEU A 1 313 ? 24.774 3.994 -1.275 1.00 95.62 313 LEU A C 1
ATOM 2608 O O . LEU A 1 313 ? 25.799 3.531 -1.774 1.00 95.62 313 LEU A O 1
ATOM 2612 N N . SER A 1 314 ? 24.579 4.039 0.045 1.00 94.69 314 SER A N 1
ATOM 2613 C CA . SER A 1 314 ? 25.547 3.515 1.015 1.00 94.69 314 SER A CA 1
ATOM 2614 C C . SER A 1 314 ? 25.662 1.993 0.936 1.00 94.69 314 SER A C 1
ATOM 2616 O O . SER A 1 314 ? 26.775 1.472 0.968 1.00 94.69 314 SER A O 1
ATOM 2618 N N . PHE A 1 315 ? 24.534 1.294 0.769 1.00 93.88 315 PHE A N 1
ATOM 2619 C CA . PHE A 1 315 ? 24.488 -0.148 0.519 1.00 93.88 315 PHE A CA 1
ATOM 2620 C C . PHE A 1 315 ? 25.215 -0.520 -0.779 1.00 93.88 315 PHE A C 1
ATOM 2622 O O . PHE A 1 315 ? 26.023 -1.441 -0.782 1.00 93.88 315 PHE A O 1
ATOM 2629 N N . LEU A 1 316 ? 24.982 0.218 -1.867 1.00 95.31 316 LEU A N 1
ATOM 2630 C CA . LEU A 1 316 ? 25.556 -0.082 -3.181 1.00 95.31 316 LEU A CA 1
ATOM 2631 C C . LEU A 1 316 ? 27.067 0.166 -3.253 1.00 95.31 316 LEU A C 1
ATOM 2633 O O . LEU A 1 316 ? 27.768 -0.575 -3.933 1.00 95.31 316 LEU A O 1
ATOM 2637 N N . LYS A 1 317 ? 27.582 1.187 -2.553 1.00 93.69 317 LYS A N 1
ATOM 2638 C CA . LYS A 1 317 ? 28.967 1.676 -2.695 1.00 93.69 317 LYS A CA 1
ATOM 2639 C C . LYS A 1 317 ? 30.040 0.585 -2.593 1.00 93.69 317 LYS A C 1
ATOM 2641 O O . LYS A 1 317 ? 31.021 0.646 -3.325 1.00 93.69 317 LYS A O 1
ATOM 2646 N N . ASN A 1 318 ? 29.866 -0.369 -1.681 1.00 87.00 318 ASN A N 1
ATOM 2647 C CA . ASN A 1 318 ? 30.850 -1.418 -1.401 1.00 87.00 318 ASN A CA 1
ATOM 2648 C C . ASN A 1 318 ? 30.267 -2.831 -1.564 1.00 87.00 318 ASN A C 1
ATOM 2650 O O . ASN A 1 318 ? 30.850 -3.779 -1.041 1.00 87.00 318 ASN A O 1
ATOM 2654 N N . ASN A 1 319 ? 29.117 -2.982 -2.230 1.00 91.88 319 ASN A N 1
ATOM 2655 C CA . ASN A 1 319 ? 28.489 -4.288 -2.398 1.00 91.88 319 ASN A CA 1
ATOM 2656 C C . ASN A 1 319 ? 28.859 -4.901 -3.764 1.00 91.88 319 ASN A C 1
ATOM 2658 O O . ASN A 1 319 ? 28.369 -4.423 -4.790 1.00 91.88 319 ASN A O 1
ATOM 2662 N N . PRO A 1 320 ? 29.707 -5.949 -3.800 1.00 89.69 320 PRO A N 1
ATOM 2663 C CA . PRO A 1 320 ? 30.095 -6.608 -5.046 1.00 89.69 320 PRO A CA 1
ATOM 2664 C C . PRO A 1 320 ? 29.000 -7.531 -5.602 1.00 89.69 320 PRO A C 1
ATOM 2666 O O . PRO A 1 320 ? 29.078 -7.943 -6.756 1.00 89.69 320 PRO A O 1
ATOM 2669 N N . ASP A 1 321 ? 27.990 -7.858 -4.796 1.00 91.69 321 ASP A N 1
ATOM 2670 C CA . ASP A 1 321 ? 26.923 -8.805 -5.115 1.00 91.69 321 ASP A CA 1
ATOM 2671 C C . ASP A 1 321 ? 25.633 -8.068 -5.487 1.00 91.69 321 ASP A C 1
ATOM 2673 O O . ASP A 1 321 ? 24.575 -8.296 -4.914 1.00 91.69 321 ASP A O 1
ATOM 2677 N N . VAL A 1 322 ? 25.728 -7.104 -6.404 1.00 95.12 322 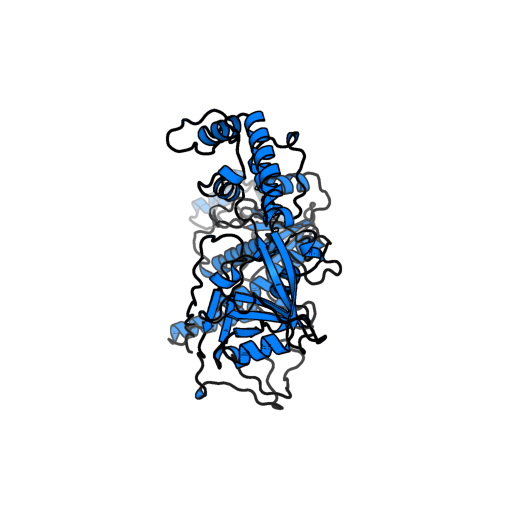VAL A N 1
ATOM 2678 C CA . VAL A 1 322 ? 24.559 -6.373 -6.916 1.00 95.12 322 VAL A CA 1
ATOM 2679 C C . VAL A 1 322 ? 24.487 -6.519 -8.418 1.00 95.12 322 VAL A C 1
ATOM 2681 O O . VAL A 1 322 ? 25.434 -6.177 -9.124 1.00 95.12 322 VAL A O 1
ATOM 2684 N N . ASN A 1 323 ? 23.334 -6.963 -8.899 1.00 97.00 323 ASN A N 1
ATOM 2685 C CA . ASN A 1 323 ? 23.033 -7.024 -10.320 1.00 97.00 323 ASN A CA 1
ATOM 2686 C C . ASN A 1 323 ? 22.203 -5.812 -10.761 1.00 97.00 323 ASN A C 1
ATOM 2688 O O . ASN A 1 323 ? 21.701 -5.023 -9.956 1.00 97.00 323 ASN A O 1
ATOM 2692 N N . ILE A 1 324 ? 22.058 -5.645 -12.069 1.00 97.38 324 ILE A N 1
ATOM 2693 C CA . ILE A 1 324 ? 21.373 -4.502 -12.662 1.00 97.38 324 ILE A CA 1
ATOM 2694 C C . ILE A 1 324 ? 20.330 -5.020 -13.641 1.00 97.38 324 ILE A C 1
ATOM 2696 O O . ILE A 1 324 ? 20.646 -5.756 -14.572 1.00 97.38 324 ILE A O 1
ATOM 2700 N N . ILE A 1 325 ? 19.083 -4.608 -13.442 1.00 97.38 325 ILE A N 1
ATOM 2701 C CA . ILE A 1 325 ? 17.995 -4.829 -14.387 1.00 97.38 325 ILE A CA 1
ATOM 2702 C C . ILE A 1 325 ? 17.806 -3.554 -15.207 1.00 97.38 325 ILE A C 1
ATOM 2704 O O . ILE A 1 325 ? 17.355 -2.534 -14.690 1.00 97.38 325 ILE A O 1
ATOM 2708 N N . GLY A 1 326 ? 18.136 -3.613 -16.494 1.00 95.19 326 GLY A N 1
ATOM 2709 C CA . GLY A 1 326 ? 17.756 -2.598 -17.471 1.00 95.19 326 GLY A CA 1
ATOM 2710 C C . GLY A 1 326 ? 16.378 -2.904 -18.046 1.00 95.19 326 GLY A C 1
ATOM 2711 O O . GLY A 1 326 ? 16.144 -4.017 -18.523 1.00 95.19 326 GLY A O 1
ATOM 2712 N N . ILE A 1 327 ? 15.473 -1.926 -18.004 1.00 92.88 327 ILE A N 1
ATOM 2713 C CA . ILE A 1 327 ? 14.146 -2.026 -18.615 1.00 92.88 327 ILE A CA 1
ATOM 2714 C C . ILE A 1 327 ? 14.087 -1.075 -19.806 1.00 92.88 327 ILE A C 1
ATOM 2716 O O . ILE A 1 327 ? 14.182 0.139 -19.638 1.00 92.88 327 ILE A O 1
ATOM 2720 N N . ASP A 1 328 ? 13.874 -1.640 -20.990 1.00 88.00 328 ASP A N 1
ATOM 2721 C CA . ASP A 1 328 ? 13.719 -0.902 -22.241 1.00 88.00 328 ASP A CA 1
ATOM 2722 C C . ASP A 1 328 ? 12.346 -1.169 -22.882 1.00 88.00 328 ASP A C 1
ATOM 2724 O O . ASP A 1 328 ? 11.614 -2.097 -22.515 1.00 88.00 328 ASP A O 1
ATOM 2728 N N . ARG A 1 329 ? 11.980 -0.335 -23.854 1.00 78.31 329 ARG A N 1
ATOM 2729 C CA . ARG A 1 329 ? 10.764 -0.439 -24.658 1.00 78.31 329 ARG A CA 1
ATOM 2730 C C . ARG A 1 329 ? 11.086 -0.258 -26.134 1.00 78.31 329 ARG A C 1
ATOM 2732 O O . ARG A 1 329 ? 11.949 0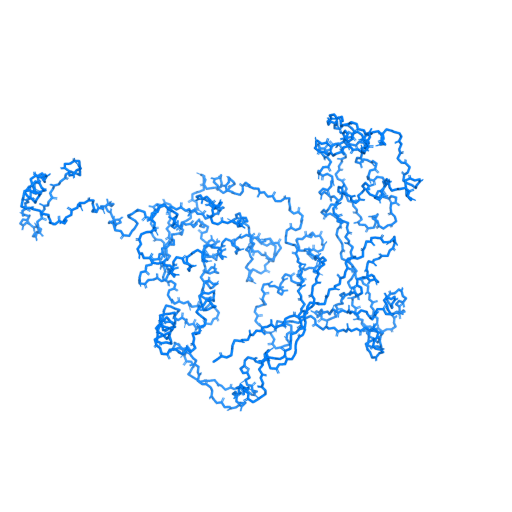.522 -26.520 1.00 78.31 329 ARG A O 1
ATOM 2739 N N . GLY A 1 330 ? 10.291 -0.881 -26.991 1.00 71.06 330 GLY A N 1
ATOM 2740 C CA . GLY A 1 330 ? 10.407 -0.632 -28.419 1.00 71.06 330 GLY A CA 1
ATOM 2741 C C . GLY A 1 330 ? 9.180 -1.051 -29.203 1.00 71.06 330 GLY A C 1
ATOM 2742 O O . GLY A 1 330 ? 8.260 -1.672 -28.685 1.00 71.06 330 GLY A O 1
ATOM 2743 N N . GLU A 1 331 ? 9.206 -0.770 -30.503 1.00 68.44 331 GLU A N 1
ATOM 2744 C CA . GLU A 1 331 ? 8.122 -1.132 -31.429 1.00 68.44 331 GLU A CA 1
ATOM 2745 C C . GLU A 1 331 ? 7.879 -2.653 -31.481 1.00 68.44 331 GLU A C 1
ATOM 2747 O O . GLU A 1 331 ? 6.781 -3.100 -31.796 1.00 68.44 331 GLU A O 1
ATOM 2752 N N . ARG A 1 332 ? 8.902 -3.458 -31.158 1.00 77.06 332 ARG A N 1
ATOM 2753 C CA . ARG A 1 332 ? 8.828 -4.929 -31.140 1.00 77.06 332 ARG A CA 1
ATOM 2754 C C . ARG A 1 332 ? 8.421 -5.506 -29.785 1.00 77.06 332 ARG A C 1
ATOM 2756 O O . ARG A 1 332 ? 7.847 -6.594 -29.737 1.00 77.06 332 ARG A O 1
ATOM 2763 N N . HIS A 1 333 ? 8.750 -4.820 -28.692 1.00 83.50 333 HIS A N 1
ATOM 2764 C CA . HIS A 1 333 ? 8.589 -5.330 -27.335 1.00 83.50 333 HIS A CA 1
ATOM 2765 C C . HIS A 1 333 ? 7.948 -4.270 -26.453 1.00 83.50 333 HIS A C 1
ATOM 2767 O O . HIS A 1 333 ? 8.511 -3.190 -26.282 1.00 83.50 333 HIS A O 1
ATOM 2773 N N . LEU A 1 334 ? 6.805 -4.606 -25.845 1.00 84.25 334 LEU A N 1
ATOM 2774 C CA . LEU A 1 334 ? 6.129 -3.709 -24.903 1.00 84.25 334 LEU A CA 1
ATOM 2775 C C . LEU A 1 334 ? 7.076 -3.300 -23.777 1.00 84.25 334 LEU A C 1
ATOM 2777 O O . LEU A 1 334 ? 7.161 -2.126 -23.428 1.00 84.25 334 LEU A O 1
ATOM 2781 N N . ILE A 1 335 ? 7.746 -4.301 -23.205 1.00 90.12 335 ILE A N 1
ATOM 2782 C CA . ILE A 1 335 ? 8.777 -4.171 -22.183 1.00 90.12 335 ILE A CA 1
ATOM 2783 C C . ILE A 1 335 ? 9.804 -5.272 -22.460 1.00 90.12 335 ILE A C 1
ATOM 2785 O O . ILE A 1 335 ? 9.434 -6.438 -22.654 1.00 90.12 335 ILE A O 1
ATOM 2789 N N . TYR A 1 336 ? 11.074 -4.892 -22.504 1.00 91.69 336 TYR A N 1
ATOM 2790 C CA . TYR A 1 336 ? 12.210 -5.793 -22.625 1.00 91.69 336 TYR A CA 1
ATOM 2791 C C . TYR A 1 336 ? 13.109 -5.618 -21.409 1.00 91.69 336 TYR A C 1
ATOM 2793 O O . TYR A 1 336 ? 13.386 -4.495 -20.991 1.00 91.69 336 TYR A O 1
ATOM 2801 N N . LEU A 1 337 ? 13.534 -6.732 -20.829 1.00 94.50 337 LEU A N 1
ATOM 2802 C CA . LEU A 1 337 ? 14.356 -6.762 -19.634 1.00 94.50 337 LEU A CA 1
ATOM 2803 C C . LEU A 1 337 ? 15.720 -7.357 -19.968 1.00 94.50 337 LEU A C 1
ATOM 2805 O O . LEU A 1 337 ? 15.795 -8.406 -20.606 1.00 94.50 337 LEU A O 1
ATOM 2809 N N . SER A 1 338 ? 16.784 -6.711 -19.494 1.00 95.50 338 SER A N 1
ATOM 2810 C CA . SER A 1 338 ? 18.143 -7.255 -19.504 1.00 95.50 338 SER A CA 1
ATOM 2811 C C . SER A 1 338 ? 18.713 -7.229 -18.092 1.00 95.50 338 SER A C 1
ATOM 2813 O O . SER A 1 338 ? 18.897 -6.158 -17.518 1.00 95.50 338 SER A O 1
ATOM 2815 N N . LEU A 1 339 ? 18.994 -8.405 -17.540 1.00 97.00 339 LEU A N 1
ATOM 2816 C CA . LEU A 1 339 ? 19.705 -8.577 -16.281 1.00 97.00 339 LEU A CA 1
ATOM 2817 C C . LEU A 1 339 ? 21.198 -8.703 -16.580 1.00 97.00 339 LEU A C 1
ATOM 2819 O O . LEU A 1 339 ? 21.610 -9.595 -17.324 1.00 97.00 339 LEU A O 1
ATOM 2823 N N . ILE A 1 340 ? 22.002 -7.829 -15.988 1.00 96.62 340 ILE A N 1
ATOM 2824 C CA . ILE A 1 340 ? 23.459 -7.827 -16.124 1.00 96.62 340 ILE A CA 1
ATOM 2825 C C . ILE A 1 340 ? 24.124 -7.835 -14.748 1.00 96.62 340 ILE A C 1
ATOM 2827 O O . ILE A 1 340 ? 23.535 -7.385 -13.762 1.00 96.62 340 ILE A O 1
ATOM 2831 N N . ASN A 1 341 ? 25.365 -8.307 -14.687 1.00 95.31 341 ASN A N 1
ATOM 2832 C CA . ASN A 1 341 ? 26.210 -8.125 -13.508 1.00 95.31 341 ASN A CA 1
ATOM 2833 C C . ASN A 1 341 ? 27.005 -6.805 -13.578 1.00 95.31 341 ASN A C 1
ATOM 2835 O O . ASN A 1 341 ? 26.943 -6.068 -14.564 1.00 95.31 341 ASN A O 1
ATOM 2839 N N . GLN A 1 342 ? 27.801 -6.512 -12.546 1.00 92.69 342 GLN A N 1
ATOM 2840 C CA . GLN A 1 342 ? 28.603 -5.278 -12.482 1.00 92.69 342 GLN A CA 1
ATOM 2841 C C . GLN A 1 342 ? 29.704 -5.178 -13.552 1.00 92.69 342 GLN A C 1
ATOM 2843 O O . GLN A 1 342 ? 30.230 -4.091 -13.779 1.00 92.69 342 GLN A O 1
ATOM 2848 N N . LYS A 1 343 ? 30.055 -6.284 -14.221 1.00 93.56 343 LYS A N 1
ATOM 2849 C CA . LYS A 1 343 ? 31.021 -6.300 -15.332 1.00 93.56 343 LYS A CA 1
ATOM 2850 C C . LYS A 1 343 ? 30.372 -5.994 -16.685 1.00 93.56 343 LYS A C 1
ATOM 2852 O O . LYS A 1 343 ? 31.081 -5.881 -17.678 1.00 93.56 343 LYS A O 1
ATOM 2857 N N . GLY A 1 344 ? 29.044 -5.876 -16.734 1.00 92.00 344 GLY A N 1
ATOM 2858 C CA . GLY A 1 344 ? 28.287 -5.711 -17.974 1.00 92.00 344 GLY A CA 1
ATOM 2859 C C . GLY A 1 344 ? 27.984 -7.024 -18.698 1.00 92.00 344 GLY A C 1
ATOM 2860 O O . GLY A 1 344 ? 27.474 -6.995 -19.815 1.00 92.00 344 GLY A O 1
ATOM 2861 N N . GLU A 1 345 ? 28.264 -8.176 -18.083 1.00 95.06 345 GLU A N 1
ATOM 2862 C CA . GLU A 1 345 ? 27.920 -9.475 -18.660 1.00 95.06 345 GLU A CA 1
ATOM 2863 C C . GLU A 1 345 ? 26.414 -9.710 -18.516 1.00 95.06 345 GLU A C 1
ATOM 2865 O O . GLU A 1 345 ? 25.837 -9.519 -17.441 1.00 95.06 345 GLU A O 1
ATOM 2870 N N . ILE A 1 346 ? 25.776 -10.135 -19.606 1.00 96.38 346 ILE A N 1
ATOM 2871 C CA . ILE A 1 346 ? 24.345 -10.431 -19.637 1.00 96.38 346 ILE A CA 1
ATOM 2872 C C . ILE A 1 346 ? 24.103 -11.779 -18.962 1.00 96.38 346 ILE A C 1
ATOM 2874 O O . ILE A 1 346 ? 24.558 -12.813 -19.446 1.00 96.38 346 ILE A O 1
ATOM 2878 N N . LEU A 1 347 ? 23.352 -11.764 -17.862 1.00 96.25 347 LEU A N 1
ATOM 2879 C CA . LEU A 1 347 ? 22.940 -12.968 -17.143 1.00 96.25 347 LEU A CA 1
ATOM 2880 C C . LEU A 1 347 ? 21.646 -13.543 -17.725 1.00 96.25 347 LEU A C 1
ATOM 2882 O O . LEU A 1 347 ? 21.510 -14.756 -17.871 1.00 96.25 347 LEU A O 1
ATOM 2886 N N . SER A 1 348 ? 20.685 -12.679 -18.061 1.00 95.88 348 SER A N 1
ATOM 2887 C CA . SER A 1 348 ? 19.430 -13.083 -18.697 1.00 95.88 348 SER A CA 1
ATOM 2888 C C . SER A 1 348 ? 18.770 -11.930 -19.449 1.00 95.88 348 SER A C 1
ATOM 2890 O O . SER A 1 348 ? 18.972 -10.754 -19.138 1.00 95.88 348 SER A O 1
ATOM 2892 N N . GLN A 1 349 ? 17.971 -12.274 -20.458 1.00 94.12 349 GLN A N 1
ATOM 2893 C CA . GLN A 1 349 ? 17.146 -11.331 -21.206 1.00 94.12 349 GLN A CA 1
ATOM 2894 C C . GLN A 1 349 ? 15.770 -11.935 -21.467 1.00 94.12 349 GLN A C 1
ATOM 2896 O O . GLN A 1 349 ? 15.664 -13.102 -21.844 1.00 94.12 349 GLN A O 1
ATOM 2901 N N . GLU A 1 350 ? 14.716 -11.144 -21.283 1.00 93.00 350 GLU A N 1
ATOM 2902 C CA . GLU A 1 350 ? 13.338 -11.595 -21.487 1.00 93.00 350 GLU A CA 1
ATOM 2903 C C . GLU A 1 350 ? 12.485 -10.474 -22.090 1.00 93.00 350 GLU A C 1
ATOM 2905 O O . GLU A 1 350 ? 12.582 -9.305 -21.710 1.00 93.00 350 GLU A O 1
ATOM 2910 N N . SER A 1 351 ? 11.598 -10.839 -23.018 1.00 92.75 351 SER A N 1
ATOM 2911 C CA . SER A 1 351 ? 10.512 -9.964 -23.452 1.00 92.75 351 SER A CA 1
ATOM 2912 C C . SER A 1 351 ? 9.239 -10.285 -22.685 1.00 92.75 351 SER A C 1
ATOM 2914 O O . SER A 1 351 ? 8.779 -11.424 -22.680 1.00 92.75 351 SER A O 1
ATOM 2916 N N . PHE A 1 352 ? 8.579 -9.253 -22.165 1.00 92.50 352 PHE A N 1
ATOM 2917 C CA . PHE A 1 352 ? 7.273 -9.392 -21.526 1.00 92.50 352 PHE A CA 1
ATOM 2918 C C . PHE A 1 352 ? 6.092 -9.272 -22.498 1.00 92.50 352 PHE A C 1
ATOM 2920 O O . PHE A 1 352 ? 4.963 -9.031 -22.088 1.00 92.50 352 PHE A O 1
ATOM 2927 N N . ASN A 1 353 ? 6.300 -9.499 -23.798 1.00 90.69 353 ASN A N 1
ATOM 2928 C CA . ASN A 1 353 ? 5.195 -9.566 -24.762 1.00 90.69 353 ASN A CA 1
ATOM 2929 C C . ASN A 1 353 ? 4.190 -10.685 -24.444 1.00 90.69 353 ASN A C 1
ATOM 2931 O O . ASN A 1 353 ? 2.996 -10.534 -24.717 1.00 90.69 353 ASN A O 1
ATOM 2935 N N . THR A 1 354 ? 4.682 -11.779 -23.863 1.00 91.69 354 THR A N 1
ATOM 2936 C CA . THR A 1 354 ? 3.894 -12.920 -23.401 1.00 91.69 354 THR A CA 1
ATOM 2937 C C . THR A 1 354 ? 4.210 -13.160 -21.935 1.00 91.69 354 THR A C 1
ATOM 2939 O O . THR A 1 354 ? 5.373 -13.225 -21.546 1.00 91.69 354 THR A O 1
ATOM 2942 N N . ILE A 1 355 ? 3.174 -13.307 -21.114 1.00 91.50 355 ILE A N 1
ATOM 2943 C CA . ILE A 1 355 ? 3.328 -13.633 -19.696 1.00 91.50 355 ILE A CA 1
ATOM 2944 C C . ILE A 1 355 ? 2.902 -15.080 -19.487 1.00 91.50 355 ILE A C 1
ATOM 2946 O O . ILE A 1 355 ? 1.782 -15.452 -19.842 1.00 91.50 355 ILE A O 1
ATOM 2950 N N . LYS A 1 356 ? 3.802 -15.875 -18.909 1.00 88.88 356 LYS A N 1
ATOM 2951 C CA . LYS A 1 356 ? 3.519 -17.227 -18.422 1.00 88.88 356 LYS A CA 1
ATOM 2952 C C . LYS A 1 356 ? 3.073 -17.149 -16.965 1.00 88.88 356 LYS A C 1
ATOM 2954 O O . LYS A 1 356 ? 3.689 -16.413 -16.192 1.00 88.88 356 LYS A O 1
ATOM 2959 N N . ASP A 1 357 ? 2.011 -17.863 -16.621 1.00 82.38 357 ASP A N 1
ATOM 2960 C CA . ASP A 1 357 ? 1.602 -18.060 -15.231 1.00 82.38 357 ASP A CA 1
ATOM 2961 C C . ASP A 1 357 ? 2.622 -18.974 -14.527 1.00 82.38 357 ASP A C 1
ATOM 2963 O O . ASP A 1 357 ? 3.124 -19.923 -15.125 1.00 82.38 357 ASP A O 1
ATOM 2967 N N . GLU A 1 358 ? 2.980 -18.670 -13.279 1.00 72.75 358 GLU A N 1
ATOM 2968 C CA . GLU A 1 358 ? 3.979 -19.460 -12.539 1.00 72.75 358 GLU A CA 1
ATOM 2969 C C . GLU A 1 358 ? 3.413 -20.785 -12.005 1.00 72.75 358 GLU A C 1
ATOM 2971 O O . GLU A 1 358 ? 4.168 -21.708 -11.710 1.00 72.75 358 GLU A O 1
ATOM 2976 N N . HIS A 1 359 ? 2.091 -20.879 -11.851 1.00 72.06 359 HIS A N 1
ATOM 2977 C CA . HIS A 1 359 ? 1.412 -22.018 -11.231 1.00 72.06 359 HIS A CA 1
ATOM 2978 C C . HIS A 1 359 ? 0.644 -22.876 -12.236 1.00 72.06 359 HIS A C 1
ATOM 2980 O O . HIS A 1 359 ? 0.272 -24.006 -11.922 1.00 72.06 359 HIS A O 1
ATOM 2986 N N . HIS A 1 360 ? 0.390 -22.350 -13.431 1.00 76.50 360 HIS A N 1
ATOM 2987 C CA . HIS A 1 360 ? -0.359 -23.025 -14.479 1.00 76.50 360 HIS A CA 1
ATOM 2988 C C . HIS A 1 360 ? 0.406 -22.962 -15.798 1.00 76.50 360 HIS A C 1
ATOM 2990 O O . HIS A 1 360 ? 1.035 -21.958 -16.114 1.00 76.50 360 HIS A O 1
ATOM 2996 N N . GLU A 1 361 ? 0.266 -23.992 -16.631 1.00 78.00 361 GLU A N 1
ATOM 2997 C CA . GLU A 1 361 ? 0.792 -24.012 -18.004 1.00 78.00 361 GLU A CA 1
ATOM 2998 C C . GLU A 1 361 ? -0.055 -23.127 -18.940 1.00 78.00 361 GLU A C 1
ATOM 3000 O O . GLU A 1 361 ? -0.644 -23.575 -19.924 1.00 78.00 361 GLU A O 1
ATOM 3005 N N . ILE A 1 362 ? -0.193 -21.849 -18.586 1.00 84.25 362 ILE A N 1
ATOM 3006 C CA . ILE A 1 362 ? -0.967 -20.857 -19.324 1.00 84.25 362 ILE A CA 1
ATOM 3007 C C . ILE A 1 362 ? -0.035 -19.720 -19.712 1.00 84.25 362 ILE A C 1
ATOM 3009 O O . ILE A 1 362 ? 0.533 -19.032 -18.867 1.00 84.25 362 ILE A O 1
ATOM 3013 N N . GLU A 1 363 ? 0.051 -19.473 -21.014 1.00 89.38 363 GLU A N 1
ATOM 3014 C CA . GLU A 1 363 ? 0.757 -18.325 -21.566 1.00 89.38 363 GLU A CA 1
ATOM 3015 C C . GLU A 1 363 ? -0.237 -17.359 -22.200 1.00 89.38 363 GLU A C 1
ATOM 3017 O O . GLU A 1 363 ? -1.107 -17.767 -22.973 1.00 89.38 363 GLU A O 1
ATOM 3022 N N . THR A 1 364 ? -0.115 -16.073 -21.881 1.00 90.50 364 THR A N 1
ATOM 3023 C CA . THR A 1 364 ? -1.008 -15.026 -22.387 1.00 90.50 364 THR A CA 1
ATOM 3024 C C . THR A 1 364 ? -0.226 -14.025 -23.245 1.00 90.50 364 THR A C 1
ATOM 3026 O O . THR A 1 364 ? 0.616 -13.301 -22.704 1.00 90.50 364 THR A O 1
ATOM 3029 N N . PRO A 1 365 ? -0.488 -13.946 -24.567 1.00 90.75 365 PRO A N 1
ATOM 3030 C CA . PRO A 1 365 ? 0.246 -13.074 -25.486 1.00 90.75 365 PRO A CA 1
ATOM 3031 C C . PRO A 1 365 ? -0.282 -11.628 -25.441 1.00 90.75 365 PRO A C 1
ATOM 3033 O O . PRO A 1 365 ? -1.019 -11.178 -26.321 1.00 90.75 365 PRO A O 1
ATOM 3036 N N . TYR A 1 366 ? 0.084 -10.873 -24.403 1.00 89.25 366 TYR A N 1
ATOM 3037 C CA . TYR A 1 366 ? -0.393 -9.503 -24.175 1.00 89.25 366 TYR A CA 1
ATOM 3038 C C . TYR A 1 366 ? -0.082 -8.528 -25.313 1.00 89.25 366 TYR A C 1
ATOM 3040 O O . TYR A 1 366 ? -0.920 -7.677 -25.607 1.00 89.25 366 TYR A O 1
ATOM 3048 N N . HIS A 1 367 ? 1.062 -8.659 -25.988 1.00 87.31 367 HIS A N 1
ATOM 3049 C CA . HIS A 1 367 ? 1.381 -7.833 -27.159 1.00 87.31 367 HIS A CA 1
ATOM 3050 C C . HIS A 1 367 ? 0.349 -8.009 -28.283 1.00 87.31 367 HIS A C 1
ATOM 3052 O O . HIS A 1 367 ? -0.151 -7.027 -28.831 1.00 87.31 367 HIS A O 1
ATOM 3058 N N . GLN A 1 368 ? -0.046 -9.253 -28.569 1.00 87.25 368 GLN A N 1
ATOM 3059 C CA . GLN A 1 368 ? -1.083 -9.543 -29.557 1.00 87.25 368 GLN A CA 1
ATOM 3060 C C . GLN A 1 368 ? -2.449 -9.019 -29.099 1.00 87.25 368 GLN A C 1
ATOM 3062 O O . GLN A 1 368 ? -3.139 -8.363 -29.876 1.00 87.25 368 GLN A O 1
ATOM 3067 N N . LEU A 1 369 ? -2.826 -9.259 -27.838 1.00 87.44 369 LEU A N 1
ATOM 3068 C CA . LEU A 1 369 ? -4.110 -8.806 -27.289 1.00 87.44 369 LEU A CA 1
ATOM 3069 C C . LEU A 1 369 ? -4.246 -7.279 -27.319 1.00 87.44 369 LEU A C 1
ATOM 3071 O O . LEU A 1 369 ? -5.298 -6.760 -27.691 1.00 87.44 369 LEU A O 1
ATOM 3075 N N . LEU A 1 370 ? -3.183 -6.557 -26.957 1.00 84.62 370 LEU A N 1
ATOM 3076 C CA . LEU A 1 370 ? -3.155 -5.097 -26.996 1.00 84.62 370 LEU A CA 1
ATOM 3077 C C . LEU A 1 370 ? -3.191 -4.573 -28.434 1.00 84.62 370 LEU A C 1
ATOM 3079 O O . LEU A 1 370 ? -3.963 -3.659 -28.707 1.00 84.62 370 LEU A O 1
ATOM 3083 N N . SER A 1 371 ? -2.444 -5.184 -29.359 1.00 83.38 371 SER A N 1
ATOM 3084 C CA . SER A 1 371 ? -2.465 -4.802 -30.777 1.00 83.38 371 SER A CA 1
ATOM 3085 C C . SER A 1 371 ? -3.846 -5.000 -31.414 1.00 83.38 371 SER A C 1
ATOM 3087 O O . SER A 1 371 ? -4.335 -4.111 -32.111 1.00 83.38 371 SER A O 1
ATOM 3089 N N . ILE A 1 372 ? -4.513 -6.129 -31.137 1.00 84.75 372 ILE A N 1
ATOM 3090 C CA . ILE A 1 372 ? -5.884 -6.395 -31.603 1.00 84.75 372 ILE A CA 1
ATOM 3091 C C . ILE A 1 372 ? -6.841 -5.340 -31.045 1.00 84.75 372 ILE A C 1
ATOM 3093 O O . ILE A 1 372 ? -7.564 -4.708 -31.811 1.00 84.75 372 ILE A O 1
ATOM 3097 N N . LYS A 1 373 ? -6.790 -5.079 -29.733 1.00 83.12 373 LYS A N 1
ATOM 3098 C CA . LYS A 1 373 ? -7.655 -4.076 -29.098 1.00 83.12 373 LYS A CA 1
ATOM 3099 C C . LYS A 1 373 ? -7.421 -2.664 -29.624 1.00 83.12 373 LYS A C 1
ATOM 3101 O O . LYS A 1 373 ? -8.365 -1.884 -29.690 1.00 83.12 373 LYS A O 1
ATOM 3106 N N . GLU A 1 374 ? -6.194 -2.308 -30.000 1.00 80.50 374 GLU A N 1
ATOM 3107 C CA . GLU A 1 374 ? -5.908 -1.004 -30.610 1.00 80.50 374 GLU A CA 1
ATOM 3108 C C . GLU A 1 374 ? -6.513 -0.885 -32.013 1.00 80.50 374 GLU A C 1
ATOM 3110 O O . GLU A 1 374 ? -7.144 0.134 -32.298 1.00 80.50 374 GLU A O 1
ATOM 3115 N N . LYS A 1 375 ? -6.429 -1.941 -32.836 1.00 83.69 375 LYS A N 1
ATOM 3116 C CA . LYS A 1 375 ? -7.075 -1.993 -34.159 1.00 83.69 375 LYS A CA 1
ATOM 3117 C C . LYS A 1 375 ? -8.597 -1.911 -34.061 1.00 83.69 375 LYS A C 1
ATOM 3119 O O . LYS A 1 375 ? -9.188 -1.036 -34.687 1.00 83.69 375 LYS A O 1
ATOM 3124 N N . GLU A 1 376 ? -9.209 -2.739 -33.213 1.00 84.44 376 GLU A N 1
ATOM 3125 C CA . GLU A 1 376 ? -10.660 -2.725 -32.962 1.00 84.44 376 GLU A CA 1
ATOM 3126 C C . GLU A 1 376 ? -11.135 -1.335 -32.520 1.00 84.44 376 GLU A C 1
ATOM 3128 O O . GLU A 1 376 ? -12.198 -0.862 -32.918 1.00 84.44 376 GLU A O 1
ATOM 3133 N N . ARG A 1 377 ? -10.326 -0.635 -31.716 1.00 79.38 377 ARG A N 1
ATOM 3134 C CA . ARG A 1 377 ? -10.651 0.710 -31.241 1.00 79.38 377 ARG A CA 1
ATOM 3135 C C . ARG A 1 377 ? -10.592 1.757 -32.348 1.00 79.38 377 ARG A C 1
ATOM 3137 O O . ARG A 1 377 ? -11.425 2.664 -32.370 1.00 79.38 377 ARG A O 1
ATOM 3144 N N . ASP A 1 378 ? -9.607 1.671 -33.232 1.00 80.88 378 ASP A N 1
ATOM 3145 C CA . ASP A 1 378 ? -9.489 2.586 -34.366 1.00 80.88 378 ASP A CA 1
ATOM 3146 C C . ASP A 1 378 ? -10.575 2.326 -35.419 1.00 80.88 378 ASP A C 1
ATOM 3148 O O . ASP A 1 378 ? -11.106 3.277 -35.992 1.00 80.88 378 ASP A O 1
ATOM 3152 N N . GLU A 1 379 ? -10.982 1.071 -35.611 1.00 85.50 379 GLU A N 1
ATOM 3153 C CA . GLU A 1 379 ? -12.150 0.701 -36.418 1.00 85.50 379 GLU A CA 1
ATOM 3154 C C . GLU A 1 379 ? -13.452 1.218 -35.800 1.00 85.50 379 GLU A C 1
ATOM 3156 O O . GLU A 1 379 ? -14.228 1.889 -36.478 1.00 85.50 379 GLU A O 1
ATOM 3161 N N . ALA A 1 380 ? -13.666 1.011 -34.496 1.00 84.44 380 ALA A N 1
ATOM 3162 C CA . ALA A 1 380 ? -14.832 1.535 -33.789 1.00 84.44 380 ALA A CA 1
ATOM 3163 C C . ALA A 1 380 ? -14.916 3.065 -33.883 1.00 84.44 380 ALA A C 1
ATOM 3165 O O . ALA A 1 380 ? -15.993 3.609 -34.094 1.00 84.44 380 ALA A O 1
ATOM 3166 N N . ARG A 1 381 ? -13.785 3.778 -33.805 1.00 80.75 381 ARG A N 1
ATOM 3167 C CA . ARG A 1 381 ? -13.746 5.238 -34.005 1.00 80.75 381 ARG A CA 1
ATOM 3168 C C . ARG A 1 381 ? -14.163 5.654 -35.409 1.00 80.75 381 ARG A C 1
ATOM 3170 O O . ARG A 1 381 ? -14.902 6.624 -35.544 1.00 80.75 381 ARG A O 1
ATOM 3177 N N . LYS A 1 382 ? -13.683 4.945 -36.434 1.00 86.50 382 LYS A N 1
ATOM 3178 C CA . LYS A 1 382 ? -14.036 5.213 -37.837 1.00 86.50 382 LYS A CA 1
ATOM 3179 C C . LYS A 1 382 ? -15.503 4.901 -38.128 1.00 86.50 382 LYS A C 1
ATOM 3181 O O . LYS A 1 382 ? -16.113 5.593 -38.931 1.00 86.50 382 LYS A O 1
ATOM 3186 N N . ASN A 1 383 ? -16.060 3.911 -37.435 1.00 86.38 383 ASN A N 1
ATOM 3187 C CA . ASN A 1 383 ? -17.412 3.403 -37.660 1.00 86.38 383 ASN A CA 1
ATOM 3188 C C . ASN A 1 383 ? -18.440 3.907 -36.629 1.00 86.38 383 ASN A C 1
ATOM 3190 O O . ASN A 1 383 ? -19.540 3.367 -36.564 1.00 86.38 383 ASN A O 1
ATOM 3194 N N . TRP A 1 384 ? -18.078 4.877 -35.777 1.00 77.94 384 TRP A N 1
ATOM 3195 C CA . TRP A 1 384 ? -18.882 5.335 -34.626 1.00 77.94 384 TRP A CA 1
ATOM 3196 C C . TRP A 1 384 ? -19.416 4.201 -33.723 1.00 77.94 384 TRP A C 1
ATOM 3198 O O . TRP A 1 384 ? -20.456 4.322 -33.079 1.00 77.94 384 TRP A O 1
ATOM 3208 N N . GLY A 1 385 ? -18.681 3.091 -33.658 1.00 73.44 385 GLY A N 1
ATOM 3209 C CA . GLY A 1 385 ? -18.947 1.964 -32.775 1.00 73.44 385 GLY A CA 1
ATOM 3210 C C . GLY A 1 385 ? -18.570 2.252 -31.319 1.00 73.44 385 GLY A C 1
ATOM 3211 O O . GLY A 1 385 ? -17.948 3.263 -30.987 1.00 73.44 385 GLY A O 1
ATOM 3212 N N . THR A 1 386 ? -18.922 1.332 -30.416 1.00 71.31 386 THR A N 1
ATOM 3213 C CA . THR A 1 386 ? -18.548 1.473 -29.001 1.00 71.31 386 THR A CA 1
ATOM 3214 C C . THR A 1 386 ? -17.040 1.266 -28.820 1.00 71.31 386 THR A C 1
ATOM 3216 O O . THR A 1 386 ? -16.495 0.229 -29.183 1.00 71.31 386 THR A O 1
ATOM 3219 N N . ILE A 1 387 ? -16.366 2.255 -28.232 1.00 69.44 387 ILE A N 1
ATOM 3220 C CA . ILE A 1 387 ? -14.932 2.218 -27.933 1.00 69.44 387 ILE A CA 1
ATOM 3221 C C . ILE A 1 387 ? -14.728 1.467 -26.611 1.00 69.44 387 ILE A C 1
ATOM 3223 O O . ILE A 1 387 ? -14.990 2.012 -25.540 1.00 69.44 387 ILE A O 1
ATOM 3227 N N . GLU A 1 388 ? -14.250 0.224 -26.676 1.00 66.94 388 GLU A N 1
ATOM 3228 C CA . GLU A 1 388 ? -13.941 -0.562 -25.476 1.00 66.94 388 GLU A CA 1
ATOM 3229 C C . GLU A 1 388 ? -12.728 -0.020 -24.698 1.00 66.94 388 GLU A C 1
ATOM 3231 O O . GLU A 1 388 ? -11.819 0.620 -25.248 1.00 66.94 388 GLU A O 1
ATOM 3236 N N . ASN A 1 389 ? -12.700 -0.292 -23.388 1.00 71.44 389 ASN A N 1
ATOM 3237 C CA . ASN A 1 389 ? -11.670 0.241 -22.511 1.00 71.44 389 ASN A CA 1
ATOM 3238 C C . ASN A 1 389 ? -10.382 -0.600 -22.558 1.00 71.44 389 ASN A C 1
ATOM 3240 O O . ASN A 1 389 ? -10.282 -1.707 -22.037 1.00 71.44 389 ASN A O 1
ATOM 3244 N N . ILE A 1 390 ? -9.359 -0.041 -23.205 1.00 79.38 390 ILE A N 1
ATOM 3245 C CA . ILE A 1 390 ? -8.011 -0.623 -23.270 1.00 79.38 390 ILE A CA 1
ATOM 3246 C C . ILE A 1 390 ? -7.209 -0.388 -21.978 1.00 79.38 390 ILE A C 1
ATOM 3248 O O . ILE A 1 390 ? -6.161 -1.001 -21.758 1.00 79.38 390 ILE A O 1
ATOM 3252 N N . LYS A 1 391 ? -7.665 0.533 -21.120 1.00 81.88 391 LYS A N 1
ATOM 3253 C CA . LYS A 1 391 ? -6.932 0.957 -19.925 1.00 81.88 391 LYS A CA 1
ATOM 3254 C C . LYS A 1 391 ? -6.800 -0.178 -18.909 1.00 81.88 391 LYS A C 1
ATOM 3256 O O . LYS A 1 391 ? -5.700 -0.345 -18.381 1.00 81.88 391 LYS A O 1
ATOM 3261 N N . GLU A 1 392 ? -7.862 -0.944 -18.661 1.00 83.75 392 GLU A N 1
ATOM 3262 C CA . GLU A 1 392 ? -7.850 -2.073 -17.723 1.00 83.75 392 GLU A CA 1
ATOM 3263 C C . GLU A 1 392 ? -7.005 -3.228 -18.254 1.00 83.75 392 GLU A C 1
ATOM 3265 O O . GLU A 1 392 ? -6.278 -3.840 -17.481 1.00 83.75 392 GLU A O 1
ATOM 3270 N N . LEU A 1 393 ? -7.021 -3.499 -19.567 1.00 86.62 393 LEU A N 1
ATOM 3271 C CA . LEU A 1 393 ? -6.144 -4.522 -20.150 1.00 86.62 393 LEU A CA 1
ATOM 3272 C C . LEU A 1 393 ? -4.665 -4.154 -19.956 1.00 86.62 393 LEU A C 1
ATOM 3274 O O . LEU A 1 393 ? -3.860 -5.005 -19.579 1.00 86.62 393 LEU A O 1
ATOM 3278 N N . LYS A 1 394 ? -4.319 -2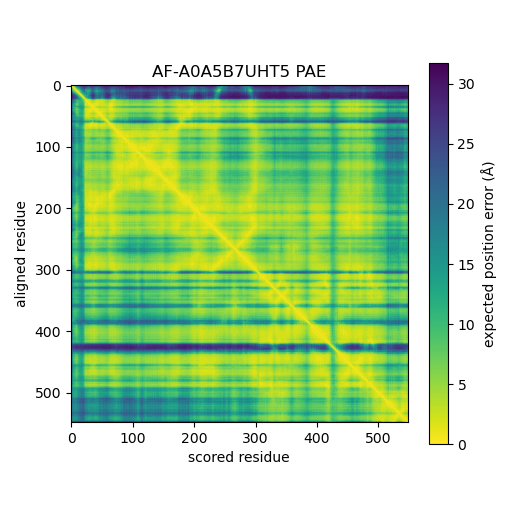.873 -20.149 1.00 86.25 394 LYS A N 1
ATOM 3279 C CA . LYS A 1 394 ? -2.972 -2.346 -19.878 1.00 86.25 394 LYS A CA 1
ATOM 3280 C C . LYS A 1 394 ? -2.617 -2.441 -18.389 1.00 86.25 394 LYS A C 1
ATOM 3282 O O . LYS A 1 394 ? -1.507 -2.843 -18.072 1.00 86.25 394 LYS A O 1
ATOM 3287 N N . GLU A 1 395 ? -3.533 -2.120 -17.473 1.00 89.56 395 GLU A N 1
ATOM 3288 C CA . GLU A 1 395 ? -3.324 -2.305 -16.019 1.00 89.56 395 GLU A CA 1
ATOM 3289 C C . GLU A 1 395 ? -3.113 -3.767 -15.643 1.00 89.56 395 GLU A C 1
ATOM 3291 O O . GLU A 1 395 ? -2.183 -4.078 -14.902 1.00 89.56 395 GLU A O 1
ATOM 3296 N N . GLY A 1 396 ? -3.941 -4.659 -16.190 1.00 91.50 396 GLY A N 1
ATOM 3297 C CA . GLY A 1 396 ? -3.833 -6.098 -15.997 1.00 91.50 396 GLY A CA 1
ATOM 3298 C C . GLY A 1 396 ? -2.459 -6.603 -16.425 1.00 91.50 396 GLY A C 1
ATOM 3299 O O . GLY A 1 396 ? -1.759 -7.214 -15.624 1.00 91.50 396 GLY A O 1
ATOM 3300 N N . TYR A 1 397 ? -2.032 -6.266 -17.643 1.00 92.06 397 TYR A N 1
ATOM 3301 C CA . TYR A 1 397 ? -0.690 -6.573 -18.143 1.00 92.06 397 TYR A CA 1
ATOM 3302 C C . TYR A 1 397 ? 0.417 -6.058 -17.209 1.00 92.06 397 TYR A C 1
ATOM 3304 O O . TYR A 1 397 ? 1.248 -6.832 -16.735 1.00 92.06 397 TYR A O 1
ATOM 3312 N N . LEU A 1 398 ? 0.400 -4.757 -16.900 1.00 93.50 398 LEU A N 1
ATOM 3313 C CA . LEU A 1 398 ? 1.434 -4.121 -16.084 1.00 93.50 398 LEU A CA 1
ATOM 3314 C C . LEU A 1 398 ? 1.512 -4.709 -14.676 1.00 93.50 398 LEU A C 1
ATOM 3316 O O . LEU A 1 398 ? 2.605 -4.832 -14.140 1.00 93.50 398 LEU A O 1
ATOM 3320 N N . SER A 1 399 ? 0.387 -5.113 -14.080 1.00 94.12 399 SER A N 1
ATOM 3321 C CA . SER A 1 399 ? 0.399 -5.753 -12.759 1.00 94.12 399 SER A CA 1
ATOM 3322 C C . SER A 1 399 ? 1.159 -7.084 -12.747 1.00 94.12 399 SER A C 1
ATOM 3324 O O . SER A 1 399 ? 1.859 -7.364 -11.774 1.00 94.12 399 SER A O 1
ATOM 3326 N N . GLN A 1 400 ? 1.087 -7.864 -13.834 1.00 93.69 400 GLN A N 1
ATOM 3327 C CA . GLN A 1 400 ? 1.866 -9.096 -13.980 1.00 93.69 400 GLN A CA 1
ATOM 3328 C C . GLN A 1 400 ? 3.356 -8.796 -14.159 1.00 93.69 400 GLN A C 1
ATOM 3330 O O . GLN A 1 400 ? 4.198 -9.421 -13.519 1.00 93.69 400 GLN A O 1
ATOM 3335 N N . VAL A 1 401 ? 3.684 -7.799 -14.986 1.00 94.06 401 VAL A N 1
ATOM 3336 C CA . VAL A 1 401 ? 5.076 -7.385 -15.206 1.00 94.06 401 VAL A CA 1
ATOM 3337 C C . VAL A 1 401 ? 5.709 -6.866 -13.918 1.00 94.06 401 VAL A C 1
ATOM 3339 O O . VAL A 1 401 ? 6.797 -7.299 -13.557 1.00 94.06 401 VAL A O 1
ATOM 3342 N N . VAL A 1 402 ? 5.016 -5.995 -13.182 1.00 95.94 402 VAL A N 1
ATOM 3343 C CA . VAL A 1 402 ? 5.486 -5.472 -11.890 1.00 95.94 402 VAL A CA 1
ATOM 3344 C C . VAL A 1 402 ? 5.747 -6.605 -10.898 1.00 95.94 402 VAL A C 1
ATOM 3346 O O . VAL A 1 402 ? 6.736 -6.551 -10.173 1.00 95.94 402 VAL A O 1
ATOM 3349 N N . HIS A 1 403 ? 4.901 -7.639 -10.871 1.00 94.06 403 HIS A N 1
ATOM 3350 C CA . HIS A 1 403 ? 5.127 -8.799 -10.012 1.00 94.06 403 HIS A CA 1
ATOM 3351 C C . HIS A 1 403 ? 6.408 -9.558 -10.383 1.00 94.06 403 HIS A C 1
ATOM 3353 O O . HIS A 1 403 ? 7.236 -9.779 -9.499 1.00 94.06 403 HIS A O 1
ATOM 3359 N N . LYS A 1 404 ? 6.594 -9.891 -11.669 1.00 93.75 404 LYS A N 1
ATOM 3360 C CA . LYS A 1 404 ? 7.809 -10.559 -12.162 1.00 93.75 404 LYS A CA 1
ATOM 3361 C C . LYS A 1 404 ? 9.066 -9.751 -11.850 1.00 93.75 404 LYS A C 1
ATOM 3363 O O . LYS A 1 404 ? 10.015 -10.285 -11.289 1.00 93.75 404 LYS A O 1
ATOM 3368 N N . ILE A 1 405 ? 9.045 -8.455 -12.154 1.00 95.12 405 ILE A N 1
ATOM 3369 C CA . ILE A 1 405 ? 10.177 -7.557 -11.914 1.00 95.12 405 ILE A CA 1
ATOM 3370 C C . ILE A 1 405 ? 10.503 -7.489 -10.419 1.00 95.12 405 ILE A C 1
ATOM 3372 O O . ILE A 1 405 ? 11.654 -7.676 -10.047 1.00 95.12 405 ILE A O 1
ATOM 3376 N N . ALA A 1 406 ? 9.507 -7.287 -9.551 1.00 95.44 406 ALA A N 1
ATOM 3377 C CA . ALA A 1 406 ? 9.732 -7.230 -8.106 1.00 95.44 406 ALA A CA 1
ATOM 3378 C C . ALA A 1 406 ? 10.304 -8.542 -7.544 1.00 95.44 406 ALA A C 1
ATOM 3380 O O . ALA A 1 406 ? 11.122 -8.503 -6.630 1.00 95.44 406 ALA A O 1
ATOM 3381 N N . LYS A 1 407 ? 9.896 -9.694 -8.089 1.00 93.62 407 LYS A N 1
ATOM 3382 C CA . LYS A 1 407 ? 10.450 -11.004 -7.726 1.00 93.62 407 LYS A CA 1
ATOM 3383 C C . LYS A 1 407 ? 11.911 -11.129 -8.158 1.00 93.62 407 LYS A C 1
ATOM 3385 O O . LYS A 1 407 ? 12.766 -11.361 -7.312 1.00 93.62 407 LYS A O 1
ATOM 3390 N N . MET A 1 408 ? 12.210 -10.835 -9.426 1.00 93.69 408 MET A N 1
ATOM 3391 C CA . MET A 1 408 ? 13.585 -10.823 -9.942 1.00 93.69 408 MET A CA 1
ATOM 3392 C C . MET A 1 408 ? 14.495 -9.872 -9.158 1.00 93.69 408 MET A C 1
ATOM 3394 O O . MET A 1 408 ? 15.656 -10.200 -8.933 1.00 93.69 408 MET A O 1
ATOM 3398 N N . MET A 1 409 ? 13.972 -8.723 -8.709 1.00 95.12 409 MET A N 1
ATOM 3399 C CA . MET A 1 409 ? 14.746 -7.783 -7.898 1.00 95.12 409 MET A CA 1
ATOM 3400 C C . MET A 1 409 ? 15.282 -8.401 -6.617 1.00 95.12 409 MET A C 1
ATOM 3402 O O . MET A 1 409 ? 16.427 -8.145 -6.247 1.00 95.12 409 MET A O 1
ATOM 3406 N N . VAL A 1 410 ? 14.444 -9.179 -5.936 1.00 94.00 410 VAL A N 1
ATOM 3407 C CA . VAL A 1 410 ? 14.799 -9.804 -4.663 1.00 94.00 410 VAL A CA 1
ATOM 3408 C C . VAL A 1 410 ? 15.630 -11.058 -4.897 1.00 94.00 410 VAL A C 1
ATOM 3410 O O . VAL A 1 410 ? 16.647 -11.228 -4.234 1.00 94.00 410 VAL A O 1
ATOM 3413 N N . ASP A 1 411 ? 15.253 -11.887 -5.871 1.00 93.19 411 ASP A N 1
ATOM 3414 C CA . ASP A 1 411 ? 15.928 -13.158 -6.153 1.00 93.19 411 ASP A CA 1
ATOM 3415 C C . ASP A 1 411 ? 17.366 -12.965 -6.666 1.00 93.19 411 ASP A C 1
ATOM 3417 O O . ASP A 1 411 ? 18.234 -13.791 -6.390 1.00 93.19 411 ASP A O 1
ATOM 3421 N N . HIS A 1 412 ? 17.637 -11.869 -7.384 1.00 95.19 412 HIS A N 1
ATOM 3422 C CA . HIS A 1 412 ? 18.951 -11.583 -7.973 1.00 95.19 412 HIS A CA 1
ATOM 3423 C C . HIS A 1 412 ? 19.684 -10.395 -7.329 1.00 95.19 412 HIS A C 1
ATOM 3425 O O . HIS A 1 412 ? 20.692 -9.952 -7.882 1.00 95.19 412 HIS A O 1
ATOM 3431 N N . ASN A 1 413 ? 19.177 -9.859 -6.211 1.00 95.19 413 ASN A N 1
ATOM 3432 C CA . ASN A 1 413 ? 19.689 -8.660 -5.537 1.00 95.19 413 ASN A CA 1
ATOM 3433 C C . ASN A 1 413 ? 20.005 -7.508 -6.515 1.00 95.19 413 ASN A C 1
ATOM 3435 O O . ASN A 1 413 ? 21.162 -7.127 -6.716 1.00 95.19 413 ASN A O 1
ATOM 3439 N N . THR A 1 414 ? 18.974 -6.986 -7.188 1.00 95.56 414 THR A N 1
ATOM 3440 C CA . THR A 1 414 ? 19.167 -6.033 -8.294 1.00 95.56 414 THR A CA 1
ATOM 3441 C C . THR A 1 414 ? 18.685 -4.625 -7.988 1.00 95.56 414 THR A C 1
ATOM 3443 O O . THR A 1 414 ? 17.617 -4.437 -7.401 1.00 95.56 414 THR A O 1
ATOM 3446 N N . ILE A 1 415 ? 19.369 -3.639 -8.565 1.00 97.06 415 ILE A N 1
ATOM 3447 C CA . ILE A 1 415 ? 18.779 -2.322 -8.844 1.00 97.06 415 ILE A CA 1
ATOM 3448 C C . ILE A 1 415 ? 18.079 -2.317 -10.205 1.00 97.06 415 ILE A C 1
ATOM 3450 O O . ILE A 1 415 ? 18.417 -3.106 -11.088 1.00 97.06 415 ILE A O 1
ATOM 3454 N N . ILE A 1 416 ? 17.135 -1.394 -10.398 1.00 97.19 416 ILE A N 1
ATOM 3455 C CA . ILE A 1 416 ? 16.458 -1.201 -11.685 1.00 97.19 416 ILE A CA 1
ATOM 3456 C C . ILE A 1 416 ? 16.893 0.115 -12.317 1.00 97.19 416 ILE A C 1
ATOM 3458 O O . ILE A 1 416 ? 16.820 1.171 -11.687 1.00 97.19 416 ILE A O 1
ATOM 3462 N N . LEU A 1 417 ? 17.255 0.049 -13.596 1.00 95.38 417 LEU A N 1
ATOM 3463 C CA . LEU A 1 417 ? 17.478 1.194 -14.465 1.00 95.38 417 LEU A CA 1
ATOM 3464 C C . LEU A 1 417 ? 16.289 1.398 -15.406 1.00 95.38 417 LEU A C 1
ATOM 3466 O O . LEU A 1 417 ? 15.863 0.486 -16.116 1.00 95.38 417 LEU A O 1
ATOM 3470 N N . LEU A 1 418 ? 15.790 2.630 -15.410 1.00 92.00 418 LEU A N 1
ATOM 3471 C CA . LEU A 1 418 ? 14.696 3.121 -16.238 1.00 92.00 418 LEU A CA 1
ATOM 3472 C C . LEU A 1 418 ? 15.180 4.316 -17.065 1.00 92.00 418 LEU A C 1
ATOM 3474 O O . LEU A 1 418 ? 16.015 5.107 -16.624 1.00 92.00 418 LEU A O 1
ATOM 3478 N N . GLU A 1 419 ? 14.617 4.495 -18.255 1.00 86.81 419 GLU A N 1
ATOM 3479 C CA . GLU A 1 419 ? 14.841 5.701 -19.052 1.00 86.81 419 GLU A CA 1
ATOM 3480 C C . GLU A 1 419 ? 14.226 6.946 -18.390 1.00 86.81 419 GLU A C 1
ATOM 3482 O O . GLU A 1 419 ? 13.052 6.950 -18.011 1.00 86.81 419 GLU A O 1
ATOM 3487 N N . ASP A 1 420 ? 14.979 8.046 -18.330 1.00 83.88 420 ASP A N 1
ATOM 3488 C CA . ASP A 1 420 ? 14.445 9.358 -17.967 1.00 83.88 420 ASP A CA 1
ATOM 3489 C C . ASP A 1 420 ? 13.753 10.022 -19.166 1.00 83.88 420 ASP A C 1
ATOM 3491 O O . ASP A 1 420 ? 14.375 10.569 -20.085 1.00 83.88 420 ASP A O 1
ATOM 3495 N N . LEU A 1 421 ? 12.423 10.033 -19.121 1.00 70.56 421 LEU A N 1
ATOM 3496 C CA . LEU A 1 421 ? 11.577 10.572 -20.182 1.00 70.56 421 LEU A CA 1
ATOM 3497 C C . LEU A 1 421 ? 11.342 12.093 -20.106 1.00 70.56 421 LEU A C 1
ATOM 3499 O O . LEU A 1 421 ? 10.564 12.627 -20.911 1.00 70.56 421 LEU A O 1
ATOM 3503 N N . ASN A 1 422 ? 11.973 12.806 -19.166 1.00 60.97 422 ASN A N 1
ATOM 3504 C CA . ASN A 1 422 ? 11.734 14.235 -18.946 1.00 60.97 422 ASN A CA 1
ATOM 3505 C C . ASN A 1 422 ? 12.508 15.156 -19.908 1.00 60.97 422 ASN A C 1
ATOM 3507 O O . ASN A 1 422 ? 11.982 16.213 -20.275 1.00 60.97 422 ASN A O 1
ATOM 3511 N N . PHE A 1 423 ? 13.711 14.768 -20.353 1.00 51.66 423 PHE A N 1
ATOM 3512 C CA . PHE A 1 423 ? 14.663 15.703 -20.979 1.00 51.66 423 PHE A CA 1
ATOM 3513 C C . PHE A 1 423 ? 14.687 15.751 -22.522 1.00 51.66 423 PHE A C 1
ATOM 3515 O O . PHE A 1 423 ? 15.020 16.799 -23.066 1.00 51.66 423 PHE A O 1
ATOM 3522 N N . GLY A 1 424 ? 14.290 14.702 -23.257 1.00 47.62 424 GLY A N 1
ATOM 3523 C CA . GLY A 1 424 ? 14.468 14.676 -24.731 1.00 47.62 424 GLY A CA 1
ATOM 3524 C C . GLY A 1 424 ? 13.296 14.148 -25.562 1.00 47.62 424 GLY A C 1
ATOM 3525 O O . GLY A 1 424 ? 13.132 14.511 -26.725 1.00 47.62 424 GLY A O 1
ATOM 3526 N N . PHE A 1 425 ? 12.407 13.355 -24.965 1.00 45.00 425 PHE A N 1
ATOM 3527 C CA . PHE A 1 425 ? 11.338 12.630 -25.666 1.00 45.00 425 PHE A CA 1
ATOM 3528 C C . PHE A 1 425 ? 10.053 13.464 -25.883 1.00 45.00 425 PHE A C 1
ATOM 3530 O O . PHE A 1 425 ? 8.935 12.958 -25.797 1.00 45.00 425 PHE A O 1
ATOM 3537 N N . LYS A 1 426 ? 10.178 14.779 -26.121 1.00 44.38 426 LYS A N 1
ATOM 3538 C CA . LYS A 1 426 ? 9.033 15.695 -26.344 1.00 44.38 426 LYS A CA 1
ATOM 3539 C C . LYS A 1 426 ? 8.658 15.898 -27.819 1.00 44.38 426 LYS A C 1
ATOM 3541 O O . LYS A 1 426 ? 7.666 16.569 -28.091 1.00 44.38 426 LYS A O 1
ATOM 3546 N N . ARG A 1 427 ? 9.405 15.342 -28.778 1.00 43.62 427 ARG A N 1
ATOM 3547 C CA . ARG A 1 427 ? 9.192 15.597 -30.214 1.00 43.62 427 ARG A CA 1
ATOM 3548 C C . ARG A 1 427 ? 8.815 14.321 -30.974 1.00 43.62 427 ARG A C 1
ATOM 3550 O O . ARG A 1 427 ? 9.672 13.583 -31.436 1.00 43.62 427 ARG A O 1
ATOM 3557 N N . GLY A 1 428 ? 7.511 14.091 -31.128 1.00 46.44 428 GLY A N 1
ATOM 3558 C CA . GLY A 1 428 ? 6.966 13.426 -32.321 1.00 46.44 428 GLY A CA 1
ATOM 3559 C C . GLY A 1 428 ? 6.260 12.083 -32.129 1.00 46.44 428 GLY A C 1
ATOM 3560 O O . GLY A 1 428 ? 5.226 11.875 -32.754 1.00 46.44 428 GLY A O 1
ATOM 3561 N N . ARG A 1 429 ? 6.747 11.187 -31.263 1.00 50.41 429 ARG A N 1
ATOM 3562 C CA . ARG A 1 429 ? 6.142 9.855 -31.069 1.00 50.41 429 ARG A CA 1
ATOM 3563 C C . ARG A 1 429 ? 5.577 9.706 -29.646 1.00 50.41 429 ARG A C 1
ATOM 3565 O O . ARG A 1 429 ? 6.195 10.160 -28.692 1.00 50.41 429 ARG A O 1
ATOM 3572 N N . PHE A 1 430 ? 4.420 9.051 -29.504 1.00 49.50 430 PHE A N 1
ATOM 3573 C CA . PHE A 1 430 ? 3.937 8.434 -28.250 1.00 49.50 430 PHE A CA 1
ATOM 3574 C C . PHE A 1 430 ? 3.237 9.297 -27.178 1.00 49.50 430 PHE A C 1
ATOM 3576 O O . PHE A 1 430 ? 3.727 9.453 -26.062 1.00 49.50 430 PHE A O 1
ATOM 3583 N N . LYS A 1 431 ? 1.984 9.723 -27.417 1.00 51.56 431 LYS A N 1
ATOM 3584 C CA . LYS A 1 431 ? 1.064 10.043 -26.295 1.00 51.56 431 LYS A CA 1
ATOM 3585 C C . LYS A 1 431 ? 0.582 8.780 -25.554 1.00 51.56 431 LYS A C 1
ATOM 3587 O O . LYS A 1 431 ? 0.360 8.838 -24.351 1.00 51.56 431 LYS A O 1
ATOM 3592 N N . VAL A 1 432 ? 0.435 7.649 -26.255 1.00 53.00 432 VAL A N 1
ATOM 3593 C CA . VAL A 1 432 ? -0.154 6.407 -25.709 1.00 53.00 432 VAL A CA 1
ATOM 3594 C C . VAL A 1 432 ? 0.890 5.493 -25.053 1.00 53.00 432 VAL A C 1
ATOM 3596 O O . VAL A 1 432 ? 0.661 5.047 -23.933 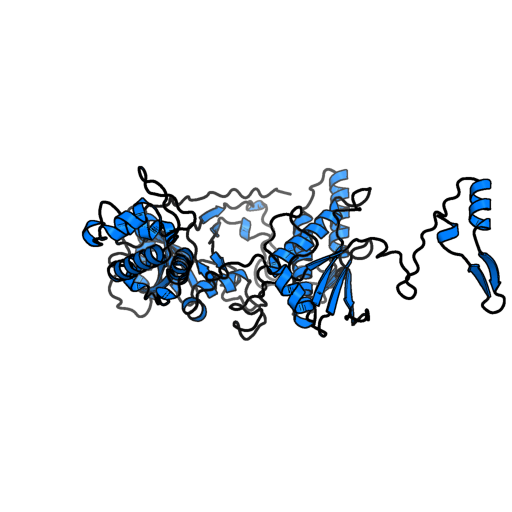1.00 53.00 432 VAL A O 1
ATOM 3599 N N . GLU A 1 433 ? 2.052 5.250 -25.671 1.00 57.72 433 GLU A N 1
ATOM 3600 C CA . GLU A 1 433 ? 3.103 4.398 -25.070 1.00 57.72 433 GLU A CA 1
ATOM 3601 C C . GLU A 1 433 ? 3.796 5.068 -23.876 1.00 57.72 433 GLU A C 1
ATOM 3603 O O . GLU A 1 433 ? 4.069 4.414 -22.870 1.00 57.72 433 GLU A O 1
ATOM 3608 N N . LYS A 1 434 ? 3.964 6.400 -23.908 1.00 59.12 434 LYS A N 1
ATOM 3609 C CA . LYS A 1 434 ? 4.443 7.165 -22.746 1.00 59.12 434 LYS A CA 1
ATOM 3610 C C . LYS A 1 434 ? 3.540 6.973 -21.524 1.00 59.12 434 LYS A C 1
ATOM 3612 O O . LYS A 1 434 ? 4.040 6.882 -20.407 1.00 59.12 434 LYS A O 1
ATOM 3617 N N . GLN A 1 435 ? 2.225 6.876 -21.731 1.00 65.56 435 GLN A N 1
ATOM 3618 C CA . GLN A 1 435 ? 1.268 6.657 -20.648 1.00 65.56 435 GLN A CA 1
ATOM 3619 C C . GLN A 1 435 ? 1.399 5.254 -20.039 1.00 65.56 435 GLN A C 1
ATOM 3621 O O . GLN A 1 435 ? 1.235 5.113 -18.832 1.00 65.56 435 GLN A O 1
ATOM 3626 N N . VAL A 1 436 ? 1.704 4.227 -20.841 1.00 70.44 436 VAL A N 1
ATOM 3627 C CA . VAL A 1 436 ? 1.941 2.860 -20.341 1.00 70.44 436 VAL A CA 1
ATOM 3628 C C . VAL A 1 436 ? 3.205 2.811 -19.491 1.00 70.44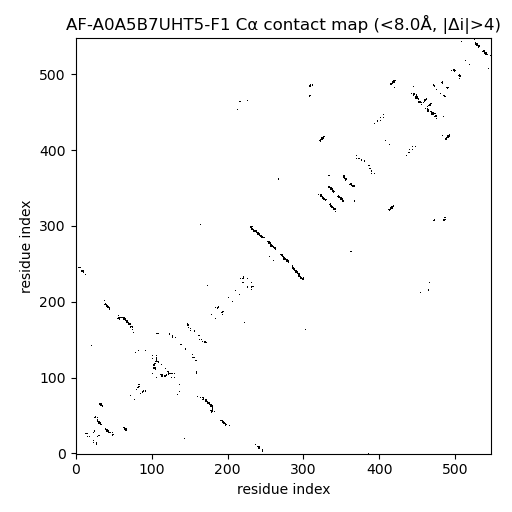 436 VAL A C 1
ATOM 3630 O O . VAL A 1 436 ? 3.185 2.216 -18.421 1.00 70.44 436 VAL A O 1
ATOM 3633 N N . TYR A 1 437 ? 4.264 3.494 -19.921 1.00 75.44 437 TYR A N 1
ATOM 3634 C CA . TYR A 1 437 ? 5.541 3.499 -19.213 1.00 75.44 437 TYR A CA 1
ATOM 3635 C C . TYR A 1 437 ? 5.491 4.286 -17.898 1.00 75.44 437 TYR A C 1
ATOM 3637 O O . TYR A 1 437 ? 5.819 3.740 -16.853 1.00 75.44 437 TYR A O 1
ATOM 3645 N N . GLN A 1 438 ? 4.935 5.503 -17.898 1.00 79.94 438 GLN A N 1
ATOM 3646 C CA . GLN A 1 438 ? 4.698 6.235 -16.644 1.00 79.94 438 GLN A CA 1
ATOM 3647 C C . GLN A 1 438 ? 3.833 5.416 -15.678 1.00 79.94 438 GLN A C 1
ATOM 3649 O O . GLN A 1 438 ? 4.022 5.425 -14.466 1.00 79.94 438 GLN A O 1
ATOM 3654 N N . LYS A 1 439 ? 2.872 4.662 -16.210 1.00 86.56 439 LYS A N 1
ATOM 3655 C CA . LYS A 1 439 ? 2.033 3.794 -15.396 1.00 86.56 439 LYS A CA 1
ATOM 3656 C C . LYS A 1 439 ? 2.783 2.582 -14.851 1.00 86.56 439 LYS A C 1
ATOM 3658 O O . LYS A 1 439 ? 2.554 2.251 -13.693 1.00 86.56 439 LYS A O 1
ATOM 3663 N N . LEU A 1 440 ? 3.673 1.970 -15.634 1.00 89.50 440 LEU A N 1
ATOM 3664 C CA . LEU A 1 440 ? 4.598 0.939 -15.161 1.00 89.50 440 LEU A CA 1
ATOM 3665 C C . LEU A 1 440 ? 5.446 1.484 -14.011 1.00 89.50 440 LEU A C 1
ATOM 3667 O O . LEU A 1 440 ? 5.430 0.892 -12.940 1.00 89.50 440 LEU A O 1
ATOM 3671 N N . GLU A 1 441 ? 6.114 2.625 -14.212 1.00 89.94 441 GLU A N 1
ATOM 3672 C CA . GLU A 1 441 ? 6.943 3.282 -13.192 1.00 89.94 441 GLU A CA 1
ATOM 3673 C C . GLU A 1 441 ? 6.150 3.505 -11.903 1.00 89.94 441 GLU A C 1
ATOM 3675 O O . GLU A 1 441 ? 6.567 3.084 -10.827 1.00 89.94 441 GLU A O 1
ATOM 3680 N N . LYS A 1 442 ? 4.962 4.115 -12.008 1.00 92.12 442 LYS A N 1
ATOM 3681 C CA . LYS A 1 442 ? 4.113 4.376 -10.844 1.00 92.12 442 LYS A CA 1
ATOM 3682 C C . LYS A 1 442 ? 3.685 3.085 -10.151 1.00 92.12 442 LYS A C 1
ATOM 3684 O O . LYS A 1 442 ? 3.769 3.010 -8.932 1.00 92.12 442 LYS A O 1
ATOM 3689 N N . MET A 1 443 ? 3.211 2.085 -10.897 1.00 94.75 443 MET A N 1
ATOM 3690 C CA . MET A 1 443 ? 2.771 0.808 -10.323 1.00 94.75 443 MET A CA 1
ATOM 3691 C C . MET A 1 443 ? 3.930 0.052 -9.667 1.00 94.75 443 MET A C 1
ATOM 3693 O O . MET A 1 443 ? 3.727 -0.577 -8.631 1.00 94.75 443 MET A O 1
ATOM 3697 N N . LEU A 1 444 ? 5.131 0.134 -10.243 1.00 95.62 444 LEU A N 1
ATOM 3698 C CA . LEU A 1 444 ? 6.343 -0.444 -9.682 1.00 95.62 444 LEU A CA 1
ATOM 3699 C C . LEU A 1 444 ? 6.729 0.267 -8.380 1.00 95.62 444 LEU A C 1
ATOM 3701 O O . LEU A 1 444 ? 6.874 -0.405 -7.367 1.00 95.62 444 LEU A O 1
ATOM 3705 N N . ILE A 1 445 ? 6.791 1.605 -8.360 1.00 95.06 445 ILE A N 1
ATOM 3706 C CA . ILE A 1 445 ? 7.037 2.383 -7.131 1.00 95.06 445 ILE A CA 1
ATOM 3707 C C . ILE A 1 445 ? 5.983 2.062 -6.066 1.00 95.06 445 ILE A C 1
ATOM 3709 O O . ILE A 1 445 ? 6.317 1.761 -4.925 1.00 95.06 445 ILE A O 1
ATOM 3713 N N . ASP A 1 446 ? 4.697 2.077 -6.420 1.00 95.31 446 ASP A N 1
ATOM 3714 C CA . ASP A 1 446 ? 3.619 1.791 -5.471 1.00 95.31 446 ASP A CA 1
ATOM 3715 C C . ASP A 1 446 ? 3.730 0.374 -4.890 1.00 95.31 446 ASP A C 1
ATOM 3717 O O . ASP A 1 446 ? 3.495 0.180 -3.697 1.00 95.31 446 ASP A O 1
ATOM 3721 N N . LYS A 1 447 ? 4.125 -0.613 -5.706 1.00 96.81 447 LYS A N 1
ATOM 3722 C CA . LYS A 1 447 ? 4.347 -1.989 -5.250 1.00 96.81 447 LYS A CA 1
ATOM 3723 C C . LYS A 1 447 ? 5.595 -2.114 -4.373 1.00 96.81 447 LYS A C 1
ATOM 3725 O O . LYS A 1 447 ? 5.560 -2.869 -3.405 1.00 96.81 447 LYS A O 1
ATOM 3730 N N . LEU A 1 448 ? 6.667 -1.389 -4.686 1.00 96.75 448 LEU A N 1
ATOM 3731 C CA . LEU A 1 448 ? 7.931 -1.405 -3.943 1.00 96.75 448 LEU A CA 1
ATOM 3732 C C . LEU A 1 448 ? 7.895 -0.574 -2.650 1.00 96.75 448 LEU A C 1
ATOM 3734 O O . LEU A 1 448 ? 8.706 -0.814 -1.759 1.00 96.75 448 LEU A O 1
ATOM 3738 N N . ASN A 1 449 ? 6.926 0.335 -2.493 1.00 95.12 449 ASN A N 1
ATOM 3739 C CA . ASN A 1 449 ? 6.677 1.034 -1.225 1.00 95.12 449 ASN A CA 1
ATOM 3740 C C . ASN A 1 449 ? 6.273 0.070 -0.098 1.00 95.12 449 ASN A C 1
ATOM 3742 O O . ASN A 1 449 ? 6.507 0.367 1.078 1.00 95.12 449 ASN A O 1
ATOM 3746 N N . TYR A 1 450 ? 5.630 -1.049 -0.458 1.00 96.38 450 TYR A N 1
ATOM 3747 C CA . TYR A 1 450 ? 5.240 -2.117 0.458 1.00 96.38 450 TYR A CA 1
ATOM 3748 C C . TYR A 1 450 ? 5.148 -3.466 -0.276 1.00 96.38 450 TYR A C 1
ATOM 3750 O O . TYR A 1 450 ? 4.085 -3.889 -0.755 1.00 96.38 450 TYR A O 1
ATOM 3758 N N . LEU A 1 451 ? 6.289 -4.142 -0.387 1.00 97.25 451 LEU A N 1
ATOM 3759 C CA . LEU A 1 451 ? 6.433 -5.388 -1.127 1.00 97.25 451 LEU A CA 1
ATOM 3760 C C . LEU A 1 451 ? 6.321 -6.600 -0.195 1.00 97.25 451 LEU A C 1
ATOM 3762 O O . LEU A 1 451 ? 7.221 -6.894 0.590 1.00 97.25 451 LEU A O 1
ATOM 3766 N N . VAL A 1 452 ? 5.213 -7.325 -0.352 1.00 96.94 452 VAL A N 1
ATOM 3767 C CA . VAL A 1 452 ? 4.972 -8.640 0.254 1.00 96.94 452 VAL A CA 1
ATOM 3768 C C . VAL A 1 452 ? 4.843 -9.701 -0.837 1.00 96.94 452 VAL A C 1
ATOM 3770 O O . VAL A 1 452 ? 4.151 -9.485 -1.846 1.00 96.94 452 VAL A O 1
ATOM 3773 N N . PHE A 1 453 ? 5.480 -10.841 -0.590 1.00 94.81 453 PHE A N 1
ATOM 3774 C CA . PHE A 1 453 ? 5.407 -12.079 -1.354 1.00 94.81 453 PHE A CA 1
ATOM 3775 C C . PHE A 1 453 ? 4.495 -13.076 -0.637 1.00 94.81 453 PHE A C 1
ATOM 3777 O O . PHE A 1 453 ? 4.612 -13.295 0.568 1.00 94.81 453 PHE A O 1
ATOM 3784 N N . LYS A 1 454 ? 3.541 -13.654 -1.370 1.00 92.19 454 LYS A N 1
ATOM 3785 C CA . LYS A 1 454 ? 2.497 -14.518 -0.789 1.00 92.19 454 LYS A CA 1
ATOM 3786 C C . LYS A 1 454 ? 2.962 -15.949 -0.528 1.00 92.19 454 LYS A C 1
ATOM 3788 O O . LYS A 1 454 ? 2.304 -16.680 0.199 1.00 92.19 454 LYS A O 1
ATOM 3793 N N . ASP A 1 455 ? 4.038 -16.345 -1.183 1.00 87.00 455 ASP A N 1
ATOM 3794 C CA . ASP A 1 455 ? 4.640 -17.675 -1.197 1.00 87.00 455 ASP A CA 1
ATOM 3795 C C . ASP A 1 455 ? 5.691 -17.867 -0.092 1.00 87.00 455 ASP A C 1
ATOM 3797 O O . ASP A 1 455 ? 6.162 -18.984 0.131 1.00 87.00 455 ASP A O 1
ATOM 3801 N N . LYS A 1 456 ? 6.025 -16.805 0.656 1.00 88.62 456 LYS A N 1
ATOM 3802 C CA . LYS A 1 456 ? 6.897 -16.894 1.832 1.00 88.62 456 LYS A CA 1
ATOM 3803 C C . LYS A 1 456 ? 6.239 -17.755 2.910 1.00 88.62 456 LYS A C 1
ATOM 3805 O O . LYS A 1 456 ? 5.194 -17.400 3.451 1.00 88.62 456 LYS A O 1
ATOM 3810 N N . LYS A 1 457 ? 6.884 -18.880 3.242 1.00 85.81 457 LYS A N 1
ATOM 3811 C CA . LYS A 1 457 ? 6.419 -19.813 4.284 1.00 85.81 457 LYS A CA 1
ATOM 3812 C C . LYS A 1 457 ? 6.425 -19.168 5.666 1.00 85.81 457 LYS A C 1
ATOM 3814 O O . LYS A 1 457 ? 5.485 -19.354 6.430 1.00 85.81 457 LYS A O 1
ATOM 3819 N N . ASN A 1 458 ? 7.481 -18.419 5.976 1.00 91.38 458 ASN A N 1
ATOM 3820 C CA . ASN A 1 458 ? 7.593 -17.679 7.222 1.00 91.38 458 ASN A CA 1
ATOM 3821 C C . ASN A 1 458 ? 7.163 -16.218 6.995 1.00 91.38 458 ASN A C 1
ATOM 3823 O O . ASN A 1 458 ? 7.822 -15.501 6.238 1.00 91.38 458 ASN A O 1
ATOM 3827 N N . PRO A 1 459 ? 6.092 -15.737 7.651 1.00 93.00 459 PRO A N 1
ATOM 3828 C CA . PRO A 1 459 ? 5.612 -14.374 7.458 1.00 93.00 459 PRO A CA 1
ATOM 3829 C C . PRO A 1 459 ? 6.549 -13.300 8.038 1.00 93.00 459 PRO A C 1
ATOM 3831 O O . PRO A 1 459 ? 6.355 -12.127 7.724 1.00 93.00 459 PRO A O 1
ATOM 3834 N N . PHE A 1 460 ? 7.544 -13.665 8.854 1.00 94.25 460 PHE A N 1
ATOM 3835 C CA . PHE A 1 460 ? 8.505 -12.735 9.466 1.00 94.25 460 PHE A CA 1
ATOM 3836 C C . PHE A 1 460 ? 9.814 -12.573 8.678 1.00 94.25 460 PHE A C 1
ATOM 3838 O O . PHE A 1 460 ? 10.603 -11.670 8.967 1.00 94.25 460 PHE A O 1
ATOM 3845 N N . GLU A 1 461 ? 10.062 -13.422 7.679 1.00 94.50 461 GLU A N 1
ATOM 3846 C CA . GLU A 1 461 ? 11.215 -13.263 6.787 1.00 94.50 461 GLU A CA 1
ATOM 3847 C C . GLU A 1 461 ? 11.100 -11.980 5.951 1.00 94.50 461 GLU A C 1
ATOM 3849 O O . GLU A 1 461 ? 9.984 -11.525 5.689 1.00 94.50 461 GLU A O 1
ATOM 3854 N N . PRO A 1 462 ? 12.222 -11.399 5.482 1.00 93.44 462 PRO A N 1
ATOM 3855 C CA . PRO A 1 462 ? 12.186 -10.261 4.570 1.00 93.44 462 PRO A CA 1
ATOM 3856 C C . PRO A 1 462 ? 11.302 -10.529 3.340 1.00 93.44 462 PRO A C 1
ATOM 3858 O O . PRO A 1 462 ? 11.449 -11.534 2.638 1.00 93.44 462 PRO A O 1
ATOM 3861 N N . GLY A 1 463 ? 10.358 -9.622 3.089 1.00 94.00 463 GLY A N 1
ATOM 3862 C CA . GLY A 1 463 ? 9.327 -9.759 2.057 1.00 94.00 463 GLY A CA 1
ATOM 3863 C C . GLY A 1 463 ? 8.106 -10.582 2.484 1.00 94.00 463 GLY A C 1
ATOM 3864 O O . GLY A 1 463 ? 7.191 -10.761 1.680 1.00 94.00 463 GLY A O 1
ATOM 3865 N N . GLY A 1 464 ? 8.070 -11.077 3.721 1.00 95.94 464 GLY A N 1
ATOM 3866 C CA . GLY A 1 464 ? 6.922 -11.736 4.336 1.00 95.94 464 GLY A CA 1
ATOM 3867 C C . GLY A 1 464 ? 5.850 -10.749 4.808 1.00 95.94 464 GLY A C 1
ATOM 3868 O O . GLY A 1 464 ? 6.013 -9.529 4.748 1.00 95.94 464 GLY A O 1
ATOM 3869 N N . LEU A 1 465 ? 4.722 -11.280 5.287 1.00 96.50 465 LEU A N 1
ATOM 3870 C CA . LEU A 1 465 ? 3.559 -10.485 5.689 1.00 96.50 465 LEU A CA 1
ATOM 3871 C C . LEU A 1 465 ? 3.874 -9.486 6.813 1.00 96.50 465 LEU A C 1
ATOM 3873 O O . LEU A 1 465 ? 3.389 -8.366 6.766 1.00 96.50 465 LEU A O 1
ATOM 3877 N N . TYR A 1 466 ? 4.688 -9.843 7.802 1.00 96.12 466 TYR A N 1
ATOM 3878 C CA . TYR A 1 466 ? 5.034 -8.965 8.927 1.00 96.12 466 TYR A CA 1
ATOM 3879 C C . TYR A 1 466 ? 6.380 -8.248 8.747 1.00 96.12 466 TYR A C 1
ATOM 3881 O O . TYR A 1 466 ? 6.797 -7.497 9.621 1.00 96.12 466 TYR A O 1
ATOM 3889 N N . ASN A 1 467 ? 7.060 -8.453 7.618 1.00 95.25 467 ASN A N 1
ATOM 3890 C CA . ASN A 1 467 ? 8.354 -7.839 7.332 1.00 95.25 467 ASN A CA 1
ATOM 3891 C C . ASN A 1 467 ? 8.467 -7.493 5.839 1.00 95.25 467 ASN A C 1
ATOM 3893 O O . ASN A 1 467 ? 9.333 -7.981 5.112 1.00 95.25 467 ASN A O 1
ATOM 3897 N N . ALA A 1 468 ? 7.512 -6.690 5.367 1.00 96.19 468 ALA A N 1
ATOM 3898 C CA . ALA A 1 468 ? 7.442 -6.250 3.980 1.00 96.19 468 ALA A CA 1
ATOM 3899 C C . ALA A 1 468 ? 8.659 -5.397 3.601 1.00 96.19 468 ALA A C 1
ATOM 3901 O O . ALA A 1 468 ? 9.099 -4.543 4.372 1.00 96.19 468 ALA A O 1
ATOM 3902 N N . LEU A 1 469 ? 9.159 -5.570 2.378 1.00 96.12 469 LEU A N 1
ATOM 3903 C CA . LEU A 1 469 ? 10.260 -4.756 1.867 1.00 96.12 469 LEU A CA 1
ATOM 3904 C C . LEU A 1 469 ? 9.752 -3.367 1.458 1.00 96.12 469 LEU A C 1
ATOM 3906 O O . LEU A 1 469 ? 8.687 -3.239 0.849 1.00 96.12 469 LEU A O 1
ATOM 3910 N N . GLN A 1 470 ? 10.537 -2.333 1.758 1.00 94.94 470 GLN A N 1
ATOM 3911 C CA . GLN A 1 470 ? 10.281 -0.950 1.352 1.00 94.94 470 GLN A CA 1
ATOM 3912 C C . GLN A 1 470 ? 11.468 -0.451 0.524 1.00 94.94 470 GLN A C 1
ATOM 3914 O O . GLN A 1 470 ? 12.456 0.036 1.063 1.00 94.94 470 GLN A O 1
ATOM 3919 N N . LEU A 1 471 ? 11.399 -0.636 -0.795 1.00 95.44 471 LEU A N 1
ATOM 3920 C CA . LEU A 1 471 ? 12.537 -0.450 -1.707 1.00 95.44 471 LEU A CA 1
ATOM 3921 C C . LEU A 1 471 ? 12.487 0.874 -2.483 1.00 95.44 471 LEU A C 1
ATOM 3923 O O . LEU A 1 471 ? 13.396 1.170 -3.258 1.00 95.44 471 LEU A O 1
ATOM 3927 N N . THR A 1 472 ? 11.441 1.678 -2.290 1.00 94.75 472 THR A N 1
ATOM 3928 C CA . THR A 1 472 ? 11.246 2.979 -2.944 1.00 94.75 472 THR A CA 1
ATOM 3929 C C . THR A 1 472 ? 10.713 4.021 -1.971 1.00 94.75 472 THR A C 1
ATOM 3931 O O . THR A 1 472 ? 10.095 3.693 -0.958 1.00 94.75 472 THR A O 1
ATOM 3934 N N . ASN A 1 473 ? 10.908 5.299 -2.306 1.00 90.94 473 ASN A N 1
ATOM 3935 C CA . ASN A 1 473 ? 10.221 6.378 -1.603 1.00 90.94 473 ASN A CA 1
ATOM 3936 C C . ASN A 1 473 ? 8.749 6.426 -2.007 1.00 90.94 473 ASN A C 1
ATOM 3938 O O . ASN A 1 473 ? 8.389 6.127 -3.150 1.00 90.94 473 ASN A O 1
ATOM 3942 N N . LYS A 1 474 ? 7.916 6.939 -1.097 1.00 89.69 474 LYS A N 1
ATOM 3943 C CA . LYS A 1 474 ? 6.513 7.233 -1.383 1.00 89.69 474 LYS A CA 1
ATOM 3944 C C . LYS A 1 474 ? 6.396 8.136 -2.613 1.00 89.69 474 LYS A C 1
ATOM 3946 O O . LYS A 1 474 ? 6.954 9.230 -2.651 1.00 89.69 474 LYS A O 1
ATOM 3951 N N . PHE A 1 475 ? 5.610 7.696 -3.590 1.00 89.62 475 PHE A N 1
ATOM 3952 C CA . PHE A 1 475 ? 5.349 8.473 -4.793 1.00 89.62 475 PHE A CA 1
ATOM 3953 C C . PHE A 1 475 ? 4.525 9.727 -4.464 1.00 89.62 475 PHE A C 1
ATOM 3955 O O . PHE A 1 475 ? 3.437 9.623 -3.892 1.00 89.62 475 PHE A O 1
ATOM 3962 N N . THR A 1 476 ? 5.017 10.905 -4.854 1.00 87.25 476 THR A N 1
ATOM 3963 C CA . THR A 1 476 ? 4.268 12.171 -4.779 1.00 87.25 476 THR A CA 1
ATOM 3964 C C . THR A 1 476 ? 3.795 12.594 -6.164 1.00 87.25 476 THR A C 1
ATOM 3966 O O . THR A 1 476 ? 2.595 12.685 -6.423 1.00 87.25 476 THR A O 1
ATOM 3969 N N . SER A 1 477 ? 4.732 12.809 -7.084 1.00 86.88 477 SER A N 1
ATOM 3970 C CA . SER A 1 477 ? 4.467 13.167 -8.469 1.00 86.88 477 SER A CA 1
ATOM 3971 C C . SER A 1 477 ? 5.679 12.852 -9.347 1.00 86.88 477 SER A C 1
ATOM 3973 O O . SER A 1 477 ? 6.809 12.811 -8.871 1.00 86.88 477 SER A O 1
ATOM 3975 N N . PHE A 1 478 ? 5.470 12.715 -10.658 1.00 82.69 478 PHE A N 1
ATOM 3976 C CA . PHE A 1 478 ? 6.581 12.598 -11.615 1.00 82.69 478 PHE A CA 1
ATOM 3977 C C . PHE A 1 478 ? 7.451 13.859 -11.705 1.00 82.69 478 PHE A C 1
ATOM 3979 O O . PHE A 1 478 ? 8.533 13.796 -12.273 1.00 82.69 478 PHE A O 1
ATOM 3986 N N . LYS A 1 479 ? 6.977 15.009 -11.203 1.00 81.50 479 LYS A N 1
ATOM 3987 C CA . LYS A 1 479 ? 7.767 16.249 -11.180 1.00 81.50 479 LYS A CA 1
ATOM 3988 C C . LYS A 1 479 ? 8.792 16.235 -10.050 1.00 81.50 479 LYS A C 1
ATOM 3990 O O . LYS A 1 479 ? 9.893 16.734 -10.238 1.00 81.50 479 LYS A O 1
ATOM 3995 N N . ASP A 1 480 ? 8.413 15.663 -8.910 1.00 83.75 480 ASP A N 1
ATOM 3996 C CA . ASP A 1 480 ? 9.286 15.539 -7.738 1.00 83.75 480 ASP A CA 1
ATOM 3997 C C . ASP A 1 480 ? 10.159 14.278 -7.813 1.00 83.75 480 ASP A C 1
ATOM 3999 O O . ASP A 1 480 ? 11.111 14.123 -7.048 1.00 83.75 480 ASP A O 1
ATOM 4003 N N . LEU A 1 481 ? 9.833 13.365 -8.735 1.00 81.88 481 LEU A N 1
ATOM 4004 C CA . LEU A 1 481 ? 10.634 12.189 -9.033 1.00 81.88 481 LEU A CA 1
ATOM 4005 C C . LEU A 1 481 ? 11.963 12.635 -9.657 1.00 81.88 481 LEU A C 1
ATOM 4007 O O . LEU A 1 481 ? 12.025 13.056 -10.811 1.00 81.88 481 LEU A O 1
ATOM 4011 N N . GLY A 1 482 ? 13.024 12.580 -8.854 1.00 86.19 482 GLY A N 1
ATOM 4012 C CA . GLY A 1 482 ? 14.385 12.874 -9.289 1.00 86.19 482 GLY A CA 1
ATOM 4013 C C . GLY A 1 482 ? 15.013 11.727 -10.087 1.00 86.19 482 GLY A C 1
ATOM 4014 O O . GLY A 1 482 ? 14.338 10.909 -10.703 1.00 86.19 482 GLY A O 1
ATOM 4015 N N . LYS A 1 483 ? 16.345 11.634 -10.042 1.00 91.94 483 LYS A N 1
ATOM 4016 C CA . LYS A 1 483 ? 17.115 10.579 -10.730 1.00 91.94 483 LYS A CA 1
ATOM 4017 C C . LYS A 1 483 ? 17.130 9.233 -10.000 1.00 91.94 483 LYS A C 1
ATOM 4019 O O . LYS A 1 483 ? 17.641 8.259 -10.543 1.00 91.94 483 LYS A O 1
ATOM 4024 N N . GLN A 1 484 ? 16.579 9.179 -8.789 1.00 93.75 484 GLN A N 1
ATOM 4025 C CA . GLN A 1 484 ? 16.547 7.985 -7.953 1.00 93.75 484 GLN A CA 1
ATOM 4026 C C . GLN A 1 484 ? 15.291 7.962 -7.074 1.00 93.75 484 GLN A C 1
ATOM 4028 O O . GLN A 1 484 ? 14.940 8.969 -6.450 1.00 93.75 484 GLN A O 1
ATOM 4033 N N . SER A 1 485 ? 14.667 6.791 -6.961 1.00 93.75 485 SER A N 1
ATOM 4034 C CA . SER A 1 485 ? 13.721 6.463 -5.893 1.00 93.75 485 SER A CA 1
ATOM 4035 C C . SER A 1 485 ? 14.067 5.090 -5.322 1.00 93.75 485 SER A C 1
ATOM 4037 O O . SER A 1 485 ? 13.739 4.069 -5.919 1.00 93.75 485 SER A O 1
ATOM 4039 N N . GLY A 1 486 ? 14.767 5.073 -4.188 1.00 94.88 486 GLY A N 1
ATOM 4040 C CA . GLY A 1 486 ? 15.330 3.875 -3.573 1.00 94.88 486 GLY A CA 1
ATOM 4041 C C . GLY A 1 486 ? 16.179 3.075 -4.561 1.00 94.88 486 GLY A C 1
ATOM 4042 O O . GLY A 1 486 ? 17.205 3.570 -5.025 1.00 94.88 486 GLY A O 1
ATOM 4043 N N . PHE A 1 487 ? 15.728 1.863 -4.886 1.00 96.81 487 PHE A N 1
ATOM 4044 C CA . PHE A 1 487 ? 16.378 0.932 -5.819 1.00 96.81 487 PHE A CA 1
ATOM 4045 C C . PHE A 1 487 ? 16.094 1.209 -7.307 1.00 96.81 487 PHE A C 1
ATOM 4047 O O . PHE A 1 487 ? 16.596 0.485 -8.168 1.00 96.81 487 PHE A O 1
ATOM 4054 N N . LEU A 1 488 ? 15.295 2.232 -7.631 1.00 96.44 488 LEU A N 1
ATOM 4055 C CA . LEU A 1 488 ? 15.028 2.653 -9.008 1.00 96.44 488 LEU A CA 1
ATOM 4056 C C . LEU A 1 488 ? 15.905 3.848 -9.387 1.00 96.44 488 LEU A C 1
ATOM 4058 O O . LEU A 1 488 ? 15.881 4.871 -8.700 1.00 96.44 488 LEU A O 1
ATOM 4062 N N . PHE A 1 489 ? 16.602 3.747 -10.514 1.00 95.81 489 PHE A N 1
ATOM 4063 C CA . PHE A 1 489 ? 17.485 4.775 -11.060 1.00 95.81 489 PHE A CA 1
ATOM 4064 C C . PHE A 1 489 ? 17.039 5.179 -12.466 1.00 95.81 489 PHE A C 1
ATOM 4066 O O . PHE A 1 489 ? 16.660 4.332 -13.273 1.00 95.81 489 PHE A O 1
ATOM 4073 N N . TYR A 1 490 ? 17.106 6.476 -12.764 1.00 92.81 490 TYR A N 1
ATOM 4074 C CA . TYR A 1 490 ? 16.652 7.041 -14.035 1.00 92.81 490 TYR A CA 1
ATOM 4075 C C . TYR A 1 490 ? 17.827 7.612 -14.826 1.00 92.81 490 TYR A C 1
ATOM 4077 O O . TYR A 1 490 ? 18.464 8.580 -14.397 1.00 92.81 490 TYR A O 1
ATOM 4085 N N . VAL A 1 491 ? 18.095 7.035 -15.998 1.00 91.00 491 VAL A N 1
ATOM 4086 C CA . VAL A 1 491 ? 19.238 7.385 -16.855 1.00 91.00 491 VAL A CA 1
ATOM 4087 C C . VAL A 1 491 ? 18.792 7.988 -18.190 1.00 91.00 491 VAL A C 1
ATOM 4089 O O . VAL A 1 491 ? 17.720 7.648 -18.692 1.00 91.00 491 VAL A O 1
ATOM 4092 N N . PRO A 1 492 ? 19.569 8.902 -18.798 1.00 88.00 492 PRO A N 1
ATOM 4093 C CA . PRO A 1 492 ? 19.244 9.428 -20.121 1.00 88.00 492 PRO A CA 1
ATOM 4094 C C . PRO A 1 492 ? 19.212 8.321 -21.185 1.00 88.00 492 PRO A C 1
ATOM 4096 O O . PRO A 1 492 ? 20.155 7.548 -21.302 1.00 88.00 492 PRO A O 1
ATOM 4099 N N . ALA A 1 493 ? 18.178 8.313 -22.026 1.00 82.88 493 ALA A N 1
ATOM 4100 C CA . ALA A 1 493 ? 18.024 7.371 -23.144 1.00 82.88 493 ALA A CA 1
ATOM 4101 C C . ALA A 1 493 ? 18.881 7.722 -24.385 1.00 82.88 493 ALA A C 1
ATOM 4103 O O . ALA A 1 493 ? 18.515 7.431 -25.523 1.00 82.88 493 ALA A O 1
ATOM 4104 N N . TRP A 1 494 ? 19.982 8.456 -24.211 1.00 83.94 494 TRP A N 1
ATOM 4105 C CA . TRP A 1 494 ? 20.798 8.896 -25.343 1.00 83.94 494 TRP A CA 1
ATOM 4106 C C . TRP A 1 494 ? 21.679 7.744 -25.838 1.00 83.94 494 TRP A C 1
ATOM 4108 O O . TRP A 1 494 ? 22.476 7.209 -25.077 1.00 83.94 494 TRP A O 1
ATOM 4118 N N . ASN A 1 495 ? 21.524 7.380 -27.116 1.00 83.00 495 ASN A N 1
ATOM 4119 C CA . ASN A 1 495 ? 22.262 6.310 -27.802 1.00 83.00 495 ASN A CA 1
ATOM 4120 C C . ASN A 1 495 ? 22.211 4.924 -27.137 1.00 83.00 495 ASN A C 1
ATOM 4122 O O . ASN A 1 495 ? 23.085 4.104 -27.377 1.00 83.00 495 ASN A O 1
ATOM 4126 N N . THR A 1 496 ? 21.154 4.620 -26.384 1.00 85.44 496 THR A N 1
ATOM 4127 C CA . THR A 1 496 ? 20.940 3.284 -25.803 1.00 85.44 496 THR A CA 1
ATOM 4128 C C . THR A 1 496 ? 20.558 2.236 -26.856 1.00 85.44 496 THR A C 1
ATOM 4130 O O . THR A 1 496 ? 20.958 1.085 -26.738 1.00 85.44 496 THR A O 1
ATOM 4133 N N . SER A 1 497 ? 19.833 2.619 -27.918 1.00 83.44 497 SER A N 1
ATOM 4134 C CA . SER A 1 497 ? 19.383 1.676 -28.962 1.00 83.44 497 SER A CA 1
ATOM 4135 C C . SER A 1 497 ? 20.275 1.607 -30.211 1.00 83.44 497 SER A C 1
ATOM 4137 O O . SER A 1 497 ? 20.215 0.629 -30.949 1.00 83.44 497 SER A O 1
ATOM 4139 N N . LYS A 1 498 ? 21.038 2.666 -30.523 1.00 88.62 498 LYS A N 1
ATOM 4140 C CA . LYS A 1 498 ? 21.842 2.790 -31.760 1.00 88.62 498 LYS A CA 1
ATOM 4141 C C . LYS A 1 498 ? 23.332 2.895 -31.443 1.00 88.62 498 LYS A C 1
ATOM 4143 O O . LYS A 1 498 ? 23.990 3.861 -31.826 1.00 88.62 498 LYS A O 1
ATOM 4148 N N . ILE A 1 499 ? 23.825 1.900 -30.724 1.00 93.50 499 ILE A N 1
ATOM 4149 C CA . ILE A 1 499 ? 25.222 1.746 -30.334 1.00 93.50 499 ILE A CA 1
ATOM 4150 C C . ILE A 1 499 ? 25.634 0.298 -30.584 1.00 93.50 499 ILE A C 1
ATOM 4152 O O . ILE A 1 499 ? 24.837 -0.616 -30.376 1.00 93.50 499 ILE A O 1
ATOM 4156 N N . ASP A 1 500 ? 26.859 0.086 -31.051 1.00 93.69 500 ASP A N 1
ATOM 4157 C CA . ASP A 1 500 ? 27.456 -1.245 -31.065 1.00 93.69 500 ASP A CA 1
ATOM 4158 C C . ASP A 1 500 ? 27.849 -1.637 -29.629 1.00 93.69 500 ASP A C 1
ATOM 4160 O O . ASP A 1 500 ? 28.718 -0.985 -29.044 1.00 93.69 500 ASP A O 1
ATOM 4164 N N . PRO A 1 501 ? 27.248 -2.688 -29.042 1.00 90.19 501 PRO A N 1
ATOM 4165 C CA . PRO A 1 501 ? 27.525 -3.086 -27.664 1.00 90.19 501 PRO A CA 1
ATOM 4166 C C . PRO A 1 501 ? 28.940 -3.646 -27.463 1.00 90.19 501 PRO A C 1
ATOM 4168 O O . PRO A 1 501 ? 29.379 -3.758 -26.323 1.00 90.19 501 PRO A O 1
ATOM 4171 N N . THR A 1 502 ? 29.650 -4.009 -28.537 1.00 93.25 502 THR A N 1
ATOM 4172 C CA . THR A 1 502 ? 30.993 -4.603 -28.452 1.00 93.25 502 THR A CA 1
ATOM 4173 C C . THR A 1 502 ? 32.109 -3.564 -28.518 1.00 93.25 502 THR A C 1
ATOM 4175 O O . THR A 1 502 ? 33.118 -3.703 -27.831 1.00 93.25 502 THR A O 1
ATOM 4178 N N . THR A 1 503 ? 31.926 -2.507 -29.314 1.00 94.75 503 THR A N 1
ATOM 4179 C CA . THR A 1 503 ? 32.938 -1.457 -29.528 1.00 94.75 503 THR A CA 1
ATOM 4180 C C . THR A 1 503 ? 32.565 -0.117 -28.898 1.00 94.75 503 THR A C 1
ATOM 4182 O O . THR A 1 503 ? 33.419 0.756 -28.760 1.00 94.75 503 THR A O 1
ATOM 4185 N N . GLY A 1 504 ? 31.294 0.082 -28.539 1.00 93.75 504 GLY A N 1
ATOM 4186 C CA . GLY A 1 504 ? 30.765 1.386 -28.145 1.00 93.75 504 GLY A CA 1
ATOM 4187 C C . GLY A 1 504 ? 30.586 2.354 -29.319 1.00 93.75 504 GLY A C 1
ATOM 4188 O O . GLY A 1 504 ? 30.341 3.541 -29.098 1.00 93.75 504 GLY A O 1
ATOM 4189 N N . PHE A 1 505 ? 30.708 1.884 -30.567 1.00 95.00 505 PHE A N 1
ATOM 4190 C CA . PHE A 1 505 ? 30.562 2.732 -31.743 1.00 95.00 505 PHE A CA 1
ATOM 4191 C C . PHE A 1 505 ? 29.136 3.279 -31.871 1.00 95.00 505 PHE A C 1
ATOM 4193 O O . PHE A 1 505 ? 28.153 2.536 -31.877 1.00 95.00 505 PHE A O 1
ATOM 4200 N N . VAL A 1 506 ? 29.033 4.595 -32.045 1.00 93.94 506 VAL A N 1
ATOM 4201 C CA . VAL A 1 506 ? 27.785 5.309 -32.317 1.00 93.94 506 VAL A CA 1
ATOM 4202 C C . VAL A 1 506 ? 27.976 6.135 -33.573 1.00 93.94 506 VAL A C 1
ATOM 4204 O O . VAL A 1 506 ? 28.918 6.914 -33.657 1.00 93.94 506 VAL A O 1
ATOM 4207 N N . ASN A 1 507 ? 27.040 6.046 -34.517 1.00 92.38 507 ASN A N 1
ATOM 4208 C CA . ASN A 1 507 ? 27.059 6.920 -35.681 1.00 92.38 507 ASN A CA 1
ATOM 4209 C C . ASN A 1 507 ? 26.669 8.363 -35.304 1.00 92.38 507 ASN A C 1
ATOM 4211 O O . ASN A 1 507 ? 25.486 8.664 -35.136 1.00 92.38 507 ASN A O 1
ATOM 4215 N N . LEU A 1 508 ? 27.663 9.251 -35.227 1.00 91.81 508 LEU A N 1
ATOM 4216 C CA . LEU A 1 508 ? 27.472 10.692 -35.011 1.00 91.81 508 LEU A CA 1
ATOM 4217 C C . LEU A 1 508 ? 27.454 11.516 -36.310 1.00 91.81 508 LEU A C 1
ATOM 4219 O O . LEU A 1 508 ? 27.293 12.735 -36.263 1.00 91.81 508 LEU A O 1
ATOM 4223 N N . PHE A 1 509 ? 27.605 10.883 -37.477 1.00 91.44 509 PHE A N 1
ATOM 4224 C CA . PHE A 1 509 ? 27.607 11.594 -38.751 1.00 91.44 509 PHE A CA 1
ATOM 4225 C C . PHE A 1 509 ? 26.207 12.079 -39.134 1.00 91.44 509 PHE A C 1
ATOM 4227 O O . PHE A 1 509 ? 25.220 11.345 -39.040 1.00 91.44 509 PHE A O 1
ATOM 4234 N N . ASN A 1 510 ? 26.132 13.284 -39.701 1.00 86.00 510 ASN A N 1
ATOM 4235 C CA . ASN A 1 510 ? 24.976 13.703 -40.485 1.00 86.00 510 ASN A CA 1
ATOM 4236 C C . ASN A 1 510 ? 25.190 13.311 -41.954 1.00 86.00 510 ASN A C 1
ATOM 4238 O O . ASN A 1 510 ? 25.765 14.065 -42.733 1.00 86.00 510 ASN A O 1
ATOM 4242 N N . THR A 1 511 ? 24.729 12.121 -42.335 1.00 88.75 511 THR A N 1
ATOM 4243 C CA . THR A 1 511 ? 24.930 11.564 -43.685 1.00 88.75 511 THR A CA 1
ATOM 4244 C C . THR A 1 511 ? 23.900 12.036 -44.713 1.00 88.75 511 THR A C 1
ATOM 4246 O O . THR A 1 511 ? 23.869 11.537 -45.840 1.00 88.75 511 THR A O 1
ATOM 4249 N N . LYS A 1 512 ? 23.025 12.984 -44.356 1.00 91.88 512 LYS A N 1
ATOM 4250 C CA . LYS A 1 512 ? 22.024 13.503 -45.286 1.00 91.88 512 LYS A CA 1
ATOM 4251 C C . LYS A 1 512 ? 22.713 14.326 -46.375 1.00 91.88 512 LYS A C 1
ATOM 4253 O O . LYS A 1 512 ? 23.386 15.310 -46.089 1.00 91.88 512 LYS A O 1
ATOM 4258 N N . TYR A 1 513 ? 22.496 13.950 -47.633 1.00 93.56 513 TYR A N 1
ATOM 4259 C CA . TYR A 1 513 ? 22.948 14.755 -48.762 1.00 93.56 513 TYR A CA 1
ATOM 4260 C C . TYR A 1 513 ? 22.243 16.119 -48.770 1.00 93.56 513 TYR A C 1
ATOM 4262 O O . TYR A 1 513 ? 21.018 16.201 -48.656 1.00 93.56 513 TYR A O 1
ATOM 4270 N N . GLU A 1 514 ? 23.028 17.179 -48.942 1.00 91.88 514 GLU A N 1
ATOM 4271 C CA . GLU A 1 514 ? 22.536 18.556 -49.034 1.00 91.88 514 GLU A CA 1
ATOM 4272 C C . GLU A 1 514 ? 23.013 19.238 -50.320 1.00 91.88 514 GLU A C 1
ATOM 4274 O O . GLU A 1 514 ? 22.210 19.817 -51.046 1.00 91.88 514 GLU A O 1
ATOM 4279 N N . SER A 1 515 ? 24.311 19.156 -50.626 1.00 95.69 515 SER A N 1
ATOM 4280 C CA . SER A 1 515 ? 24.899 19.688 -51.858 1.00 95.69 515 SER A CA 1
ATOM 4281 C C . SER A 1 515 ? 26.183 18.945 -52.225 1.00 95.69 515 SER A C 1
ATOM 4283 O O . SER A 1 515 ? 26.778 18.254 -51.394 1.00 95.69 515 SER A O 1
ATOM 4285 N N . ILE A 1 516 ? 26.644 19.119 -53.468 1.00 95.88 516 ILE A N 1
ATOM 4286 C CA . ILE A 1 516 ? 27.916 18.552 -53.946 1.00 95.88 516 ILE A CA 1
ATOM 4287 C C . ILE A 1 516 ? 29.092 19.053 -53.096 1.00 95.88 516 ILE A C 1
ATOM 4289 O O . ILE A 1 516 ? 29.955 18.263 -52.727 1.00 95.88 516 ILE A O 1
ATOM 4293 N N . GLU A 1 517 ? 29.125 20.343 -52.758 1.00 95.38 517 GLU A N 1
ATOM 4294 C CA . GLU A 1 517 ? 30.202 20.933 -51.954 1.00 95.38 517 GLU A CA 1
ATOM 4295 C C . GLU A 1 517 ? 30.259 20.338 -50.547 1.00 95.38 517 GLU A C 1
ATOM 4297 O O . GLU A 1 517 ? 31.330 19.944 -50.086 1.00 95.38 517 GLU A O 1
ATOM 4302 N N . LYS A 1 518 ? 29.102 20.199 -49.884 1.00 92.69 518 LYS A N 1
ATOM 4303 C CA . LYS A 1 518 ? 29.024 19.585 -48.552 1.00 92.69 518 LYS A CA 1
ATOM 4304 C C . LYS A 1 518 ? 29.393 18.105 -48.588 1.00 92.69 518 LYS A C 1
ATOM 4306 O O . LYS A 1 518 ? 30.094 17.644 -47.694 1.00 92.69 518 LYS A O 1
ATOM 4311 N N . ALA A 1 519 ? 28.991 17.382 -49.634 1.00 93.88 519 ALA A N 1
ATOM 4312 C CA . ALA A 1 519 ? 29.381 15.988 -49.821 1.00 93.88 519 ALA A CA 1
ATOM 4313 C C . ALA A 1 519 ? 30.899 15.842 -50.029 1.00 93.88 519 ALA A C 1
ATOM 4315 O O . ALA A 1 519 ? 31.525 15.027 -49.359 1.00 93.88 519 ALA A O 1
ATOM 4316 N N . LYS A 1 520 ? 31.514 16.666 -50.893 1.00 94.75 520 LYS A N 1
ATOM 4317 C CA . LYS A 1 520 ? 32.976 16.680 -51.081 1.00 94.75 520 LYS A CA 1
ATOM 4318 C C . LYS A 1 520 ? 33.706 16.991 -49.775 1.00 94.75 520 LYS A C 1
ATOM 4320 O O . LYS A 1 520 ? 34.650 16.289 -49.437 1.00 94.75 520 LYS A O 1
ATOM 4325 N N . LYS A 1 521 ? 33.243 17.996 -49.020 1.00 93.50 521 LYS A N 1
ATOM 4326 C CA . LYS A 1 521 ? 33.807 18.335 -47.706 1.00 93.50 521 LYS A CA 1
ATOM 4327 C C . LYS A 1 521 ? 33.714 17.155 -46.734 1.00 93.50 521 LYS A C 1
ATOM 4329 O O . LYS A 1 521 ? 34.709 16.817 -46.114 1.00 93.50 521 LYS A O 1
ATOM 4334 N N . PHE A 1 522 ? 32.556 16.500 -46.652 1.00 94.69 522 PHE A N 1
ATOM 4335 C CA . PHE A 1 522 ? 32.359 15.329 -45.796 1.00 94.69 522 PHE A CA 1
ATOM 4336 C C . PHE A 1 522 ? 33.337 14.193 -46.128 1.00 94.69 522 PHE A C 1
ATOM 4338 O O . PHE A 1 522 ? 33.990 13.675 -45.229 1.00 94.69 522 PHE A O 1
ATOM 4345 N N . PHE A 1 523 ? 33.487 13.831 -47.407 1.00 94.88 523 PHE A N 1
ATOM 4346 C CA . PHE A 1 523 ? 34.407 12.759 -47.807 1.00 94.88 523 PHE A CA 1
ATOM 4347 C C . PHE A 1 523 ? 35.889 13.136 -47.660 1.00 94.88 523 PHE A C 1
ATOM 4349 O O . PHE A 1 523 ? 36.697 12.266 -47.353 1.00 94.88 523 PHE A O 1
ATOM 4356 N N . ASN A 1 524 ? 36.245 14.414 -47.815 1.00 94.62 524 ASN A N 1
ATOM 4357 C CA . ASN A 1 524 ? 37.619 14.889 -47.620 1.00 94.62 524 ASN A CA 1
ATOM 4358 C C . ASN A 1 524 ? 38.068 14.890 -46.149 1.00 94.62 524 ASN A C 1
ATOM 4360 O O . ASN A 1 524 ? 39.266 14.943 -45.896 1.00 94.62 524 ASN A O 1
ATOM 4364 N N . ASN A 1 525 ? 37.135 14.836 -45.195 1.00 95.25 525 ASN A N 1
ATOM 4365 C CA . ASN A 1 525 ? 37.454 14.790 -43.766 1.00 95.25 525 ASN A CA 1
ATOM 4366 C C . ASN A 1 525 ? 37.824 13.373 -43.279 1.00 95.25 525 ASN A C 1
ATOM 4368 O O . ASN A 1 525 ? 38.245 13.207 -42.137 1.00 95.25 525 ASN A O 1
ATOM 4372 N N . PHE A 1 526 ? 37.675 12.338 -44.115 1.00 96.44 526 PHE A N 1
ATOM 4373 C CA . PHE A 1 526 ? 38.174 10.999 -43.793 1.00 96.44 526 PHE A CA 1
ATOM 4374 C C . PHE A 1 526 ? 39.699 10.956 -43.911 1.00 96.44 526 PHE A C 1
ATOM 4376 O O . PHE A 1 526 ? 40.281 11.501 -44.845 1.00 96.44 526 PHE A O 1
ATOM 4383 N N . GLN A 1 527 ? 40.347 10.237 -42.997 1.00 96.75 527 GLN A N 1
ATOM 4384 C CA . GLN A 1 527 ? 41.796 10.032 -43.021 1.00 96.75 527 GLN A CA 1
ATOM 4385 C C . GLN A 1 527 ? 42.203 9.090 -44.155 1.00 96.75 527 GLN A C 1
ATOM 4387 O O . GLN A 1 527 ? 43.223 9.294 -44.810 1.00 96.75 527 GLN A O 1
ATOM 4392 N N . SER A 1 528 ? 41.400 8.052 -44.399 1.00 96.88 528 SER A N 1
ATOM 4393 C CA . SER A 1 528 ? 41.567 7.173 -45.551 1.00 96.88 528 SER A CA 1
ATOM 4394 C C . SER A 1 528 ? 40.256 6.494 -45.940 1.00 96.88 528 SER A C 1
ATOM 4396 O O . SER A 1 528 ? 39.403 6.208 -45.098 1.00 96.88 528 SER A O 1
ATOM 4398 N N . ILE A 1 529 ? 40.106 6.238 -47.240 1.00 96.81 529 ILE A N 1
ATOM 4399 C CA . ILE A 1 529 ? 39.024 5.438 -47.819 1.00 96.81 529 ILE A CA 1
ATOM 4400 C C . ILE A 1 529 ? 39.692 4.417 -48.736 1.00 96.81 529 ILE A C 1
ATOM 4402 O O . ILE A 1 529 ? 40.179 4.769 -49.811 1.00 96.81 529 ILE A O 1
ATOM 4406 N N . LEU A 1 530 ? 39.784 3.169 -48.281 1.00 97.31 530 LEU A N 1
ATOM 4407 C CA . LEU A 1 530 ? 40.571 2.119 -48.930 1.00 97.31 530 LEU A CA 1
ATOM 4408 C C . LEU A 1 530 ? 39.743 0.850 -49.116 1.00 97.31 530 LEU A C 1
ATOM 4410 O O . LEU A 1 530 ? 38.769 0.608 -48.409 1.00 97.31 530 LEU A O 1
ATOM 4414 N N . PHE A 1 531 ? 40.145 0.019 -50.073 1.00 97.25 531 PHE A N 1
ATOM 4415 C CA . PHE A 1 531 ? 39.585 -1.317 -50.247 1.00 97.25 531 PHE A CA 1
ATOM 4416 C C . PHE A 1 531 ? 40.552 -2.361 -49.682 1.00 97.25 531 PHE A C 1
ATOM 4418 O O . PHE A 1 531 ? 41.665 -2.520 -50.196 1.00 97.25 531 PHE A O 1
ATOM 4425 N N . ASN A 1 532 ? 40.132 -3.083 -48.642 1.00 95.69 532 ASN A N 1
ATOM 4426 C CA . ASN A 1 532 ? 40.905 -4.175 -48.064 1.00 95.69 532 ASN A CA 1
ATOM 4427 C C . ASN A 1 532 ? 40.679 -5.450 -48.888 1.00 95.69 532 ASN A C 1
ATOM 4429 O O . ASN A 1 532 ? 39.674 -6.141 -48.740 1.00 95.69 532 ASN A O 1
ATOM 4433 N N . LYS A 1 533 ? 41.638 -5.777 -49.763 1.00 95.12 533 LYS A N 1
ATOM 4434 C CA . LYS A 1 533 ? 41.557 -6.953 -50.647 1.00 95.12 533 LYS A CA 1
ATOM 4435 C C . LYS A 1 533 ? 41.550 -8.291 -49.902 1.00 95.12 533 LYS A C 1
ATOM 4437 O O . LYS A 1 533 ? 41.054 -9.264 -50.457 1.00 95.12 533 LYS A O 1
ATOM 4442 N N . LYS A 1 534 ? 42.142 -8.358 -48.704 1.00 96.00 534 LYS A N 1
ATOM 4443 C CA . LYS A 1 534 ? 42.251 -9.603 -47.932 1.00 96.00 534 LYS A CA 1
ATOM 4444 C C . LYS A 1 534 ? 40.912 -9.962 -47.287 1.00 96.00 534 LYS A C 1
ATOM 4446 O O . LYS A 1 534 ? 40.486 -11.103 -47.388 1.00 96.00 534 LYS A O 1
ATOM 4451 N N . GLU A 1 535 ? 40.267 -8.977 -46.669 1.00 94.38 535 GLU A N 1
ATOM 4452 C CA . GLU A 1 535 ? 38.998 -9.151 -45.944 1.00 94.38 535 GLU A CA 1
ATOM 4453 C C . GLU A 1 535 ? 37.760 -8.841 -46.818 1.00 94.38 535 GLU A C 1
ATOM 4455 O O . GLU A 1 535 ? 36.629 -9.121 -46.436 1.00 94.38 535 GLU A O 1
ATOM 4460 N N . ASN A 1 536 ? 37.977 -8.326 -48.036 1.00 95.81 536 ASN A N 1
ATOM 4461 C CA . ASN A 1 536 ? 36.964 -8.045 -49.057 1.00 95.81 536 ASN A CA 1
ATOM 4462 C C . ASN A 1 536 ? 35.887 -7.025 -48.628 1.00 95.81 536 ASN A C 1
ATOM 4464 O O . ASN A 1 536 ? 34.693 -7.208 -48.876 1.00 95.81 536 ASN A O 1
ATOM 4468 N N . HIS A 1 537 ? 36.312 -5.911 -48.027 1.00 96.31 537 HIS A N 1
ATOM 4469 C CA . HIS A 1 537 ? 35.438 -4.791 -47.659 1.00 96.31 537 HIS A CA 1
ATOM 4470 C C . HIS A 1 537 ? 36.118 -3.430 -47.853 1.00 96.31 537 HIS A C 1
ATOM 4472 O O . HIS A 1 537 ? 37.336 -3.332 -48.012 1.00 96.31 537 HIS A O 1
ATOM 4478 N N . PHE A 1 538 ? 35.323 -2.358 -47.838 1.00 97.38 538 PHE A N 1
ATOM 4479 C CA . PHE A 1 538 ? 35.840 -0.989 -47.781 1.00 97.38 538 PHE A CA 1
ATOM 4480 C C . PHE A 1 538 ? 36.085 -0.560 -46.336 1.00 97.38 538 PHE A C 1
ATOM 4482 O O . PHE A 1 538 ? 35.257 -0.806 -45.461 1.00 97.38 538 PHE A O 1
ATOM 4489 N N . GLU A 1 539 ? 37.201 0.122 -46.111 1.00 97.19 539 GLU A N 1
ATOM 4490 C CA . GLU A 1 539 ? 37.592 0.683 -44.823 1.00 97.19 539 GLU A CA 1
ATOM 4491 C C . GLU A 1 539 ? 37.574 2.205 -44.915 1.00 97.19 539 GLU A C 1
ATOM 4493 O O . GLU A 1 539 ? 38.234 2.805 -45.767 1.00 97.19 539 GLU A O 1
ATOM 4498 N N . PHE A 1 540 ? 36.796 2.819 -44.027 1.00 96.94 540 PHE A N 1
ATOM 4499 C CA . PHE A 1 540 ? 36.698 4.262 -43.873 1.00 96.94 540 PHE A CA 1
ATOM 4500 C C . PHE A 1 540 ? 37.323 4.621 -42.529 1.00 96.94 540 PHE A C 1
ATOM 4502 O O . PHE A 1 540 ? 36.708 4.412 -41.484 1.00 96.94 540 PHE A O 1
ATOM 4509 N N . THR A 1 541 ? 38.547 5.142 -42.554 1.00 96.81 541 THR A N 1
ATOM 4510 C CA . THR A 1 541 ? 39.252 5.579 -41.344 1.00 96.81 541 THR A CA 1
ATOM 4511 C C . THR A 1 541 ? 38.967 7.053 -41.111 1.00 96.81 541 THR A C 1
ATOM 4513 O O . THR A 1 541 ? 39.113 7.873 -42.019 1.00 96.81 541 THR A O 1
ATOM 4516 N N . PHE A 1 542 ? 38.558 7.407 -39.899 1.00 95.88 542 PHE A N 1
ATOM 4517 C CA . PHE A 1 542 ? 38.179 8.771 -39.549 1.00 95.88 542 PHE A CA 1
ATOM 4518 C C . PHE A 1 542 ? 38.504 9.082 -38.088 1.00 95.88 542 PHE A C 1
ATOM 4520 O O . PHE A 1 542 ? 38.640 8.183 -37.260 1.00 95.88 542 PHE A O 1
ATOM 4527 N N . ASN A 1 543 ? 38.552 10.373 -37.768 1.00 94.88 543 ASN A N 1
ATOM 4528 C CA . ASN A 1 543 ? 38.494 10.881 -36.405 1.00 94.88 543 ASN A CA 1
ATOM 4529 C C . ASN A 1 543 ? 37.283 11.813 -36.298 1.00 94.88 543 ASN A C 1
ATOM 4531 O O . ASN A 1 543 ? 37.134 12.719 -37.111 1.00 94.88 543 ASN A O 1
ATOM 4535 N N . TYR A 1 544 ? 36.407 11.602 -35.311 1.00 94.69 544 TYR A N 1
ATOM 4536 C CA . TYR A 1 544 ? 35.188 12.406 -35.168 1.00 94.69 544 TYR A CA 1
ATOM 4537 C C . TYR A 1 544 ? 35.446 13.913 -35.039 1.00 94.69 544 TYR A C 1
ATOM 4539 O O . TYR A 1 544 ? 34.601 14.692 -35.476 1.00 94.69 544 TYR A O 1
ATOM 4547 N N . ASN A 1 545 ? 36.610 14.322 -34.525 1.00 93.00 545 ASN A N 1
ATOM 4548 C CA . ASN A 1 545 ? 37.000 15.733 -34.426 1.00 93.00 545 ASN A CA 1
ATOM 4549 C C . ASN A 1 545 ? 37.083 16.435 -35.792 1.00 93.00 545 ASN A C 1
ATOM 4551 O O . ASN A 1 545 ? 36.935 17.652 -35.863 1.00 93.00 545 ASN A O 1
ATOM 4555 N N . ASP A 1 546 ? 37.277 15.678 -36.873 1.00 92.88 546 ASP A N 1
ATOM 4556 C CA . ASP A 1 546 ? 37.368 16.219 -38.231 1.00 92.88 546 ASP A CA 1
ATOM 4557 C C . ASP A 1 546 ? 35.974 16.469 -38.846 1.00 92.88 546 ASP A C 1
ATOM 4559 O O . ASP A 1 546 ? 35.859 17.029 -39.935 1.00 92.88 546 ASP A O 1
ATOM 4563 N N . PHE A 1 547 ? 34.892 16.058 -38.173 1.00 87.94 547 PHE A N 1
ATOM 4564 C CA . PHE A 1 547 ? 33.512 16.125 -38.679 1.00 87.94 547 PHE A CA 1
ATOM 4565 C C . PHE A 1 547 ? 32.607 17.080 -37.889 1.00 87.94 547 PHE A C 1
ATOM 4567 O O . PHE A 1 547 ? 31.453 17.271 -38.286 1.00 87.94 547 PHE A O 1
ATOM 4574 N N . THR A 1 548 ? 33.116 17.660 -36.799 1.00 64.62 548 THR A N 1
ATOM 4575 C CA . THR A 1 548 ? 32.422 18.631 -35.934 1.00 64.62 548 THR A CA 1
ATOM 4576 C C . THR A 1 548 ? 32.574 20.075 -36.376 1.00 64.62 548 THR A C 1
ATOM 4578 O O . THR A 1 548 ? 33.680 20.450 -36.825 1.00 64.62 548 THR A O 1
#